Protein 4BJZ (pdb70)

Nearest PDB structures (foldseek):
  4bjz-assembly1_A  TM=1.003E+00  e=6.923E-90  Rhodococcus jostii RHA1
  4bk3-assembly1_A-2  TM=1.002E+00  e=4.869E-88  Rhodococcus jostii RHA1
  4bjy-assembly1_A-2  TM=1.001E+00  e=3.421E-87  Rhodococcus jostii RHA1
  4bk2-assembly1_A-2  TM=1.001E+00  e=6.183E-86  Rhodococcus jostii RHA1
  4bk1-assembly1_A-2  TM=1.000E+00  e=2.138E-85  Rhodococcus jostii RHA1

InterPro domains:
  IPR002938 FAD-binding domain [PF01494] (7-352)
  IPR036188 FAD/NAD(P)-binding domain superfamily [G3DSA:3.50.50.60] (7-384)
  IPR036188 FAD/NAD(P)-binding domain superfamily [SSF51905] (7-369)
  IPR050493 FAD-dependent Monooxygenases in Biosynthesis and Metabolism [PTHR13789] (3-387)

Sequence (395 aa):
NLQDARIIIAGGGIGGAANALALAQKGANVTLFERASEFGEVGAGLQVGPHGARILDSWGVLDDVLSRAFLPKNIVFRDAITAEVLTKIDLGSEFRGRYGGPYFVTHRSDLHATLVDAARAAGAELHTGVTVTDVITEGDKAIVSTDDGRTHEADIALGMDGLKSRLREKISGDEPVSSGYAAYRGTTPYRDVELDEDIEDVVGYIGPRCHFIQYPLRGGEMLNQVAVFESPGFKNGIENWGGPEELEQAYAHCHENVRRGIDYLWKDRWWPMYDREPIENWVDGRMMILLGDAAHPPLQYLASGAVMAIEDAKCLADYAAEDFSTGGNSAWPQILKEVNTERAPRCNRILTTGRMWGELWHLDGTARIARNELFRTRDTSSYKYTDWLWGYSSDR

Radius of gyration: 21.18 Å; Cα contacts (8 Å, |Δi|>4): 890; chains: 1; bounding box: 45×44×62 Å

B-factor: mean 20.94, std 10.49, range [7.78, 91.21]

Organism: Rhodococcus jostii (strain RHA1) (NCBI:txid101510)

Secondary structure (DSSP, 8-state):
--TT-EEEEE--SHHHHHHHHHHHHTT-EEEEEESSSS----SSEEEE-HHHHHHHHHTT-HHHHHHTSB--SEEEEEETTT--EEEEEE-SHHHHHHHTS--EEEEHHHHHHHHHHHHHHTT-EEEES--EEEEEEETTEEEEEETTS-EEEESEEEE---TT-SGGGGT-----EEEEEEEEEEEEEGGGS--SS---SEEEEEETTEEEEEEEEGGGTEEEEEEEEE-HHHHTT-TT-S-GGGHHHHTTTS-HHHHHHHTTS--S--EEEEE----S--EETTEEE-GGGT-PPPGGGS-HHHHHHHHHHHHHHHHHHHHHHHGGGGHHHHHHHHHHHHHHHHHHHHHHHHHHHHHHT--HHHHHHHHHHHHHS-TT--TTTHHHHT-----

Foldseek 3Di:
DAQVFEEEEFAQALLSLLLLLLQLLLNYAYEYEHQAQDFFDDFFKFKAALLQLQLCVVSVQNVVQVLFWAAFQWEWEAAFQPRHTLAIAGQDPVVCVQQVHGIIMATSGSSSVSSNVSSVVSNYHYYYNKHWDDWDDDDQWIWTDIPVGDIDTGRFYEQAPAQQGPHLVLPDPDHWAFPQKKKWKFKAQQVPQDDPDHGRHWYWHFEAQWIKTWHAGRHRGIIMIMIMGHWPVVVVPNPPTDAPVCPQVRSVSGDPVRNSRSVRTDRPDIGRFTATQADQDQDDNRYGYAQRSHGNAGCQVSCRSSLSSLLSNQLSVLCSVPCVPVNSVCRVVSRVVSSNLSRVLRNCCRVVSSVSSVLRNDDDVSVVVSSNCSNPDDSPDCVVPCSPSVDHSDD

Solvent-accessible surface area: 16653 Å² total; per-residue (Å²): 79,0,123,121,0,83,1,8,0,3,12,3,33,9,11,1,2,0,0,0,0,2,0,6,87,68,32,10,82,3,33,1,6,26,186,46,92,140,46,52,53,46,37,0,5,15,25,0,0,0,2,0,0,54,5,0,78,78,21,61,11,12,114,64,0,44,87,86,8,34,94,7,119,26,14,2,11,67,0,0,58,74,14,73,54,8,12,96,32,98,4,22,79,140,5,104,63,128,7,50,10,17,11,0,0,0,21,49,40,32,0,2,48,12,0,6,83,19,0,124,91,37,48,6,106,28,70,53,44,20,45,24,81,52,4,78,55,102,63,84,69,0,31,0,27,5,82,73,73,129,94,31,92,1,6,0,0,0,0,14,51,25,45,170,6,175,11,3,102,89,47,23,75,49,133,46,56,30,32,6,25,0,9,0,40,0,31,14,80,36,212,96,12,121,47,121,146,113,24,93,18,5,11,5,14,0,0,2,104,0,3,0,20,8,6,0,0,123,58,23,104,33,0,0,1,19,0,0,0,46,0,70,3,72,135,124,56,87,165,110,10,1,3,47,141,19,2,152,142,18,2,56,67,5,54,88,36,0,104,55,2,16,116,54,8,87,77,130,135,39,59,48,11,69,2,10,84,54,34,119,77,0,29,55,40,5,2,0,0,0,2,54,0,1,0,2,21,18,71,14,24,27,3,16,23,1,0,6,0,3,0,0,33,0,0,2,45,10,0,13,96,38,17,69,126,40,25,49,90,20,0,59,90,1,0,124,53,0,10,95,51,0,2,80,18,0,14,128,2,4,79,35,2,71,106,53,0,124,38,15,17,54,66,43,112,44,40,111,61,4,8,86,89,14,100,93,51,92,95,85,42,58,151,120,25,50,50,8,13,42,36,52,6,98,141

Structure (mmCIF, N/CA/C/O backbone):
data_4BJZ
#
_entry.id   4BJZ
#
_cell.length_a   106.790
_cell.length_b   106.790
_cell.length_c   142.716
_cell.angle_alpha   90.00
_cell.angle_beta   90.00
_cell.angle_gamma   90.00
#
_symmetry.space_group_name_H-M   'I 41 2 2'
#
loop_
_entity.id
_entity.type
_entity.pdbx_description
1 polymer 'PROBABLE SALICYLATE MONOOXYGENASE'
2 non-polymer 'FLAVIN-ADENINE DINUCLEOTIDE'
3 non-polymer PHOSPHATIDYLGLYCEROL-PHOSPHOGLYCEROL
4 non-polymer 'CHLORIDE ION'
5 water water
#
loop_
_atom_site.group_PDB
_atom_site.id
_atom_site.type_symbol
_atom_site.label_atom_id
_atom_site.label_alt_id
_atom_site.label_comp_id
_atom_site.label_asym_id
_atom_site.label_entity_id
_atom_site.label_seq_id
_atom_site.pdbx_PDB_ins_code
_atom_site.Cartn_x
_atom_site.Cartn_y
_atom_site.Cartn_z
_atom_site.occupancy
_atom_site.B_iso_or_equiv
_atom_site.auth_seq_id
_atom_site.auth_comp_id
_atom_site.auth_asym_id
_atom_site.auth_atom_id
_atom_site.pdbx_PDB_model_num
ATOM 1 N N . ASN A 1 3 ? 35.244 11.895 -8.271 1.00 37.14 3 ASN A N 1
ATOM 2 C CA . ASN A 1 3 ? 33.828 11.989 -7.873 1.00 37.41 3 ASN A CA 1
ATOM 3 C C . ASN A 1 3 ? 32.923 10.962 -8.544 1.00 37.53 3 ASN A C 1
ATOM 4 O O . ASN A 1 3 ? 33.389 10.186 -9.370 1.00 38.70 3 ASN A O 1
ATOM 9 N N . LEU A 1 4 ? 31.639 10.962 -8.163 1.00 31.42 4 LEU A N 1
ATOM 10 C CA . LEU A 1 4 ? 30.738 9.897 -8.526 1.00 28.50 4 LEU A CA 1
ATOM 11 C C . LEU A 1 4 ? 29.579 10.394 -9.383 1.00 28.24 4 LEU A C 1
ATOM 12 O O . LEU A 1 4 ? 28.481 9.835 -9.380 1.00 25.05 4 LEU A O 1
ATOM 17 N N . GLN A 1 5 ? 29.806 11.433 -10.179 1.00 33.42 5 GLN A N 1
ATOM 18 C CA . GLN A 1 5 ? 28.679 12.024 -10.866 1.00 35.76 5 GLN A CA 1
ATOM 19 C C . GLN A 1 5 ? 27.799 11.081 -11.653 1.00 34.36 5 GLN A C 1
ATOM 20 O O . GLN A 1 5 ? 26.599 11.132 -11.607 1.00 39.65 5 GLN A O 1
ATOM 26 N N . ASP A 1 6 ? 28.370 10.236 -12.449 1.00 33.54 6 ASP A N 1
ATOM 27 C CA . ASP A 1 6 ? 27.466 9.437 -13.269 1.00 36.55 6 ASP A CA 1
ATOM 28 C C . ASP A 1 6 ? 26.951 8.177 -12.536 1.00 31.23 6 ASP A C 1
ATOM 29 O O . ASP A 1 6 ? 26.206 7.377 -13.075 1.00 32.21 6 ASP A O 1
ATOM 34 N N . ALA A 1 7 ? 27.345 7.998 -11.289 1.00 27.74 7 ALA A N 1
ATOM 35 C CA . ALA A 1 7 ? 27.008 6.777 -10.588 1.00 25.49 7 ALA A CA 1
ATOM 36 C C . ALA A 1 7 ? 25.605 6.763 -9.937 1.00 23.68 7 ALA A C 1
ATOM 37 O O . ALA A 1 7 ? 25.130 7.783 -9.439 1.00 23.20 7 ALA A O 1
ATOM 39 N N . ARG A 1 8 ? 24.974 5.594 -9.911 1.00 22.50 8 ARG A N 1
ATOM 40 C CA . ARG A 1 8 ? 23.695 5.391 -9.282 1.00 22.79 8 ARG A CA 1
ATOM 41 C C . ARG A 1 8 ? 23.826 4.316 -8.209 1.00 20.35 8 ARG A C 1
ATOM 42 O O . ARG A 1 8 ? 24.346 3.241 -8.489 1.00 19.59 8 ARG A O 1
ATOM 50 N N . ILE A 1 9 ? 23.410 4.649 -6.996 1.00 18.17 9 ILE A N 1
ATOM 51 C CA . ILE A 1 9 ? 23.463 3.724 -5.847 1.00 17.15 9 ILE A CA 1
ATOM 52 C C . ILE A 1 9 ? 22.134 3.663 -5.156 1.00 16.30 9 ILE A C 1
ATOM 53 O O . ILE A 1 9 ? 21.527 4.734 -4.884 1.00 17.70 9 ILE A O 1
ATOM 58 N N . ILE A 1 10 ? 21.617 2.476 -4.913 1.00 14.75 10 ILE A N 1
ATOM 59 C CA . ILE A 1 10 ? 20.429 2.273 -4.133 1.00 15.41 10 ILE A CA 1
ATOM 60 C C . ILE A 1 10 ? 20.818 1.682 -2.777 1.00 14.01 10 ILE A C 1
ATOM 61 O O . ILE A 1 10 ? 21.660 0.757 -2.731 1.00 14.46 10 ILE A O 1
ATOM 66 N N . ILE A 1 11 ? 20.253 2.243 -1.710 1.00 13.57 11 ILE A N 1
ATOM 67 C CA . ILE A 1 11 ? 20.552 1.823 -0.357 1.00 12.69 11 ILE A CA 1
ATOM 68 C C . ILE A 1 11 ? 19.272 1.228 0.253 1.00 12.96 11 ILE A C 1
ATOM 69 O O . ILE A 1 11 ? 18.211 1.897 0.285 1.00 13.30 11 ILE A O 1
ATOM 74 N N . ALA A 1 12 ? 19.361 -0.017 0.684 1.00 12.81 12 ALA A N 1
ATOM 75 C CA . ALA A 1 12 ? 18.276 -0.713 1.334 1.00 13.10 12 ALA A CA 1
ATOM 76 C C . ALA A 1 12 ? 18.438 -0.555 2.845 1.00 13.04 12 ALA A C 1
ATOM 77 O O . ALA A 1 12 ? 19.322 -1.245 3.428 1.00 12.86 12 ALA A O 1
ATOM 79 N N . GLY A 1 13 ? 17.651 0.336 3.468 1.00 12.97 13 GLY A N 1
ATOM 80 C CA . GLY A 1 13 ? 17.757 0.611 4.900 1.00 13.15 13 GLY A CA 1
ATOM 81 C C . GLY A 1 13 ? 18.180 1.988 5.206 1.00 12.92 13 GLY A C 1
ATOM 82 O O . GLY A 1 13 ? 19.071 2.536 4.577 1.00 13.32 13 GLY A O 1
ATOM 83 N N . GLY A 1 14 ? 17.467 2.603 6.132 1.00 13.08 14 GLY A N 1
ATOM 84 C CA . GLY A 1 14 ? 17.704 4.015 6.484 1.00 12.69 14 GLY A CA 1
ATOM 85 C C . GLY A 1 14 ? 17.977 4.216 7.946 1.00 12.48 14 GLY A C 1
ATOM 86 O O . GLY A 1 14 ? 17.472 5.166 8.531 1.00 12.69 14 GLY A O 1
ATOM 87 N N . GLY A 1 15 ? 18.732 3.318 8.569 1.00 11.77 15 GLY A N 1
ATOM 88 C CA . GLY A 1 15 ? 19.226 3.586 9.932 1.00 11.41 15 GLY A CA 1
ATOM 89 C C . GLY A 1 15 ? 20.385 4.515 9.841 1.00 10.77 15 GLY A C 1
ATOM 90 O O . GLY A 1 15 ? 20.654 5.161 8.858 1.00 11.19 15 GLY A O 1
ATOM 91 N N . ILE A 1 16 ? 21.133 4.586 10.944 1.00 10.86 16 ILE A N 1
ATOM 92 C CA . ILE A 1 16 ? 22.315 5.458 10.993 1.00 10.94 16 ILE A CA 1
ATOM 93 C C . ILE A 1 16 ? 23.250 5.077 9.840 1.00 10.55 16 ILE A C 1
ATOM 94 O O . ILE A 1 16 ? 23.848 5.947 9.206 1.00 10.40 16 ILE A O 1
ATOM 99 N N . GLY A 1 17 ? 23.383 3.778 9.576 1.00 10.67 17 GLY A N 1
ATOM 100 C CA . GLY A 1 17 ? 24.281 3.313 8.526 1.00 9.99 17 GLY A CA 1
ATOM 101 C C . GLY A 1 17 ? 23.840 3.817 7.154 1.00 9.98 17 GLY A C 1
ATOM 102 O O . GLY A 1 17 ? 24.654 4.318 6.349 1.00 10.38 17 GLY A O 1
ATOM 103 N N . GLY A 1 18 ? 22.600 3.484 6.816 1.00 10.22 18 GLY A N 1
ATOM 104 C CA . GLY A 1 18 ? 22.128 3.849 5.496 1.00 10.35 18 GLY A CA 1
ATOM 105 C C . GLY A 1 18 ? 22.151 5.361 5.259 1.00 10.76 18 GLY A C 1
ATOM 106 O O . GLY A 1 18 ? 22.564 5.831 4.196 1.00 11.42 18 GLY A O 1
ATOM 107 N N . ALA A 1 19 ? 21.753 6.096 6.293 1.00 11.52 19 ALA A N 1
ATOM 108 C CA . ALA A 1 19 ? 21.816 7.552 6.242 1.00 12.09 19 ALA A CA 1
ATOM 109 C C . ALA A 1 19 ? 23.227 8.057 6.002 1.00 11.97 19 ALA A C 1
ATOM 110 O O . ALA A 1 19 ? 23.477 8.984 5.182 1.00 12.65 19 ALA A O 1
ATOM 112 N N . ALA A 1 20 ? 24.194 7.497 6.737 1.00 10.93 20 ALA A N 1
ATOM 113 C CA . ALA A 1 20 ? 25.545 7.974 6.608 1.00 11.53 20 ALA A CA 1
ATOM 114 C C . ALA A 1 20 ? 26.065 7.682 5.232 1.00 11.00 20 ALA A C 1
ATOM 115 O O . ALA A 1 20 ? 26.780 8.479 4.647 1.00 11.78 20 ALA A O 1
ATOM 117 N N . ASN A 1 21 ? 25.768 6.475 4.668 1.00 11.11 21 ASN A N 1
ATOM 118 C CA . ASN A 1 21 ? 26.166 6.147 3.314 1.00 10.96 21 ASN A CA 1
ATOM 119 C C . ASN A 1 21 ? 25.509 7.059 2.281 1.00 11.47 21 ASN A C 1
ATOM 120 O O . ASN A 1 21 ? 26.154 7.480 1.330 1.00 12.86 21 ASN A O 1
ATOM 125 N N . ALA A 1 22 ? 24.236 7.391 2.502 1.00 11.39 22 ALA A N 1
ATOM 126 C CA . ALA A 1 22 ? 23.544 8.300 1.602 1.00 12.25 22 ALA A CA 1
ATOM 127 C C . ALA A 1 22 ? 24.249 9.651 1.549 1.00 12.74 22 ALA A C 1
ATOM 128 O O . ALA A 1 22 ? 24.455 10.237 0.462 1.00 13.94 22 ALA A O 1
ATOM 130 N N . LEU A 1 23 ? 24.635 10.140 2.740 1.00 12.55 23 LEU A N 1
ATOM 131 C CA . LEU A 1 23 ? 25.346 11.392 2.850 1.00 12.93 23 LEU A CA 1
ATOM 132 C C . LEU A 1 23 ? 26.693 11.345 2.172 1.00 13.19 23 LEU A C 1
ATOM 133 O O . LEU A 1 23 ? 27.028 12.202 1.403 1.00 14.11 23 LEU A O 1
ATOM 138 N N . ALA A 1 24 ? 27.484 10.351 2.518 1.00 12.60 24 ALA A N 1
ATOM 139 C CA . ALA A 1 24 ? 28.815 10.298 1.982 1.00 12.65 24 ALA A CA 1
ATOM 140 C C . ALA A 1 24 ? 28.806 10.196 0.445 1.00 12.64 24 ALA A C 1
ATOM 141 O O . ALA A 1 24 ? 2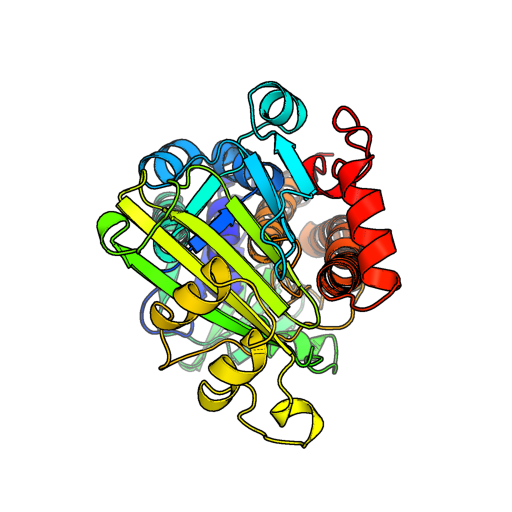9.612 10.824 -0.230 1.00 13.43 24 ALA A O 1
ATOM 143 N N . LEU A 1 25 ? 27.946 9.350 -0.086 1.00 13.05 25 LEU A N 1
ATOM 144 C CA . LEU A 1 25 ? 27.861 9.164 -1.541 1.00 13.88 25 LEU A CA 1
ATOM 145 C C . LEU A 1 25 ? 27.306 10.411 -2.264 1.00 15.06 25 LEU A C 1
ATOM 146 O O . LEU A 1 25 ? 27.855 10.853 -3.301 1.00 16.28 25 LEU A O 1
ATOM 151 N N . ALA A 1 26 ? 26.245 10.976 -1.725 1.00 15.12 26 ALA A N 1
ATOM 152 C CA . ALA A 1 26 ? 25.672 12.178 -2.344 1.00 15.90 26 ALA A CA 1
ATOM 153 C C . ALA A 1 26 ? 26.670 13.322 -2.307 1.00 16.78 26 ALA A C 1
ATOM 154 O O . ALA A 1 26 ? 26.690 14.109 -3.266 1.00 17.23 26 ALA A O 1
ATOM 156 N N . GLN A 1 27 ? 27.573 13.400 -1.326 1.00 16.76 27 GLN A N 1
ATOM 157 C CA . GLN A 1 27 ? 28.571 14.503 -1.256 1.00 17.67 27 GLN A CA 1
ATOM 158 C C . GLN A 1 27 ? 29.624 14.354 -2.328 1.00 19.30 27 GLN A C 1
ATOM 159 O O . GLN A 1 27 ? 30.221 15.364 -2.764 1.00 21.67 27 GLN A O 1
ATOM 165 N N . LYS A 1 28 ? 29.808 13.119 -2.784 1.00 20.09 28 LYS A N 1
ATOM 166 C CA . LYS A 1 28 ? 30.695 12.828 -3.939 1.00 21.62 28 LYS A CA 1
ATOM 167 C C . LYS A 1 28 ? 30.017 13.066 -5.270 1.00 21.93 28 LYS A C 1
ATOM 168 O O . LYS A 1 28 ? 30.641 12.870 -6.318 1.00 25.16 28 LYS A O 1
ATOM 174 N N . GLY A 1 29 ? 28.744 13.418 -5.254 1.00 20.95 29 GLY A N 1
ATOM 175 C CA . GLY A 1 29 ? 27.982 13.645 -6.508 1.00 21.72 29 GLY A CA 1
ATOM 176 C C . GLY A 1 29 ? 27.194 12.489 -7.094 1.00 22.42 29 GLY A C 1
ATOM 177 O O . GLY A 1 29 ? 26.640 12.608 -8.168 1.00 23.85 29 GLY A O 1
ATOM 178 N N . ALA A 1 30 ? 27.200 11.325 -6.433 1.00 21.68 30 ALA A N 1
ATOM 179 C CA . ALA A 1 30 ? 26.399 10.209 -6.837 1.00 20.90 30 ALA A CA 1
ATOM 180 C C . ALA A 1 30 ? 24.909 10.472 -6.812 1.00 21.86 30 ALA A C 1
ATOM 181 O O . ALA A 1 30 ? 24.400 11.299 -5.994 1.00 20.77 30 ALA A O 1
ATOM 183 N N . ASN A 1 31 ? 24.188 9.721 -7.650 1.00 22.62 31 ASN A N 1
ATOM 184 C CA . ASN A 1 31 ? 22.737 9.650 -7.585 1.00 23.06 31 ASN A CA 1
ATOM 185 C C . ASN A 1 31 ? 22.401 8.542 -6.587 1.00 21.82 31 ASN A C 1
ATOM 186 O O . ASN A 1 31 ? 22.780 7.422 -6.810 1.00 22.07 31 ASN A O 1
ATOM 191 N N . VAL A 1 32 ? 21.799 8.917 -5.468 1.00 19.35 32 VAL A N 1
ATOM 192 C CA . VAL A 1 32 ? 21.512 8.003 -4.386 1.00 18.33 32 VAL A CA 1
ATOM 193 C C . VAL A 1 32 ? 20.060 7.935 -4.183 1.00 17.82 32 VAL A C 1
ATOM 194 O O . VAL A 1 32 ? 19.411 9.011 -4.074 1.00 18.64 32 VAL A O 1
ATOM 198 N N . THR A 1 33 ? 19.515 6.733 -4.172 1.00 17.43 33 THR A N 1
ATOM 199 C CA . THR A 1 33 ? 18.147 6.446 -3.780 1.00 17.22 33 THR A CA 1
ATOM 200 C C . THR A 1 33 ? 18.174 5.513 -2.570 1.00 17.01 33 THR A C 1
ATOM 201 O O . THR A 1 33 ? 18.832 4.463 -2.622 1.00 18.04 33 THR A O 1
ATOM 205 N N . LEU A 1 34 ? 17.482 5.886 -1.494 1.00 16.33 34 LEU A N 1
ATOM 206 C CA . LEU A 1 34 ? 17.465 5.109 -0.264 1.00 15.36 34 LEU A CA 1
ATOM 207 C C . LEU A 1 34 ? 16.048 4.741 0.066 1.00 15.85 34 LEU A C 1
ATOM 208 O O . LEU A 1 34 ? 15.109 5.626 0.056 1.00 16.53 34 LEU A O 1
ATOM 213 N N . PHE A 1 35 ? 15.792 3.477 0.327 1.00 15.61 35 PHE A N 1
ATOM 214 C CA . PHE A 1 35 ? 14.500 2.997 0.739 1.00 15.49 35 PHE A CA 1
ATOM 215 C C . PHE A 1 35 ? 14.520 2.622 2.200 1.00 14.94 35 PHE A C 1
ATOM 216 O O . PHE A 1 35 ? 15.350 1.750 2.625 1.00 14.69 35 PHE A O 1
ATOM 224 N N . GLU A 1 36 ? 13.682 3.212 2.998 1.00 16.06 36 GLU A N 1
ATOM 225 C CA . GLU A 1 36 ? 13.459 2.794 4.378 1.00 15.62 36 GLU A CA 1
ATOM 226 C C . GLU A 1 36 ? 12.070 2.202 4.633 1.00 17.41 36 GLU A C 1
ATOM 227 O O . GLU A 1 36 ? 11.078 2.857 4.313 1.00 17.68 36 GLU A O 1
ATOM 233 N N . ARG A 1 37 ? 12.038 1.047 5.273 1.00 18.68 37 ARG A N 1
ATOM 234 C CA . ARG A 1 37 ? 10.794 0.280 5.549 1.00 21.99 37 ARG A CA 1
ATOM 235 C C . ARG A 1 37 ? 9.806 1.076 6.409 1.00 21.74 37 ARG A C 1
ATOM 236 O O . ARG A 1 37 ? 8.588 1.118 6.153 1.00 21.51 37 ARG A O 1
ATOM 244 N N . ALA A 1 38 ? 10.320 1.724 7.449 1.00 20.50 38 ALA A N 1
ATOM 245 C CA . ALA A 1 38 ? 9.493 2.402 8.400 1.00 21.49 38 ALA A CA 1
ATOM 246 C C . ALA A 1 38 ? 8.808 3.618 7.775 1.00 21.79 38 ALA A C 1
ATOM 247 O O . ALA A 1 38 ? 9.342 4.250 6.838 1.00 21.16 38 ALA A O 1
ATOM 249 N N . SER A 1 39 ? 7.649 3.984 8.297 1.00 25.52 39 SER A N 1
ATOM 250 C CA . SER A 1 39 ? 6.899 5.151 7.707 1.00 26.40 39 SER A CA 1
ATOM 251 C C . SER A 1 39 ? 7.488 6.532 8.023 1.00 25.77 39 SER A C 1
ATOM 252 O O . SER A 1 39 ? 7.119 7.500 7.416 1.00 25.76 39 SER A O 1
ATOM 255 N N . GLU A 1 40 ? 8.398 6.648 8.975 1.00 24.10 40 GLU A N 1
ATOM 256 C CA . GLU A 1 40 ? 9.131 7.889 9.190 1.00 25.36 40 GLU A CA 1
ATOM 257 C C . GLU A 1 40 ? 10.573 7.523 9.514 1.00 22.27 40 GLU A C 1
ATOM 258 O O . GLU A 1 40 ? 10.842 6.418 10.046 1.00 22.31 40 GLU A O 1
ATOM 264 N N . PHE A 1 41 ? 11.502 8.404 9.157 1.00 20.29 41 PHE A N 1
ATOM 265 C CA . PHE A 1 41 ? 12.853 8.271 9.664 1.00 20.27 41 PHE A CA 1
ATOM 266 C C . PHE A 1 41 ? 12.869 8.542 11.162 1.00 21.37 41 PHE A C 1
ATOM 267 O O . PHE A 1 41 ? 12.187 9.396 11.646 1.00 21.85 41 PHE A O 1
ATOM 275 N N . GLY A 1 42 ? 13.671 7.789 11.889 1.00 20.65 42 GLY A N 1
ATOM 276 C CA . GLY A 1 42 ? 13.722 7.949 13.323 1.00 22.58 42 GLY A CA 1
ATOM 277 C C . GLY A 1 42 ? 14.743 7.079 13.966 1.00 23.76 42 GLY A C 1
ATOM 278 O O . GLY A 1 42 ? 15.264 6.134 13.337 1.00 25.15 42 GLY A O 1
ATOM 279 N N . GLU A 1 43 ? 15.058 7.402 15.213 1.00 22.15 43 GLU A N 1
ATOM 280 C CA . GLU A 1 43 ? 15.863 6.537 16.064 1.00 21.50 43 GLU A CA 1
ATOM 281 C C . GLU A 1 43 ? 15.375 6.643 17.516 1.00 23.22 43 GLU A C 1
ATOM 282 O O . GLU A 1 43 ? 14.537 7.480 17.861 1.00 24.09 43 GLU A O 1
ATOM 288 N N . VAL A 1 44 ? 15.909 5.768 18.355 1.00 23.66 44 VAL A N 1
ATOM 289 C CA . VAL A 1 44 ? 15.586 5.747 19.787 1.00 23.53 44 VAL A CA 1
ATOM 290 C C . VAL A 1 44 ? 16.012 7.071 20.418 1.00 23.83 44 VAL A C 1
ATOM 291 O O . VAL A 1 44 ? 17.127 7.596 20.133 1.00 22.67 44 VAL A O 1
ATOM 295 N N . GLY A 1 45 ? 15.138 7.617 21.271 1.00 22.96 45 GLY A N 1
ATOM 296 C CA . GLY A 1 45 ? 15.459 8.809 22.029 1.00 22.90 45 GLY A CA 1
ATOM 297 C C . GLY A 1 45 ? 16.299 8.588 23.267 1.00 22.08 45 GLY A C 1
ATOM 298 O O . GLY A 1 45 ? 15.986 9.059 24.340 1.00 24.64 45 GLY A O 1
ATOM 299 N N . ALA A 1 46 ? 17.411 7.880 23.094 1.00 20.56 46 ALA A N 1
ATOM 300 C CA . ALA A 1 46 ? 18.350 7.634 24.147 1.00 20.25 46 ALA A CA 1
ATOM 301 C C . ALA A 1 46 ? 19.751 7.822 23.560 1.00 17.50 46 ALA A C 1
ATOM 302 O O . ALA A 1 46 ? 19.948 8.042 22.362 1.00 17.74 46 ALA A O 1
ATOM 304 N N . GLY A 1 47 ? 20.751 7.703 24.434 1.00 16.86 47 GLY A N 1
ATOM 305 C CA . GLY A 1 47 ? 22.129 7.981 24.074 1.00 16.19 47 GLY A CA 1
ATOM 306 C C . GLY A 1 47 ? 22.825 6.962 23.207 1.00 15.35 47 GLY A C 1
ATOM 307 O O . GLY A 1 47 ? 22.466 5.802 23.183 1.00 15.07 47 GLY A O 1
ATOM 308 N N . LEU A 1 48 ? 23.837 7.394 22.486 1.00 14.31 48 LEU A N 1
ATOM 309 C CA . LEU A 1 48 ? 24.873 6.489 22.060 1.00 13.92 48 LEU A CA 1
ATOM 310 C C . LEU A 1 48 ? 26.194 7.276 22.274 1.00 13.04 48 LEU A C 1
ATOM 311 O O . LEU A 1 48 ? 26.220 8.529 22.385 1.00 13.99 48 LEU A O 1
ATOM 316 N N . GLN A 1 49 ? 27.299 6.539 22.206 1.00 12.25 49 GLN A N 1
ATOM 317 C CA . GLN A 1 49 ? 28.639 7.071 22.321 1.00 12.24 49 GLN A CA 1
ATOM 318 C C . GLN A 1 49 ? 29.302 7.086 20.967 1.00 11.62 49 GLN A C 1
ATOM 319 O O . GLN A 1 49 ? 29.185 6.084 20.208 1.00 12.66 49 GLN A O 1
ATOM 325 N N . VAL A 1 50 ? 30.029 8.118 20.635 1.00 11.89 50 VAL A N 1
ATOM 326 C CA . VAL A 1 50 ? 30.679 8.235 19.339 1.00 11.39 50 VAL A CA 1
ATOM 327 C C . VAL A 1 50 ? 32.097 8.635 19.617 1.00 11.58 50 VAL A C 1
ATOM 328 O O . VAL A 1 50 ? 32.404 9.774 19.855 1.00 13.05 50 VAL A O 1
ATOM 332 N N . GLY A 1 51 ? 33.034 7.681 19.538 1.00 10.71 51 GLY A N 1
ATOM 333 C CA . GLY A 1 51 ? 34.443 8.004 19.722 1.00 10.79 51 GLY A CA 1
ATOM 334 C C . GLY A 1 51 ? 35.047 8.735 18.550 1.00 11.08 51 GLY A C 1
ATOM 335 O O . GLY A 1 51 ? 34.322 9.052 17.567 1.00 10.60 51 GLY A O 1
ATOM 336 N N . PRO A 1 52 ? 36.321 9.104 18.639 1.00 12.06 52 PRO A N 1
ATOM 337 C CA . PRO A 1 52 ? 36.941 9.935 17.595 1.00 12.88 52 PRO A CA 1
ATOM 338 C C . PRO A 1 52 ? 37.002 9.257 16.238 1.00 12.99 52 PRO A C 1
ATOM 339 O O . PRO A 1 52 ? 37.050 9.898 15.179 1.00 13.71 52 PRO A O 1
ATOM 343 N N . HIS A 1 53 ? 36.966 7.913 16.264 1.00 12.91 53 HIS A N 1
ATOM 344 C CA . HIS A 1 53 ? 36.956 7.110 15.016 1.00 12.36 53 HIS A CA 1
ATOM 345 C C . HIS A 1 53 ? 35.671 7.365 14.239 1.00 12.52 53 HIS A C 1
ATOM 346 O O . HIS A 1 53 ? 35.675 7.306 13.045 1.00 12.91 53 HIS A O 1
ATOM 353 N N . GLY A 1 54 ? 34.574 7.740 14.903 1.00 12.44 54 GLY A N 1
ATOM 354 C CA . GLY A 1 54 ? 33.374 8.270 14.197 1.00 12.28 54 GLY A CA 1
ATOM 355 C C . GLY A 1 54 ? 33.368 9.782 14.093 1.00 13.23 54 GLY A C 1
ATOM 356 O O . GLY A 1 54 ? 32.877 10.317 13.036 1.00 12.59 54 GLY A O 1
ATOM 357 N N . ALA A 1 55 ? 33.849 10.514 15.124 1.00 13.12 55 ALA A N 1
ATOM 358 C CA . ALA A 1 55 ? 33.713 11.984 15.148 1.00 14.16 55 ALA A CA 1
ATOM 359 C C . ALA A 1 55 ? 34.477 12.651 14.047 1.00 14.88 55 ALA A C 1
ATOM 360 O O . ALA A 1 55 ? 33.958 13.561 13.403 1.00 14.65 55 ALA A O 1
ATOM 362 N N . ARG A 1 56 ? 35.655 12.105 13.719 1.00 14.89 56 ARG A N 1
ATOM 363 C CA . ARG A 1 56 ? 36.538 12.696 12.686 1.00 17.48 56 ARG A CA 1
ATOM 364 C C . ARG A 1 56 ? 35.779 12.598 11.362 1.00 15.98 56 ARG A C 1
ATOM 365 O O . ARG A 1 56 ? 35.938 13.476 10.480 1.00 16.02 56 ARG A O 1
ATOM 373 N N . ILE A 1 57 ? 35.046 11.511 11.159 1.00 13.89 57 ILE A N 1
ATOM 374 C CA . ILE A 1 57 ? 34.359 11.293 9.855 1.00 12.99 57 ILE A CA 1
ATOM 375 C C . ILE A 1 57 ? 33.221 12.253 9.736 1.00 13.68 57 ILE A C 1
ATOM 376 O O . ILE A 1 57 ? 33.008 12.858 8.652 1.00 13.71 57 ILE A O 1
ATOM 381 N N . LEU A 1 58 ? 32.434 12.392 10.797 1.00 13.01 58 LEU A N 1
ATOM 382 C CA . LEU A 1 58 ? 31.344 13.408 10.789 1.00 13.83 58 LEU A CA 1
ATOM 383 C C . LEU A 1 58 ? 31.901 14.787 10.467 1.00 15.78 58 LEU A C 1
ATOM 384 O O . LEU A 1 58 ? 31.237 15.567 9.793 1.00 16.28 58 LEU A O 1
ATOM 389 N N . ASP A 1 59 ? 33.076 15.105 10.990 1.00 16.97 59 ASP A N 1
ATOM 390 C CA . ASP A 1 59 ? 33.688 16.398 10.737 1.00 19.33 59 ASP A CA 1
ATOM 391 C C . ASP A 1 59 ? 34.003 16.521 9.256 1.00 20.16 59 ASP A C 1
ATOM 392 O O . ASP A 1 59 ? 33.729 17.574 8.664 1.00 20.34 59 ASP A O 1
ATOM 397 N N . SER A 1 60 ? 34.521 15.468 8.629 1.00 19.91 60 SER A N 1
ATOM 398 C CA . SER A 1 60 ? 34.866 15.507 7.214 1.00 21.07 60 SER A CA 1
ATOM 399 C C . SER A 1 60 ? 33.617 15.837 6.371 1.00 20.92 60 SER A C 1
ATOM 400 O O . SER A 1 60 ? 33.680 16.588 5.397 1.00 23.28 60 SER A O 1
ATOM 403 N N . TRP A 1 61 ? 32.456 15.308 6.771 1.00 17.04 61 TRP A N 1
ATOM 404 C CA . TRP A 1 61 ? 31.200 15.529 6.054 1.00 16.29 61 TRP A CA 1
ATOM 405 C C . TRP A 1 61 ? 30.569 16.892 6.404 1.00 17.30 61 TRP A C 1
ATOM 406 O O . TRP A 1 61 ? 29.530 17.231 5.860 1.00 19.67 61 TRP A O 1
ATOM 417 N N . GLY A 1 62 ? 31.191 17.616 7.334 1.00 18.14 62 GLY A N 1
ATOM 418 C CA . GLY A 1 62 ? 30.747 18.966 7.716 1.00 18.97 62 GLY A CA 1
ATOM 419 C C . GLY A 1 62 ? 29.602 18.998 8.679 1.00 20.04 62 GLY A C 1
ATOM 420 O O . GLY A 1 62 ? 28.952 20.041 8.891 1.00 20.84 62 GLY A O 1
ATOM 421 N N . VAL A 1 63 ? 29.296 17.871 9.316 1.00 19.88 63 VAL A N 1
ATOM 422 C CA . VAL A 1 63 ? 28.175 17.830 10.238 1.00 18.64 63 VAL A CA 1
ATOM 423 C C . VAL A 1 63 ? 28.577 17.753 11.747 1.00 18.89 63 VAL A C 1
ATOM 424 O O . VAL A 1 63 ? 27.716 17.714 12.616 1.00 19.32 63 VAL A O 1
ATOM 428 N N . LEU A 1 64 ? 29.859 17.616 12.064 1.00 19.52 64 LEU A N 1
ATOM 429 C CA . LEU A 1 64 ? 30.222 17.448 13.470 1.00 18.89 64 LEU A CA 1
ATOM 430 C C . LEU A 1 64 ? 29.891 18.652 14.356 1.00 20.41 64 LEU A C 1
ATOM 431 O O . LEU A 1 64 ? 29.320 18.482 15.421 1.00 18.98 64 LEU A O 1
ATOM 436 N N . ASP A 1 65 ? 30.166 19.852 13.844 1.00 21.05 65 ASP A N 1
ATOM 437 C CA . ASP A 1 65 ? 29.852 21.096 14.601 1.00 25.14 65 ASP A CA 1
ATOM 438 C C . ASP A 1 65 ? 28.416 21.116 15.022 1.00 24.41 65 ASP A C 1
ATOM 439 O O . ASP A 1 65 ? 28.055 21.407 16.168 1.00 25.37 65 ASP A O 1
ATOM 444 N N . ASP A 1 66 ? 27.560 20.782 14.084 1.00 25.19 66 ASP A N 1
ATOM 445 C CA . ASP A 1 66 ? 26.198 20.774 14.361 1.00 26.30 66 ASP A CA 1
ATOM 446 C C . ASP A 1 66 ? 25.778 19.676 15.279 1.00 24.69 66 ASP A C 1
ATOM 447 O O . ASP A 1 66 ? 24.998 19.895 16.188 1.00 24.98 66 ASP A O 1
ATOM 452 N N . VAL A 1 67 ? 26.278 18.456 15.081 1.00 21.62 67 VAL A N 1
ATOM 453 C CA . VAL A 1 67 ? 25.953 17.375 16.004 1.00 20.80 67 VAL A CA 1
ATOM 454 C C . VAL A 1 67 ? 26.380 17.780 17.424 1.00 20.17 67 VAL A C 1
ATOM 455 O O . VAL A 1 67 ? 25.652 17.581 18.368 1.00 20.44 67 VAL A O 1
ATOM 459 N N . LEU A 1 68 ? 27.566 18.395 17.553 1.00 21.01 68 LEU A N 1
ATOM 460 C CA . LEU A 1 68 ? 28.084 18.742 18.871 1.00 21.37 68 LEU A CA 1
ATOM 461 C C . LEU A 1 68 ? 27.254 19.799 19.574 1.00 23.01 68 LEU A C 1
ATOM 462 O O . LEU A 1 68 ? 27.126 19.781 20.807 1.00 21.64 68 LEU A O 1
ATOM 467 N N . SER A 1 69 ? 26.599 20.651 18.788 1.00 24.22 69 SER A N 1
ATOM 468 C CA . SER A 1 69 ? 25.831 21.755 19.390 1.00 26.18 69 SER A CA 1
ATOM 469 C C . SER A 1 69 ? 24.704 21.175 20.219 1.00 26.28 69 SER A C 1
ATOM 470 O O . SER A 1 69 ? 24.184 21.868 21.111 1.00 31.00 69 SER A O 1
ATOM 473 N N . ARG A 1 70 ? 24.319 19.933 19.940 1.00 25.45 70 ARG A N 1
ATOM 474 C CA . ARG A 1 70 ? 23.287 19.202 20.658 1.00 25.09 70 ARG A CA 1
ATOM 475 C C . ARG A 1 70 ? 23.737 17.911 21.425 1.00 24.43 70 ARG A C 1
ATOM 476 O O . ARG A 1 70 ? 22.910 17.116 21.904 1.00 23.27 70 ARG A O 1
ATOM 484 N N . ALA A 1 71 ? 25.049 17.793 21.597 1.00 21.69 71 ALA A N 1
ATOM 485 C CA . ALA A 1 71 ? 25.712 16.608 22.179 1.00 20.32 71 ALA A CA 1
ATOM 486 C C . ALA A 1 71 ? 26.221 16.939 23.587 1.00 21.49 71 ALA A C 1
ATOM 487 O O . ALA A 1 71 ? 25.894 18.019 24.157 1.00 22.12 71 ALA A O 1
ATOM 489 N N . PHE A 1 72 ? 26.986 16.011 24.178 1.00 18.26 72 PHE A N 1
ATOM 490 C CA . PHE A 1 72 ? 27.710 16.263 25.417 1.00 19.03 72 PHE A CA 1
ATOM 491 C C . PHE A 1 72 ? 29.137 15.753 25.270 1.00 17.87 72 PHE A C 1
ATOM 492 O O . PHE A 1 72 ? 29.390 14.789 24.544 1.00 17.32 72 PHE A O 1
ATOM 500 N N . LEU A 1 73 ? 30.078 16.442 25.912 1.00 19.11 73 LEU A N 1
ATOM 501 C CA . LEU A 1 73 ? 31.503 16.127 25.756 1.00 18.41 73 LEU A CA 1
ATOM 502 C C . LEU A 1 73 ? 32.021 15.645 27.107 1.00 18.49 73 LEU A C 1
ATOM 503 O O . LEU A 1 73 ? 32.414 16.461 27.980 1.00 19.14 73 LEU A O 1
ATOM 508 N N . PRO A 1 74 ? 32.037 14.327 27.335 1.00 17.37 74 PRO A N 1
ATOM 509 C CA . PRO A 1 74 ? 32.530 13.811 28.608 1.00 17.03 74 PRO A CA 1
ATOM 510 C C . PRO A 1 74 ? 34.041 14.069 28.768 1.00 16.98 74 PRO A C 1
ATOM 511 O O . PRO A 1 74 ? 34.784 14.106 27.789 1.00 16.90 74 PRO A O 1
ATOM 515 N N . LYS A 1 75 ? 34.479 14.262 29.990 1.00 17.79 75 LYS A N 1
ATOM 516 C CA . LYS A 1 75 ? 35.907 14.487 30.234 1.00 19.24 75 LYS A CA 1
ATOM 517 C C . LYS A 1 75 ? 36.674 13.183 30.283 1.00 17.06 75 LYS A C 1
ATOM 518 O O . LYS A 1 75 ? 37.866 13.171 29.951 1.00 16.94 75 LYS A O 1
ATOM 524 N N . ASN A 1 76 ? 36.019 12.099 30.692 1.00 15.30 76 ASN A N 1
ATOM 525 C CA . ASN A 1 76 ? 36.670 10.791 30.831 1.00 15.00 76 ASN A CA 1
ATOM 526 C C . ASN A 1 76 ? 35.679 9.655 30.573 1.00 14.57 76 ASN A C 1
ATOM 527 O O . ASN A 1 76 ? 34.456 9.859 30.671 1.00 13.75 76 ASN A O 1
ATOM 532 N N . ILE A 1 77 ? 36.183 8.461 30.320 1.00 13.24 77 ILE A N 1
ATOM 533 C CA . ILE A 1 77 ? 35.433 7.242 30.554 1.00 12.93 77 ILE A CA 1
ATOM 534 C C . ILE A 1 77 ? 35.953 6.669 31.854 1.00 13.37 77 ILE A C 1
ATOM 535 O O . ILE A 1 77 ? 37.172 6.495 32.032 1.00 13.55 77 ILE A O 1
ATOM 540 N N . VAL A 1 78 ? 35.047 6.377 32.778 1.00 13.11 78 VAL A N 1
ATOM 541 C CA . VAL A 1 78 ? 35.479 6.013 34.141 1.00 13.36 78 VAL A CA 1
ATOM 542 C C . VAL A 1 78 ? 34.905 4.629 34.387 1.00 13.32 78 VAL A C 1
ATOM 543 O O . VAL A 1 78 ? 33.673 4.428 34.262 1.00 15.04 78 VAL A O 1
ATOM 547 N N . PHE A 1 79 ? 35.746 3.641 34.709 1.00 12.92 79 PHE A N 1
ATOM 548 C CA . PHE A 1 79 ? 35.291 2.321 35.098 1.00 12.89 79 PHE A CA 1
ATOM 549 C C . PHE A 1 79 ? 35.281 2.196 36.623 1.00 13.05 79 PHE A C 1
ATOM 550 O O . PHE A 1 79 ? 36.258 2.520 37.252 1.00 13.98 79 PHE A O 1
ATOM 558 N N . ARG A 1 80 ? 34.173 1.713 37.169 1.00 13.75 80 ARG A N 1
ATOM 559 C CA . ARG A 1 80 ? 34.008 1.528 38.602 1.00 14.50 80 ARG A CA 1
ATOM 560 C C . ARG A 1 80 ? 33.601 0.078 38.812 1.00 13.81 80 ARG A C 1
ATOM 561 O O . ARG A 1 80 ? 32.906 -0.516 37.960 1.00 15.33 80 ARG A O 1
ATOM 569 N N . ASP A 1 81 ? 33.982 -0.483 39.936 1.00 13.82 81 ASP A N 1
ATOM 570 C CA . ASP A 1 81 ? 33.486 -1.770 40.375 1.00 14.23 81 ASP A CA 1
ATOM 571 C C . ASP A 1 81 ? 32.049 -1.672 40.768 1.00 14.60 81 ASP A C 1
ATOM 572 O O . ASP A 1 81 ? 31.656 -0.743 41.479 1.00 15.95 81 ASP A O 1
ATOM 577 N N . ALA A 1 82 ? 31.173 -2.526 40.229 1.00 14.73 82 ALA A N 1
ATOM 578 C CA . ALA A 1 82 ? 29.739 -2.416 40.448 1.00 15.32 82 ALA A CA 1
ATOM 579 C C . ALA A 1 82 ? 29.320 -2.781 41.847 1.00 16.51 82 ALA A C 1
ATOM 580 O O . ALA A 1 82 ? 28.184 -2.399 42.259 1.00 18.17 82 ALA A O 1
ATOM 582 N N . ILE A 1 83 ? 30.152 -3.559 42.535 1.00 17.81 83 ILE A N 1
ATOM 583 C CA . ILE A 1 83 ? 29.835 -3.975 43.950 1.00 18.33 83 ILE A CA 1
ATOM 584 C C . ILE A 1 83 ? 30.304 -2.912 44.990 1.00 19.53 83 ILE A C 1
ATOM 585 O O . ILE A 1 83 ? 29.535 -2.537 45.906 1.00 20.43 83 ILE A O 1
ATOM 590 N N . THR A 1 84 ? 31.507 -2.398 44.797 1.00 18.56 84 THR A N 1
ATOM 591 C CA . THR A 1 84 ? 32.038 -1.425 45.740 1.00 19.09 84 THR A CA 1
ATOM 592 C C . THR A 1 84 ? 31.914 0.006 45.336 1.00 18.93 84 THR A C 1
ATOM 593 O O . THR A 1 84 ? 32.131 0.886 46.184 1.00 18.79 84 THR A O 1
ATOM 597 N N . ALA A 1 85 ? 31.610 0.268 44.076 1.00 18.42 85 ALA A N 1
ATOM 598 C CA . ALA A 1 85 ? 31.621 1.619 43.488 1.00 17.78 85 ALA A CA 1
ATOM 599 C C . ALA A 1 85 ? 33.005 2.288 43.389 1.00 17.36 85 ALA A C 1
ATOM 600 O O . ALA A 1 85 ? 33.076 3.411 42.892 1.00 19.60 85 ALA A O 1
ATOM 602 N N . GLU A 1 86 ? 34.039 1.539 43.683 1.00 18.50 86 GLU A N 1
ATOM 603 C CA . GLU A 1 86 ? 35.461 2.011 43.617 1.00 19.66 86 GLU A CA 1
ATOM 604 C C . GLU A 1 86 ? 35.841 2.328 42.162 1.00 16.33 86 GLU A C 1
ATOM 605 O O . GLU A 1 86 ? 35.544 1.551 41.280 1.00 15.31 86 GLU A O 1
ATOM 611 N N . VAL A 1 87 ? 36.505 3.463 41.948 1.00 15.60 87 VAL A N 1
ATOM 612 C CA . VAL A 1 87 ? 37.073 3.756 40.629 1.00 15.72 87 VAL A CA 1
ATOM 613 C C . VAL A 1 87 ? 38.187 2.721 40.410 1.00 14.93 87 VAL A C 1
ATOM 614 O O . VAL A 1 87 ? 39.059 2.566 41.247 1.00 16.04 87 VAL A O 1
ATOM 618 N N . LEU A 1 88 ? 38.162 2.087 39.269 1.00 13.45 88 LEU A N 1
ATOM 619 C CA . LEU A 1 88 ? 39.202 1.154 38.824 1.00 13.02 88 LEU A CA 1
ATOM 620 C C . LEU A 1 88 ? 40.207 1.907 37.906 1.00 12.92 88 LEU A C 1
ATOM 621 O O . LEU A 1 88 ? 41.431 1.840 38.157 1.00 14.55 88 LEU A O 1
ATOM 626 N N . THR A 1 89 ? 39.717 2.500 36.833 1.00 12.04 89 THR A N 1
ATOM 627 C CA . THR A 1 89 ? 40.598 3.319 35.965 1.00 11.85 89 THR A CA 1
ATOM 628 C C . THR A 1 89 ? 39.773 4.316 35.256 1.00 12.38 89 THR A C 1
ATOM 629 O O . THR A 1 89 ? 38.557 4.170 35.172 1.00 12.69 89 THR A O 1
ATOM 633 N N . LYS A 1 90 ? 40.460 5.288 34.670 1.00 12.21 90 LYS A N 1
ATOM 634 C CA . LYS A 1 90 ? 39.848 6.311 33.764 1.00 12.75 90 LYS A CA 1
ATOM 635 C C . LYS A 1 90 ? 40.620 6.367 32.464 1.00 12.75 90 LYS A C 1
ATOM 636 O O . LYS A 1 90 ? 41.844 6.207 32.411 1.00 12.83 90 LYS A O 1
ATOM 642 N N . ILE A 1 91 ? 39.878 6.537 31.367 1.00 12.89 91 ILE A N 1
ATOM 643 C CA . ILE A 1 91 ? 40.426 6.961 30.089 1.00 13.98 91 ILE A CA 1
ATOM 644 C C . ILE A 1 91 ? 40.176 8.462 29.963 1.00 14.21 91 ILE A C 1
ATOM 645 O O . ILE A 1 91 ? 39.035 8.907 29.827 1.00 13.29 91 ILE A O 1
ATOM 650 N N . ASP A 1 92 ? 41.246 9.243 29.983 1.00 15.18 92 ASP A N 1
ATOM 651 C CA . ASP A 1 92 ? 41.212 10.671 29.787 1.00 16.52 92 ASP A CA 1
ATOM 652 C C . ASP A 1 92 ? 40.846 11.035 28.356 1.00 17.01 92 ASP A C 1
ATOM 653 O O . ASP A 1 92 ? 41.517 10.646 27.425 1.00 19.82 92 ASP A O 1
ATOM 658 N N . LEU A 1 93 ? 39.740 11.770 28.182 1.00 15.42 93 LEU A N 1
ATOM 659 C CA . LEU A 1 93 ? 39.303 12.177 26.835 1.00 15.88 93 LEU A CA 1
ATOM 660 C C . LEU A 1 93 ? 39.674 13.643 26.457 1.00 16.98 93 LEU A C 1
ATOM 661 O O 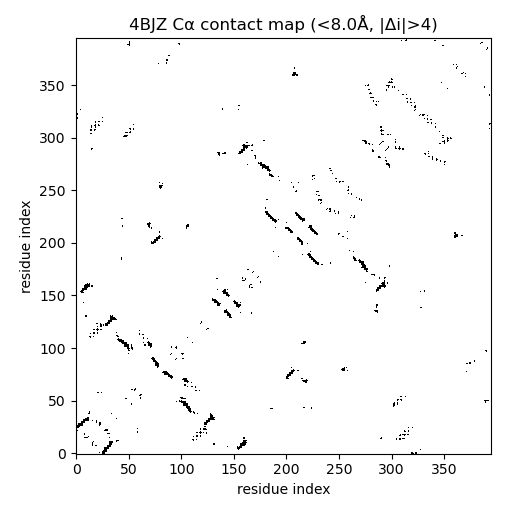. LEU A 1 93 ? 39.021 14.247 25.581 1.00 16.98 93 LEU A O 1
ATOM 666 N N . GLY A 1 94 ? 40.695 14.179 27.131 1.00 17.55 94 GLY A N 1
ATOM 667 C CA . GLY A 1 94 ? 41.183 15.523 26.911 1.00 19.01 94 GLY A CA 1
ATOM 668 C C . GLY A 1 94 ? 42.029 15.789 25.662 1.00 20.05 94 GLY A C 1
ATOM 669 O O . GLY A 1 94 ? 41.953 15.081 24.679 1.00 18.96 94 GLY A O 1
ATOM 670 N N . SER A 1 95 ? 42.791 16.915 25.674 1.00 21.94 95 SER A N 1
ATOM 671 C CA . SER A 1 95 ? 43.250 17.487 24.383 1.00 22.32 95 SER A CA 1
ATOM 672 C C . SER A 1 95 ? 44.301 16.539 23.739 1.00 20.66 95 SER A C 1
ATOM 673 O O . SER A 1 95 ? 44.413 16.475 22.496 1.00 23.58 95 SER A O 1
ATOM 676 N N . GLU A 1 96 ? 45.032 15.865 24.562 1.00 20.61 96 GLU A N 1
ATOM 677 C CA . GLU A 1 96 ? 46.057 14.821 24.164 1.00 23.12 96 GLU A CA 1
ATOM 678 C C . GLU A 1 96 ? 45.402 13.642 23.491 1.00 18.94 96 GLU A C 1
ATOM 679 O O . GLU A 1 96 ? 45.823 13.239 22.390 1.00 19.18 96 GLU A O 1
ATOM 685 N N . PHE A 1 97 ? 44.378 13.120 24.129 1.00 17.95 97 PHE A N 1
ATOM 686 C CA . PHE A 1 97 ? 43.458 12.160 23.449 1.00 16.10 97 PHE A CA 1
ATOM 687 C C . PHE A 1 97 ? 42.993 12.713 22.094 1.00 15.86 97 PHE A C 1
ATOM 688 O O . PHE A 1 97 ? 43.090 12.028 21.092 1.00 15.59 97 PHE A O 1
ATOM 696 N N . ARG A 1 98 ? 42.445 13.953 22.086 1.00 17.36 98 ARG A N 1
ATOM 697 C CA . ARG A 1 98 ? 41.865 14.461 20.875 1.00 17.48 98 ARG A CA 1
ATOM 698 C C . ARG A 1 98 ? 42.931 14.748 19.803 1.00 16.57 98 ARG A C 1
ATOM 699 O O . ARG A 1 98 ? 42.678 14.500 18.640 1.00 19.32 98 ARG A O 1
ATOM 707 N N . GLY A 1 99 ? 44.096 15.175 20.244 1.00 18.90 99 GLY A N 1
ATOM 708 C CA . GLY A 1 99 ? 45.229 15.321 19.381 1.00 21.03 99 GLY A CA 1
ATOM 709 C C . GLY A 1 99 ? 45.661 14.051 18.752 1.00 19.99 99 GLY A C 1
ATOM 710 O O . GLY A 1 99 ? 45.893 13.969 17.498 1.00 24.20 99 GLY A O 1
ATOM 711 N N . ARG A 1 100 ? 45.649 12.990 19.575 1.00 19.08 100 ARG A N 1
ATOM 712 C CA . ARG A 1 100 ? 46.102 11.695 19.059 1.00 16.00 100 ARG A CA 1
ATOM 713 C C . ARG A 1 100 ? 45.179 11.108 18.014 1.00 15.05 100 ARG A C 1
ATOM 714 O O . ARG A 1 100 ? 45.628 10.585 16.976 1.00 15.82 100 ARG A O 1
ATOM 722 N N . TYR A 1 101 ? 43.875 11.201 18.285 1.00 14.51 101 TYR A N 1
ATOM 723 C CA . TYR A 1 101 ? 42.868 10.504 17.532 1.00 14.09 101 TYR A CA 1
ATOM 724 C C . TYR A 1 101 ? 42.073 11.356 16.542 1.00 16.21 101 TYR A C 1
ATOM 725 O O . TYR A 1 101 ? 41.246 10.833 15.799 1.00 17.56 101 TYR A O 1
ATOM 734 N N . GLY A 1 102 ? 42.394 12.628 16.507 1.00 20.44 102 GLY A N 1
ATOM 735 C CA . GLY A 1 102 ? 41.831 13.499 15.461 1.00 20.23 102 GLY A CA 1
ATOM 736 C C . GLY A 1 102 ? 40.426 13.972 15.642 1.00 19.77 102 GLY A C 1
ATOM 737 O O . GLY A 1 102 ? 39.847 14.501 14.686 1.00 19.60 102 GLY A O 1
ATOM 738 N N . GLY A 1 103 ? 39.884 13.864 16.853 1.00 19.27 103 GLY A N 1
ATOM 739 C CA . GLY A 1 103 ? 38.554 14.327 17.147 1.00 19.41 103 GLY A CA 1
ATOM 740 C C . GLY A 1 103 ? 38.186 14.000 18.567 1.00 17.90 103 GLY A C 1
ATOM 741 O O . GLY A 1 103 ? 38.939 13.315 19.316 1.00 17.92 103 GLY A O 1
ATOM 742 N N . PRO A 1 104 ? 37.045 14.502 18.990 1.00 17.10 104 PRO A N 1
ATOM 743 C CA . PRO A 1 104 ? 36.518 14.271 20.313 1.00 16.17 104 PRO A CA 1
ATOM 744 C C . PRO A 1 104 ? 35.824 12.917 20.467 1.00 14.92 104 PRO A C 1
ATOM 745 O O . PRO A 1 104 ? 35.393 12.326 19.480 1.00 15.42 104 PRO A O 1
ATOM 749 N N . TYR A 1 105 ? 35.720 12.451 21.694 1.00 13.62 105 TYR A N 1
ATOM 750 C CA . TYR A 1 105 ? 34.809 11.388 22.094 1.00 12.84 105 TYR A CA 1
ATOM 751 C C . TYR A 1 105 ? 33.601 12.061 22.643 1.00 14.12 105 TYR A C 1
ATOM 752 O O . TYR A 1 105 ? 33.707 12.738 23.662 1.00 16.60 105 TYR A O 1
ATOM 761 N N . PHE A 1 106 ? 32.466 11.914 21.951 1.00 13.06 106 PHE A N 1
ATOM 762 C CA . PHE A 1 106 ? 31.234 12.571 22.426 1.00 13.56 106 PHE A CA 1
ATOM 763 C C . PHE A 1 106 ? 30.092 11.560 22.624 1.00 13.38 106 PHE A C 1
ATOM 764 O O . PHE A 1 106 ? 30.118 10.428 22.196 1.00 13.99 106 PHE A O 1
ATOM 772 N N . VAL A 1 107 ? 29.021 12.026 23.247 1.00 13.54 107 VAL A N 1
ATOM 773 C CA . VAL A 1 107 ? 27.816 11.273 23.380 1.00 14.13 107 VAL A CA 1
ATOM 774 C C . VAL A 1 107 ? 26.643 12.181 22.976 1.00 14.04 107 VAL A C 1
ATOM 775 O O . VAL A 1 107 ? 26.691 13.371 23.162 1.00 15.15 107 VAL A O 1
ATOM 779 N N . THR A 1 108 ? 25.601 11.558 22.443 1.00 13.96 108 THR A N 1
ATOM 780 C CA . THR A 1 108 ? 24.418 12.326 22.004 1.00 14.81 108 THR A CA 1
ATOM 781 C C . THR A 1 108 ? 23.221 11.389 21.905 1.00 14.97 108 THR A C 1
ATOM 782 O O . THR A 1 108 ? 23.314 10.202 22.068 1.00 15.51 108 THR A O 1
ATOM 786 N N . HIS A 1 109 ? 22.060 11.973 21.624 1.00 15.41 109 HIS A N 1
ATOM 787 C CA . HIS A 1 109 ? 20.852 11.165 21.386 1.00 16.07 109 HIS A CA 1
ATOM 788 C C . HIS A 1 109 ? 20.946 10.521 20.036 1.00 14.93 109 HIS A C 1
ATOM 789 O O . HIS A 1 109 ? 21.291 11.209 19.083 1.00 15.50 109 HIS A O 1
ATOM 796 N N . ARG A 1 110 ? 20.641 9.230 19.955 1.00 15.15 110 ARG A N 1
ATOM 797 C CA . ARG A 1 110 ? 20.618 8.523 18.682 1.00 15.06 110 ARG A CA 1
ATOM 798 C C . ARG A 1 110 ? 19.688 9.232 17.680 1.00 15.36 110 ARG A C 1
ATOM 799 O O . ARG A 1 110 ? 20.008 9.396 16.517 1.00 16.51 110 ARG A O 1
ATOM 807 N N . SER A 1 111 ? 18.547 9.650 18.189 1.00 16.73 111 SER A N 1
ATOM 808 C CA . SER A 1 111 ? 17.566 10.342 17.370 1.00 16.67 111 SER A CA 1
ATOM 809 C C . SER A 1 111 ? 18.105 11.601 16.712 1.00 16.94 111 SER A C 1
ATOM 810 O O . SER A 1 111 ? 17.825 11.896 15.532 1.00 17.38 111 SER A O 1
ATOM 813 N N . ASP A 1 112 ? 18.915 12.328 17.451 1.00 16.85 112 ASP A N 1
ATOM 814 C CA . ASP A 1 112 ? 19.502 13.563 16.930 1.00 18.63 112 ASP A CA 1
ATOM 815 C C . ASP A 1 112 ? 20.596 13.314 15.908 1.00 17.32 112 ASP A C 1
ATOM 816 O O . ASP A 1 112 ? 20.644 13.950 14.870 1.00 16.50 112 ASP A O 1
ATOM 821 N N . LEU A 1 113 ? 21.457 12.354 16.188 1.00 15.40 113 LEU A N 1
ATOM 822 C CA . LEU A 1 113 ? 22.488 12.032 15.232 1.00 14.57 113 LEU A CA 1
ATOM 823 C C . LEU A 1 113 ? 21.830 11.573 13.930 1.00 14.45 113 LEU A C 1
ATOM 824 O O . LEU A 1 113 ? 22.236 11.945 12.872 1.00 15.80 113 LEU A O 1
ATOM 829 N N . HIS A 1 114 ? 20.852 10.720 14.054 1.00 15.01 114 HIS A N 1
ATOM 830 C CA . HIS A 1 114 ? 20.167 10.145 12.888 1.00 14.57 114 HIS A CA 1
ATOM 831 C C . HIS A 1 114 ? 19.474 11.236 12.073 1.00 15.41 114 HIS A C 1
ATOM 832 O O . HIS A 1 114 ? 19.630 11.313 10.863 1.00 15.86 114 HIS A O 1
ATOM 839 N N . ALA A 1 115 ? 18.756 12.113 12.744 1.00 16.94 115 ALA A N 1
ATOM 840 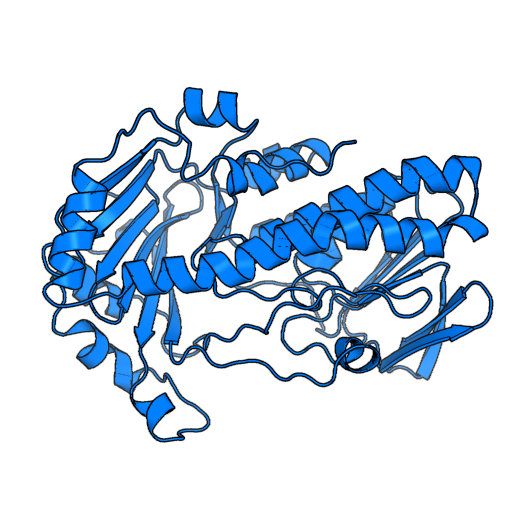C CA . ALA A 1 115 ? 18.122 13.207 12.016 1.00 17.66 115 ALA A CA 1
ATOM 841 C C . ALA A 1 115 ? 19.104 14.117 11.314 1.00 17.89 115 ALA A C 1
ATOM 842 O O . ALA A 1 115 ? 18.830 14.632 10.204 1.00 18.38 115 ALA A O 1
ATOM 844 N N . THR A 1 116 ? 20.194 14.426 11.991 1.00 17.00 116 THR A N 1
ATOM 845 C CA . THR A 1 116 ? 21.240 15.252 11.410 1.00 17.65 116 THR A CA 1
ATOM 846 C C . THR A 1 116 ? 21.802 14.633 10.110 1.00 17.37 116 THR A C 1
ATOM 847 O O . THR A 1 116 ? 21.980 15.321 9.071 1.00 18.06 116 THR A O 1
ATOM 851 N N . LEU A 1 117 ? 22.101 13.320 10.156 1.00 15.38 117 LEU A N 1
ATOM 852 C CA . LEU A 1 117 ? 22.576 12.631 8.989 1.00 15.17 117 LEU A CA 1
ATOM 853 C C . LEU A 1 117 ? 21.548 12.646 7.818 1.00 15.26 117 LEU A C 1
ATOM 854 O O . LEU A 1 117 ? 21.942 12.864 6.662 1.00 15.88 117 LEU A O 1
ATOM 859 N N . VAL A 1 118 ? 20.315 12.375 8.144 1.00 15.69 118 VAL A N 1
ATOM 860 C CA . VAL A 1 118 ? 19.195 12.322 7.138 1.00 16.47 118 VAL A CA 1
ATOM 861 C C . VAL A 1 118 ? 19.061 13.694 6.480 1.00 17.85 118 VAL A C 1
ATOM 862 O O . VAL A 1 118 ? 19.022 13.796 5.261 1.00 17.99 118 VAL A O 1
ATOM 866 N N . ASP A 1 119 ? 19.089 14.736 7.296 1.00 18.63 119 ASP A N 1
ATOM 867 C CA . ASP A 1 119 ? 18.913 16.126 6.815 1.00 19.30 119 ASP A CA 1
ATOM 868 C C . ASP A 1 119 ? 20.061 16.445 5.907 1.00 19.11 119 ASP A C 1
ATOM 869 O O . ASP A 1 119 ? 19.868 17.012 4.842 1.00 19.43 119 ASP A O 1
ATOM 874 N N . ALA A 1 120 ? 21.281 16.078 6.287 1.00 17.91 120 ALA A N 1
ATOM 875 C CA . ALA A 1 120 ? 22.464 16.399 5.492 1.00 17.83 120 ALA A CA 1
ATOM 876 C C . ALA A 1 120 ? 22.495 15.579 4.172 1.00 17.97 120 ALA A C 1
ATOM 877 O O . ALA A 1 120 ? 22.892 16.090 3.134 1.00 17.32 120 ALA A O 1
ATOM 879 N N . ALA A 1 121 ? 22.056 14.329 4.229 1.00 16.74 121 ALA A N 1
ATOM 880 C CA . ALA A 1 121 ? 22.000 13.482 3.038 1.00 16.02 121 ALA A CA 1
ATOM 881 C C . ALA A 1 121 ? 21.004 14.136 2.066 1.00 16.81 121 ALA A C 1
ATOM 882 O O . ALA A 1 121 ? 21.263 14.221 0.896 1.00 17.78 121 ALA A O 1
ATOM 884 N N . ARG A 1 122 ? 19.862 14.552 2.575 1.00 17.31 122 ARG A N 1
ATOM 885 C CA . ARG A 1 122 ? 18.858 15.226 1.670 1.00 20.17 122 ARG A CA 1
ATOM 886 C C . ARG A 1 122 ? 19.437 16.494 1.030 1.00 21.11 122 ARG A C 1
ATOM 887 O O . ARG A 1 122 ? 19.348 16.760 -0.218 1.00 21.51 122 ARG A O 1
ATOM 895 N N . ALA A 1 123 ? 20.098 17.280 1.856 1.00 20.85 123 ALA A N 1
ATOM 896 C CA . ALA A 1 123 ? 20.651 18.536 1.409 1.00 22.75 123 ALA A CA 1
ATOM 897 C C . ALA A 1 123 ? 21.676 18.322 0.300 1.00 22.29 123 ALA A C 1
ATOM 898 O O . ALA A 1 123 ? 21.830 19.158 -0.570 1.00 23.92 123 ALA A O 1
ATOM 900 N N . ALA A 1 124 ? 22.383 17.195 0.383 1.00 19.64 124 ALA A N 1
ATOM 901 C CA . ALA A 1 124 ? 23.451 16.850 -0.510 1.00 19.37 124 ALA A CA 1
ATOM 902 C C . ALA A 1 124 ? 22.910 16.215 -1.772 1.00 19.34 124 ALA A C 1
ATOM 903 O O . ALA A 1 124 ? 23.663 15.938 -2.692 1.00 20.12 124 ALA A O 1
ATOM 905 N N . GLY A 1 125 ? 21.608 15.958 -1.828 1.00 18.62 125 GLY A N 1
ATOM 906 C CA . GLY A 1 125 ? 21.024 15.417 -3.021 1.00 18.78 125 GLY A CA 1
ATOM 907 C C . GLY A 1 125 ? 20.443 14.035 -2.981 1.00 18.23 125 GLY A C 1
ATOM 908 O O . GLY A 1 125 ? 19.837 13.578 -3.933 1.00 18.77 125 GLY A O 1
ATOM 909 N N . ALA A 1 126 ? 20.604 13.335 -1.867 1.00 17.60 126 ALA A N 1
ATOM 910 C CA . ALA A 1 126 ? 20.035 12.006 -1.776 1.00 16.80 126 ALA A CA 1
ATOM 911 C C . ALA A 1 126 ? 18.540 11.939 -1.792 1.00 17.23 126 ALA A C 1
ATOM 912 O O . ALA A 1 126 ? 17.862 12.754 -1.146 1.00 17.48 126 ALA A O 1
ATOM 914 N N . GLU A 1 127 ? 17.989 10.996 -2.545 1.00 17.81 127 GLU A N 1
ATOM 915 C CA . GLU A 1 127 ? 16.541 10.836 -2.602 1.00 19.90 127 GLU A CA 1
ATOM 916 C C . GLU A 1 127 ? 16.108 9.791 -1.644 1.00 19.55 127 GLU A C 1
ATOM 917 O O . GLU A 1 127 ? 16.377 8.590 -1.857 1.00 19.16 127 GLU A O 1
ATOM 923 N N . LEU A 1 128 ? 15.465 10.197 -0.551 1.00 20.78 128 LEU A N 1
ATOM 924 C CA . LEU A 1 128 ? 15.148 9.282 0.539 1.00 21.52 128 LEU A CA 1
ATOM 925 C C . LEU A 1 128 ? 13.691 8.987 0.482 1.00 21.12 128 LEU A C 1
ATOM 926 O O . LEU A 1 128 ? 12.880 9.886 0.141 1.00 22.67 128 LEU A O 1
ATOM 931 N N . HIS A 1 129 ? 13.345 7.733 0.726 1.00 19.53 129 HIS A N 1
ATOM 932 C CA . HIS A 1 129 ? 11.983 7.293 0.746 1.00 19.61 129 HIS A CA 1
ATOM 933 C C . HIS A 1 129 ? 11.658 6.443 1.921 1.00 20.43 129 HIS A C 1
ATOM 934 O O . HIS A 1 129 ? 12.362 5.465 2.215 1.00 21.63 129 HIS A O 1
ATOM 941 N N . THR A 1 130 ? 10.579 6.805 2.576 1.00 20.44 130 THR A N 1
ATOM 942 C CA . THR A 1 130 ? 10.087 6.132 3.723 1.00 19.84 130 THR A CA 1
ATOM 943 C C . THR A 1 130 ? 8.901 5.278 3.295 1.00 20.47 130 THR A C 1
ATOM 944 O O . THR A 1 130 ? 8.315 5.478 2.200 1.00 21.21 130 THR A O 1
ATOM 948 N N . GLY A 1 131 ? 8.558 4.338 4.163 1.00 20.72 131 GLY A N 1
ATOM 949 C CA . GLY A 1 131 ? 7.483 3.420 3.936 1.00 21.31 131 GLY A CA 1
ATOM 950 C C . GLY A 1 131 ? 7.689 2.554 2.740 1.00 20.96 131 GLY A C 1
ATOM 951 O O . GLY A 1 131 ? 6.676 2.133 2.106 1.00 22.71 131 GLY A O 1
ATOM 952 N N . VAL A 1 132 ? 8.943 2.217 2.401 1.00 20.28 132 VAL A N 1
ATOM 953 C CA . VAL A 1 132 ? 9.229 1.387 1.264 1.00 20.08 132 VAL A CA 1
ATOM 954 C C . VAL A 1 132 ? 10.201 0.300 1.717 1.00 20.33 132 VAL A C 1
ATOM 955 O O . VAL A 1 132 ? 11.301 0.589 2.186 1.00 18.14 132 VAL A O 1
ATOM 959 N N . THR A 1 133 ? 9.796 -0.945 1.464 1.00 19.74 133 THR A N 1
ATOM 960 C CA . THR A 1 133 ? 10.621 -2.123 1.794 1.00 20.55 133 THR A CA 1
ATOM 961 C C . THR A 1 133 ? 11.258 -2.726 0.555 1.00 20.52 133 THR A C 1
ATOM 962 O O . THR A 1 133 ? 10.612 -2.949 -0.490 1.00 21.55 133 THR A O 1
ATOM 966 N N . VAL A 1 134 ? 12.557 -2.997 0.668 1.00 18.84 134 VAL A N 1
ATOM 967 C CA . VAL A 1 134 ? 13.308 -3.668 -0.374 1.00 19.35 134 VAL A CA 1
ATOM 968 C C . VAL A 1 134 ? 13.118 -5.147 -0.189 1.00 20.49 134 VAL A C 1
ATOM 969 O O . VAL A 1 134 ? 13.427 -5.713 0.901 1.00 21.48 134 VAL A O 1
ATOM 973 N N . THR A 1 135 ? 12.552 -5.772 -1.222 1.00 20.76 135 THR A N 1
ATOM 974 C CA . THR A 1 135 ? 12.148 -7.175 -1.121 1.00 22.71 135 THR A CA 1
ATOM 975 C C . THR A 1 135 ? 13.183 -8.096 -1.763 1.00 22.25 135 THR A C 1
ATOM 976 O O . THR A 1 135 ? 13.188 -9.292 -1.459 1.00 23.72 135 THR A O 1
ATOM 980 N N . ASP A 1 136 ? 13.996 -7.575 -2.677 1.00 21.36 136 ASP A N 1
ATOM 981 C CA . ASP A 1 136 ? 15.030 -8.393 -3.336 1.00 21.76 136 ASP A CA 1
ATOM 982 C C . ASP A 1 136 ? 16.059 -7.478 -3.972 1.00 21.01 136 ASP A C 1
ATOM 983 O O . ASP A 1 136 ? 15.795 -6.357 -4.306 1.00 19.90 136 ASP A O 1
ATOM 988 N N . VAL A 1 137 ? 17.244 -8.028 -4.171 1.00 20.33 137 VAL A N 1
ATOM 989 C CA . VAL A 1 137 ? 18.320 -7.441 -4.935 1.00 19.10 137 VAL A CA 1
ATOM 990 C C . VAL A 1 137 ? 18.975 -8.567 -5.712 1.00 20.01 137 VAL A C 1
ATOM 991 O O . VAL A 1 137 ? 19.335 -9.577 -5.104 1.00 19.96 137 VAL A O 1
ATOM 995 N N . ILE A 1 138 ? 19.147 -8.382 -7.017 1.00 21.00 138 ILE A N 1
ATOM 996 C CA . ILE A 1 138 ? 19.858 -9.311 -7.857 1.00 22.83 138 ILE A CA 1
ATOM 997 C C . ILE A 1 138 ? 20.823 -8.505 -8.691 1.00 22.22 138 ILE A C 1
ATOM 998 O O . ILE A 1 138 ? 20.670 -7.271 -8.772 1.00 25.28 138 ILE A O 1
ATOM 1003 N N . THR A 1 139 ? 21.829 -9.154 -9.252 1.00 20.38 139 THR A N 1
ATOM 1004 C CA . THR A 1 139 ? 22.766 -8.545 -10.180 1.00 19.89 139 THR A CA 1
ATOM 1005 C C . THR A 1 139 ? 22.547 -9.193 -11.535 1.00 22.08 139 THR A C 1
ATOM 1006 O O . THR A 1 139 ? 22.593 -10.392 -11.666 1.00 22.43 139 THR A O 1
ATOM 1010 N N . GLU A 1 140 ? 22.334 -8.363 -12.531 1.00 23.85 140 GLU A N 1
ATOM 1011 C CA . GLU A 1 140 ? 22.184 -8.861 -13.918 1.00 25.50 140 GLU A CA 1
ATOM 1012 C C . GLU A 1 140 ? 23.088 -8.003 -14.774 1.00 25.24 140 GLU A C 1
ATOM 1013 O O . GLU A 1 140 ? 23.023 -6.797 -14.776 1.00 23.65 140 GLU A O 1
ATOM 1019 N N . GLY A 1 141 ? 24.004 -8.639 -15.475 1.00 25.34 141 GLY A N 1
ATOM 1020 C CA . GLY A 1 141 ? 25.015 -7.881 -16.228 1.00 25.76 141 GLY A CA 1
ATOM 1021 C C . GLY A 1 141 ? 25.788 -6.945 -15.326 1.00 24.66 141 GLY A C 1
ATOM 1022 O O . GLY A 1 141 ? 26.330 -7.392 -14.331 1.00 25.26 141 GLY A O 1
ATOM 1023 N N . ASP A 1 142 ? 25.833 -5.661 -15.689 1.00 24.38 142 ASP A N 1
ATOM 1024 C CA . ASP A 1 142 ? 26.605 -4.650 -14.970 1.00 24.05 142 ASP A CA 1
ATOM 1025 C C . ASP A 1 142 ? 25.735 -3.711 -14.111 1.00 22.23 142 ASP A C 1
ATOM 1026 O O . ASP A 1 142 ? 26.141 -2.567 -13.899 1.00 22.37 142 ASP A O 1
ATOM 1031 N N . LYS A 1 143 ? 24.580 -4.196 -13.653 1.00 22.00 143 LYS A N 1
ATOM 1032 C CA . LYS A 1 143 ? 23.622 -3.445 -12.812 1.00 22.79 143 LYS A CA 1
ATOM 1033 C C . LYS A 1 143 ? 23.054 -4.304 -11.682 1.00 21.76 143 LYS A C 1
ATOM 1034 O O . LYS A 1 143 ? 22.989 -5.531 -11.759 1.00 21.83 143 LYS A O 1
ATOM 1040 N N . ALA A 1 144 ? 22.760 -3.647 -10.564 1.00 21.16 144 ALA A N 1
ATOM 1041 C CA . ALA A 1 144 ? 21.911 -4.211 -9.552 1.00 20.28 144 ALA A CA 1
ATOM 1042 C C . ALA A 1 144 ? 20.506 -3.937 -9.877 1.00 21.47 144 ALA A C 1
ATOM 1043 O O . ALA A 1 144 ? 20.189 -2.809 -10.297 1.00 22.04 144 ALA A O 1
ATOM 1045 N N . ILE A 1 145 ? 19.632 -4.917 -9.667 1.00 22.73 145 ILE A N 1
ATOM 1046 C CA . ILE A 1 145 ? 18.222 -4.701 -9.899 1.00 23.90 145 ILE A CA 1
ATOM 1047 C C . ILE A 1 145 ? 17.565 -4.899 -8.556 1.00 22.29 145 ILE A C 1
ATOM 1048 O O . ILE A 1 145 ? 17.711 -5.951 -7.938 1.00 22.33 145 ILE A O 1
ATOM 1053 N N . VAL A 1 146 ? 16.866 -3.855 -8.082 1.00 21.92 146 VAL A N 1
ATOM 1054 C CA . VAL A 1 146 ? 16.318 -3.818 -6.756 1.00 21.44 146 VAL A CA 1
ATOM 1055 C C . VAL A 1 146 ? 14.816 -3.802 -6.808 1.00 21.97 146 VAL A C 1
ATOM 1056 O O . VAL A 1 146 ? 14.225 -2.949 -7.507 1.00 22.85 146 VAL A O 1
ATOM 1060 N N . SER A 1 147 ? 14.212 -4.726 -6.074 1.00 21.88 147 SER A N 1
ATOM 1061 C CA . SER A 1 147 ? 12.746 -4.848 -5.977 1.00 21.31 147 SER A CA 1
ATOM 1062 C C . SER A 1 147 ? 12.191 -4.264 -4.698 1.00 21.82 147 SER A C 1
ATOM 1063 O O . SER A 1 147 ? 12.743 -4.461 -3.619 1.00 20.81 147 SER A O 1
ATOM 1066 N N . THR A 1 148 ? 11.092 -3.533 -4.805 1.00 21.75 148 THR A N 1
ATOM 1067 C CA . THR A 1 148 ? 10.462 -2.931 -3.668 1.00 22.13 148 THR A CA 1
ATOM 1068 C C . THR A 1 148 ? 9.016 -3.435 -3.527 1.00 24.04 148 THR A C 1
ATOM 1069 O O . THR A 1 148 ? 8.415 -3.996 -4.497 1.00 25.26 148 THR A O 1
ATOM 1073 N N . ASP A 1 149 ? 8.459 -3.233 -2.346 1.00 25.41 149 ASP A N 1
ATOM 1074 C CA . ASP A 1 149 ? 7.136 -3.807 -1.978 1.00 28.25 149 ASP A CA 1
ATOM 1075 C C . ASP A 1 149 ? 5.923 -3.041 -2.511 1.00 31.34 149 ASP A C 1
ATOM 1076 O O . ASP A 1 149 ? 4.804 -3.211 -2.028 1.00 34.83 149 ASP A O 1
ATOM 1081 N N . ASP A 1 150 ? 6.158 -2.179 -3.465 1.00 32.46 150 ASP A N 1
ATOM 1082 C CA . ASP A 1 150 ? 5.058 -1.536 -4.203 1.00 35.16 150 ASP A CA 1
ATOM 1083 C C . ASP A 1 150 ? 5.052 -2.120 -5.609 1.00 37.03 150 ASP A C 1
ATOM 1084 O O . ASP A 1 150 ? 4.490 -1.532 -6.539 1.00 40.50 150 ASP A O 1
ATOM 1089 N N . GLY A 1 151 ? 5.726 -3.246 -5.808 1.00 35.35 151 GLY A N 1
ATOM 1090 C CA . GLY A 1 151 ? 5.762 -3.863 -7.128 1.00 35.44 151 GLY A CA 1
ATOM 1091 C C . GLY A 1 151 ? 6.731 -3.284 -8.133 1.00 34.74 151 GLY A C 1
ATOM 1092 O O . GLY A 1 151 ? 6.776 -3.719 -9.277 1.00 36.31 151 GLY A O 1
ATOM 1093 N N . ARG A 1 152 ? 7.526 -2.315 -7.749 1.00 31.44 152 ARG A N 1
ATOM 1094 C CA . ARG A 1 152 ? 8.444 -1.748 -8.712 1.00 30.61 152 ARG A CA 1
ATOM 1095 C C . ARG A 1 152 ? 9.822 -2.449 -8.653 1.00 28.25 152 ARG A C 1
ATOM 1096 O O . ARG A 1 152 ? 10.151 -3.116 -7.674 1.00 26.65 152 ARG A O 1
ATOM 1104 N N . THR A 1 153 ? 10.581 -2.296 -9.731 1.00 27.38 153 THR A N 1
ATOM 1105 C CA . THR A 1 153 ? 11.981 -2.656 -9.771 1.00 27.91 153 THR A CA 1
ATOM 1106 C C . THR A 1 153 ? 12.775 -1.437 -10.190 1.00 26.05 153 THR A C 1
ATOM 1107 O O . THR A 1 153 ? 12.291 -0.556 -10.898 1.00 26.09 153 THR A O 1
ATOM 1111 N N . HIS A 1 154 ? 14.011 -1.365 -9.725 1.00 23.21 154 HIS A N 1
ATOM 1112 C CA . HIS A 1 154 ? 14.871 -0.204 -9.903 1.00 22.79 154 HIS A CA 1
ATOM 1113 C C . HIS A 1 154 ? 16.249 -0.670 -10.308 1.00 22.41 154 HIS A C 1
ATOM 1114 O O . HIS A 1 154 ? 16.817 -1.618 -9.685 1.00 25.34 154 HIS A O 1
ATOM 1121 N N . GLU A 1 155 ? 16.861 0.077 -11.204 1.00 22.95 155 GLU A N 1
ATOM 1122 C CA . GLU A 1 155 ? 18.170 -0.235 -11.693 1.00 23.71 155 GLU A CA 1
ATOM 1123 C C . GLU A 1 155 ? 19.210 0.734 -11.099 1.00 23.39 155 GLU A C 1
ATOM 1124 O O . GLU A 1 155 ? 19.039 1.960 -11.066 1.00 23.04 155 GLU A O 1
ATOM 1130 N N . ALA A 1 156 ? 20.312 0.179 -10.634 1.00 21.07 156 ALA A N 1
ATOM 1131 C CA . ALA A 1 156 ? 21.426 0.969 -10.210 1.00 20.10 156 ALA A CA 1
ATOM 1132 C C . ALA A 1 156 ? 22.752 0.306 -10.505 1.00 19.62 156 ALA A C 1
ATOM 1133 O O . ALA A 1 156 ? 22.789 -0.864 -10.883 1.00 20.13 156 ALA A O 1
ATOM 1135 N N . ASP A 1 157 ? 23.841 1.024 -10.288 1.00 18.32 157 ASP A N 1
ATOM 1136 C CA . ASP A 1 157 ? 25.181 0.512 -10.506 1.00 19.07 157 ASP A CA 1
ATOM 1137 C C . ASP A 1 157 ? 25.551 -0.523 -9.390 1.00 18.55 157 ASP A C 1
ATOM 1138 O O . ASP A 1 157 ? 26.152 -1.559 -9.656 1.00 18.30 157 ASP A O 1
ATOM 1143 N N . ILE A 1 158 ? 25.196 -0.181 -8.169 1.00 17.07 158 ILE A N 1
ATOM 1144 C CA . ILE A 1 158 ? 25.361 -1.036 -7.010 1.00 15.82 158 ILE A CA 1
ATOM 1145 C C . ILE A 1 158 ? 24.215 -0.802 -6.034 1.00 14.84 158 ILE A C 1
ATOM 1146 O O . ILE A 1 158 ? 23.504 0.215 -6.131 1.00 14.48 158 ILE A O 1
ATOM 1151 N N . ALA A 1 159 ? 24.013 -1.764 -5.115 1.00 14.45 159 ALA A N 1
ATOM 1152 C CA . ALA A 1 159 ? 23.096 -1.658 -4.007 1.00 13.55 159 ALA A CA 1
ATOM 1153 C C . ALA A 1 159 ? 23.781 -1.945 -2.703 1.00 13.00 159 ALA A C 1
ATOM 1154 O O . ALA A 1 159 ? 24.639 -2.825 -2.625 1.00 13.92 159 ALA A O 1
ATOM 1156 N N . LEU A 1 160 ? 23.386 -1.184 -1.673 1.00 12.48 160 LEU A N 1
ATOM 1157 C CA . LEU A 1 160 ? 23.889 -1.436 -0.325 1.00 12.47 160 LEU A CA 1
ATOM 1158 C C . LEU A 1 160 ? 22.824 -2.113 0.508 1.00 12.45 160 LEU A C 1
ATOM 1159 O O . LEU A 1 160 ? 21.720 -1.598 0.683 1.00 12.51 160 LEU A O 1
ATOM 1164 N N . GLY A 1 161 ? 23.144 -3.280 1.043 1.00 11.56 161 GLY A N 1
ATOM 1165 C CA . GLY A 1 161 ? 22.280 -3.961 1.970 1.00 11.62 161 GLY A CA 1
ATOM 1166 C C . GLY A 1 161 ? 22.553 -3.501 3.366 1.00 11.23 161 GLY A C 1
ATOM 1167 O O . GLY A 1 161 ? 23.602 -3.872 3.914 1.00 11.38 161 GLY A O 1
ATOM 1168 N N . MET A 1 162 ? 21.745 -2.571 3.863 1.00 11.51 162 MET A N 1
ATOM 1169 C CA . MET A 1 162 ? 21.946 -1.942 5.148 1.00 11.61 162 MET A CA 1
ATOM 1170 C C . MET A 1 162 ? 20.692 -2.110 5.969 1.00 11.80 162 MET A C 1
ATOM 1171 O O . MET A 1 162 ? 20.188 -1.209 6.603 1.00 11.76 162 MET A O 1
ATOM 1176 N N . ASP A 1 163 ? 20.216 -3.338 6.017 1.00 11.88 163 ASP A N 1
ATOM 1177 C CA . ASP A 1 163 ? 18.960 -3.694 6.652 1.00 12.46 163 ASP A CA 1
ATOM 1178 C C . ASP A 1 163 ? 19.131 -4.332 8.056 1.00 12.52 163 ASP A C 1
ATOM 1179 O O . ASP A 1 163 ? 18.225 -4.989 8.590 1.00 12.83 163 ASP A O 1
ATOM 1184 N N . GLY A 1 164 ? 20.266 -4.044 8.715 1.00 11.79 164 GLY A N 1
ATOM 1185 C CA . GLY A 1 164 ? 20.372 -4.291 10.161 1.00 12.43 164 GLY A CA 1
ATOM 1186 C C . GLY A 1 164 ? 20.687 -5.726 10.587 1.00 12.20 164 GLY A C 1
ATOM 1187 O O . GLY A 1 164 ? 20.991 -6.616 9.775 1.00 12.27 164 GLY A O 1
ATOM 1188 N N . LEU A 1 165 ? 20.625 -5.904 11.915 1.00 12.69 165 LEU A N 1
ATOM 1189 C CA . LEU A 1 165 ? 20.972 -7.174 12.549 1.00 13.84 165 LEU A CA 1
ATOM 1190 C C . LEU A 1 165 ? 20.141 -8.296 11.939 1.00 14.32 165 LEU A C 1
ATOM 1191 O O . LEU A 1 165 ? 20.698 -9.348 11.613 1.00 14.91 165 LEU A O 1
ATOM 1196 N N . LYS A 1 166 ? 18.857 -8.055 11.743 1.00 15.59 166 LYS A N 1
ATOM 1197 C CA . LYS A 1 166 ? 17.927 -9.073 11.202 1.00 16.98 166 LYS A CA 1
ATOM 1198 C C . LYS A 1 166 ? 17.824 -9.036 9.664 1.00 17.01 166 LYS A C 1
ATOM 1199 O O . LYS A 1 166 ? 16.868 -9.525 9.065 1.00 18.30 166 LYS A O 1
ATOM 1205 N N . SER A 1 167 ? 18.893 -8.579 9.004 1.00 15.39 167 SER A N 1
ATOM 1206 C CA . SER A 1 167 ? 18.990 -8.520 7.554 1.00 14.48 167 SER A CA 1
ATOM 1207 C C . SER A 1 167 ? 18.495 -9.754 6.866 1.00 15.00 167 SER A C 1
ATOM 1208 O O . SER A 1 167 ? 19.010 -10.845 7.062 1.00 15.32 167 SER A O 1
ATOM 1211 N N . ARG A 1 168 ? 17.568 -9.557 5.938 1.00 15.43 168 ARG A N 1
ATOM 1212 C CA . ARG A 1 168 ? 17.205 -10.600 5.014 1.00 17.20 168 ARG A CA 1
ATOM 1213 C C . ARG A 1 168 ? 18.077 -10.624 3.777 1.00 15.47 168 ARG A C 1
ATOM 1214 O O . ARG A 1 168 ? 18.333 -11.673 3.164 1.00 15.30 168 ARG A O 1
ATOM 1222 N N . LEU A 1 169 ? 18.625 -9.484 3.385 1.00 14.53 169 LEU A N 1
ATOM 1223 C CA . LEU A 1 169 ? 19.505 -9.435 2.225 1.00 13.88 169 LEU A CA 1
ATOM 1224 C C . LEU A 1 169 ? 20.759 -10.257 2.496 1.00 13.31 169 LEU A C 1
ATOM 1225 O O . LEU A 1 169 ? 21.405 -10.780 1.576 1.00 13.54 169 LEU A O 1
ATOM 1230 N N . ARG A 1 170 ? 21.139 -10.310 3.784 1.00 12.69 170 ARG A N 1
ATOM 1231 C CA . ARG A 1 170 ? 22.331 -11.126 4.143 1.00 12.55 170 ARG A CA 1
ATOM 1232 C C . ARG A 1 170 ? 22.191 -12.598 3.712 1.00 13.78 170 ARG A C 1
ATOM 1233 O O . ARG A 1 170 ? 23.211 -13.269 3.465 1.00 13.21 170 ARG A O 1
ATOM 1241 N N . GLU A 1 171 ? 20.959 -13.108 3.645 1.00 15.12 171 GLU A N 1
ATOM 1242 C CA . GLU A 1 171 ? 20.688 -14.502 3.259 1.00 17.36 171 GLU A CA 1
ATOM 1243 C C . GLU A 1 171 ? 21.251 -14.817 1.874 1.00 17.52 171 GLU A C 1
ATOM 1244 O O . GLU A 1 171 ? 21.500 -15.960 1.586 1.00 18.99 171 GLU A O 1
ATOM 1250 N N . LYS A 1 172 ? 21.479 -13.812 1.024 1.00 17.71 172 LYS A N 1
ATOM 1251 C CA . LYS A 1 172 ? 22.118 -14.040 -0.283 1.00 18.45 172 LYS A CA 1
ATOM 1252 C C . LYS A 1 172 ? 23.520 -14.540 -0.156 1.00 17.98 172 LYS A C 1
ATOM 1253 O O . LYS A 1 172 ? 24.026 -15.179 -1.090 1.00 19.81 172 LYS A O 1
ATOM 1259 N N . ILE A 1 173 ? 24.148 -14.244 0.975 1.00 17.03 173 ILE A N 1
ATOM 1260 C CA . ILE A 1 173 ? 25.566 -14.570 1.197 1.00 17.78 173 ILE A CA 1
ATOM 1261 C C . ILE A 1 173 ? 25.821 -15.597 2.285 1.00 17.74 173 ILE A C 1
ATOM 1262 O O . ILE A 1 173 ? 26.756 -16.426 2.148 1.00 19.27 173 ILE A O 1
ATOM 1267 N N . SER A 1 174 ? 24.986 -15.595 3.308 1.00 16.27 174 SER A N 1
ATOM 1268 C CA . SER A 1 174 ? 25.208 -16.439 4.493 1.00 15.52 174 SER A CA 1
ATOM 1269 C C . SER A 1 174 ? 23.864 -16.896 5.034 1.00 15.41 174 SER A C 1
ATOM 1270 O O . SER A 1 174 ? 22.930 -16.092 5.189 1.00 15.80 174 SER A O 1
ATOM 1273 N N . GLY A 1 175 ? 23.821 -18.135 5.432 1.00 16.32 175 GLY A N 1
ATOM 1274 C CA . GLY A 1 175 ? 22.696 -18.685 6.126 1.00 16.33 175 GLY A CA 1
ATOM 1275 C C . GLY A 1 175 ? 22.706 -18.639 7.643 1.00 15.88 175 GLY A C 1
ATOM 1276 O O . GLY A 1 175 ? 21.862 -19.253 8.297 1.00 17.76 175 GLY A O 1
ATOM 1277 N N . ASP A 1 176 ? 23.676 -17.921 8.219 1.00 14.97 176 ASP A N 1
ATOM 1278 C CA . ASP A 1 176 ? 23.780 -17.818 9.655 1.00 13.89 176 ASP A CA 1
ATOM 1279 C C . ASP A 1 176 ? 22.662 -17.089 10.314 1.00 14.10 176 ASP A C 1
ATOM 1280 O O . ASP A 1 176 ? 21.960 -16.316 9.670 1.00 13.69 176 ASP A O 1
ATOM 1285 N N . GLU A 1 177 ? 22.453 -17.393 11.588 1.00 15.83 177 GLU A N 1
ATOM 1286 C CA . GLU A 1 177 ? 21.448 -16.699 12.383 1.00 17.35 177 GLU A CA 1
ATOM 1287 C C . GLU A 1 177 ? 22.102 -15.863 13.477 1.00 16.27 177 GLU A C 1
ATOM 1288 O O . GLU A 1 177 ? 23.190 -16.226 13.883 1.00 15.88 177 GLU A O 1
ATOM 1294 N N . PRO A 1 178 ? 21.381 -14.882 14.009 1.00 16.02 178 PRO A N 1
ATOM 1295 C CA . PRO A 1 178 ? 21.936 -14.148 15.169 1.00 14.72 178 PRO A CA 1
ATOM 1296 C C . PRO A 1 178 ? 22.268 -15.080 16.332 1.00 14.68 178 PRO A C 1
ATOM 1297 O O . PRO A 1 178 ? 21.577 -16.104 16.566 1.00 15.18 178 PRO A O 1
ATOM 1301 N N . VAL A 1 179 ? 23.327 -14.757 17.073 1.00 13.17 179 VAL A N 1
ATOM 1302 C CA . VAL A 1 179 ? 23.866 -15.539 18.169 1.00 13.88 179 VAL A CA 1
ATOM 1303 C C . VAL A 1 179 ? 23.494 -14.746 19.449 1.00 13.61 179 VAL A C 1
ATOM 1304 O O . VAL A 1 179 ? 23.921 -13.623 19.644 1.00 12.87 179 VAL A O 1
ATOM 1308 N N . SER A 1 180 ? 22.727 -15.361 20.341 1.00 14.07 180 SER A N 1
ATOM 1309 C CA . SER A 1 180 ? 22.351 -14.750 21.594 1.00 14.46 180 SER A CA 1
ATOM 1310 C C . SER A 1 180 ? 23.492 -14.690 22.563 1.00 14.07 180 SER A C 1
ATOM 1311 O O . SER A 1 180 ? 24.190 -15.665 22.760 1.00 14.50 180 SER A O 1
ATOM 1314 N N . SER A 1 181 ? 23.712 -13.512 23.121 1.00 13.07 181 SER A N 1
ATOM 1315 C CA . SER A 1 181 ? 24.642 -13.338 24.191 1.00 12.50 181 SER A CA 1
ATOM 1316 C C . SER A 1 181 ? 24.132 -13.800 25.528 1.00 12.74 181 SER A C 1
ATOM 1317 O O . SER A 1 181 ? 24.936 -13.917 26.453 1.00 13.54 181 SER A O 1
ATOM 1320 N N . GLY A 1 182 ? 22.839 -13.931 25.658 1.00 14.03 182 GLY A N 1
ATOM 1321 C CA . GLY A 1 182 ? 22.242 -14.180 26.971 1.00 14.24 182 GLY A CA 1
ATOM 1322 C C . GLY A 1 182 ? 22.190 -12.992 27.862 1.00 14.59 182 GLY A C 1
ATOM 1323 O O . GLY A 1 182 ? 21.689 -13.143 29.016 1.00 15.55 182 GLY A O 1
ATOM 1324 N N . TYR A 1 183 ? 22.572 -11.804 27.351 1.00 12.86 183 TYR A N 1
ATOM 1325 C CA . TYR A 1 183 ? 22.480 -10.585 28.091 1.00 13.05 183 TYR A CA 1
ATOM 1326 C C . TYR A 1 183 ? 21.402 -9.711 27.467 1.00 13.58 183 TYR A C 1
ATOM 1327 O O . TYR A 1 183 ? 21.250 -9.755 26.231 1.00 13.97 183 TYR A O 1
ATOM 1336 N N . ALA A 1 184 ? 20.736 -8.910 28.299 1.00 14.30 184 ALA A N 1
ATOM 1337 C CA . ALA A 1 184 ? 19.726 -7.937 27.851 1.00 14.78 184 ALA A CA 1
ATOM 1338 C C . ALA A 1 184 ? 20.079 -6.537 28.277 1.00 15.04 184 ALA A C 1
ATOM 1339 O O . ALA A 1 184 ? 20.595 -6.369 29.411 1.00 15.05 184 ALA A O 1
ATOM 1341 N N . ALA A 1 185 ? 19.741 -5.548 27.460 1.00 14.91 185 ALA A N 1
ATOM 1342 C CA . ALA A 1 185 ? 20.030 -4.141 27.722 1.00 14.66 185 ALA A CA 1
ATOM 1343 C C . ALA A 1 185 ? 18.725 -3.367 27.929 1.00 15.79 185 ALA A C 1
ATOM 1344 O O . ALA A 1 185 ? 17.769 -3.494 27.121 1.00 16.02 185 ALA A O 1
ATOM 1346 N N . TYR A 1 186 ? 18.698 -2.557 28.970 1.00 16.47 186 TYR A N 1
ATOM 1347 C CA . TYR A 1 186 ? 17.642 -1.577 29.207 1.00 17.08 186 TYR A CA 1
ATOM 1348 C C . TYR A 1 186 ? 18.241 -0.196 29.174 1.00 17.70 186 TYR A C 1
ATOM 1349 O O . TYR A 1 186 ? 19.362 -0.031 29.604 1.00 17.28 186 TYR A O 1
ATOM 1358 N N . ARG A 1 187 ? 17.432 0.789 28.769 1.00 18.68 187 ARG A N 1
ATOM 1359 C CA . ARG A 1 187 ? 17.803 2.168 28.736 1.00 18.27 187 ARG A CA 1
ATOM 1360 C C . ARG A 1 187 ? 16.813 3.015 29.519 1.00 19.50 187 ARG A C 1
ATOM 1361 O O . ARG A 1 187 ? 15.673 2.627 29.744 1.00 20.36 187 ARG A O 1
ATOM 1369 N N . GLY A 1 188 ? 17.299 4.192 29.845 1.00 21.96 188 GLY A N 1
ATOM 1370 C CA . GLY A 1 188 ? 16.509 5.285 30.389 1.00 22.35 188 GLY A CA 1
ATOM 1371 C C . GLY A 1 188 ? 17.153 6.652 30.144 1.00 23.26 188 GLY A C 1
ATOM 1372 O O . GLY A 1 188 ? 18.362 6.811 30.085 1.00 21.51 188 GLY A O 1
ATOM 1373 N N . THR A 1 189 ? 16.323 7.675 29.988 1.00 22.73 189 THR A N 1
ATOM 1374 C CA . THR A 1 189 ? 16.829 9.024 30.069 1.00 27.29 189 THR A CA 1
ATOM 1375 C C . THR A 1 189 ? 15.962 9.667 31.099 1.00 29.43 189 THR A C 1
ATOM 1376 O O . THR A 1 189 ? 14.746 9.458 31.094 1.00 31.40 189 THR A O 1
ATOM 1380 N N . THR A 1 190 ? 16.573 10.401 31.985 1.00 31.26 190 THR A N 1
ATOM 1381 C CA . THR A 1 190 ? 15.890 11.073 33.057 1.00 33.47 190 THR A CA 1
ATOM 1382 C C . THR A 1 190 ? 16.371 12.495 33.065 1.00 34.54 190 THR A C 1
ATOM 1383 O O . THR A 1 190 ? 17.546 12.786 32.799 1.00 34.26 190 THR A O 1
ATOM 1387 N N . PRO A 1 191 ? 15.472 13.432 33.394 1.00 32.56 191 PRO A N 1
ATOM 1388 C CA . PRO A 1 191 ? 15.983 14.751 33.640 1.00 32.83 191 PRO A CA 1
ATOM 1389 C C . PRO A 1 191 ? 17.042 14.728 34.698 1.00 31.81 191 PRO A C 1
ATOM 1390 O O . PRO A 1 191 ? 16.894 14.073 35.759 1.00 32.78 191 PRO A O 1
ATOM 1394 N N . TYR A 1 192 ? 18.141 15.395 34.392 1.00 34.85 192 TYR A N 1
ATOM 1395 C CA . TYR A 1 192 ? 19.378 15.192 35.148 1.00 35.00 192 TYR A CA 1
ATOM 1396 C C . TYR A 1 192 ? 19.151 15.433 36.618 1.00 34.59 192 TYR A C 1
ATOM 1397 O O . TYR A 1 192 ? 19.541 14.645 37.491 1.00 34.02 192 TYR A O 1
ATOM 1406 N N . ARG A 1 193 ? 18.477 16.550 36.889 1.00 38.54 193 ARG A N 1
ATOM 1407 C CA . ARG A 1 193 ? 18.114 16.923 38.234 1.00 41.30 193 ARG A CA 1
ATOM 1408 C C . ARG A 1 193 ? 17.167 15.970 38.943 1.00 41.28 193 ARG A C 1
ATOM 1409 O O . ARG A 1 193 ? 17.114 15.991 40.163 1.00 45.22 193 ARG A O 1
ATOM 1417 N N . ASP A 1 194 ? 16.421 15.125 38.219 1.00 42.61 194 ASP A N 1
ATOM 1418 C CA . ASP A 1 194 ? 15.567 14.147 38.917 1.00 43.53 194 ASP A CA 1
ATOM 1419 C C . ASP A 1 194 ? 16.292 12.890 39.294 1.00 42.61 194 ASP A C 1
ATOM 1420 O O . ASP A 1 194 ? 15.752 12.022 39.998 1.00 42.87 194 ASP A O 1
ATOM 1425 N N . VAL A 1 195 ? 17.546 12.758 38.875 1.00 37.63 195 VAL A N 1
ATOM 1426 C CA . VAL A 1 195 ? 18.233 11.574 39.262 1.00 35.98 195 VAL A CA 1
ATOM 1427 C C . VAL A 1 195 ? 18.854 11.828 40.634 1.00 36.01 195 VAL A C 1
ATOM 1428 O O . VAL A 1 195 ? 19.542 12.821 40.821 1.00 36.66 195 VAL A O 1
ATOM 1432 N N . GLU A 1 196 ? 18.624 10.917 41.566 1.00 37.44 196 GLU A N 1
ATOM 1433 C CA . GLU A 1 196 ? 19.252 10.976 42.869 1.00 43.49 196 GLU A CA 1
ATOM 1434 C C . GLU A 1 196 ? 20.738 10.640 42.687 1.00 42.14 196 GLU A C 1
ATOM 1435 O O . GLU A 1 196 ? 21.091 9.457 42.583 1.00 41.95 196 GLU A O 1
ATOM 1441 N N . LEU A 1 197 ? 21.577 11.690 42.647 1.00 41.80 197 LEU A N 1
ATOM 1442 C CA . LEU A 1 197 ? 23.051 11.567 42.542 1.00 43.76 197 LEU A CA 1
ATOM 1443 C C . LEU A 1 197 ? 23.777 12.126 43.791 1.00 45.52 197 LEU A C 1
ATOM 1444 O O . LEU A 1 197 ? 23.563 13.266 44.215 1.00 45.53 197 LEU A O 1
ATOM 1449 N N . ASP A 1 198 ? 24.597 11.255 44.362 1.00 48.78 198 ASP A N 1
ATOM 1450 C CA . ASP A 1 198 ? 25.522 11.538 45.459 1.00 53.07 198 ASP A CA 1
ATOM 1451 C C . ASP A 1 198 ? 26.631 12.513 44.965 1.00 48.63 198 ASP A C 1
ATOM 1452 O O . ASP A 1 198 ? 27.024 13.459 45.636 1.00 45.43 198 ASP A O 1
ATOM 1457 N N . GLU A 1 199 ? 27.141 12.244 43.765 1.00 44.75 199 GLU A N 1
ATOM 1458 C CA . GLU A 1 199 ? 28.094 13.121 43.159 1.00 42.11 199 GLU A CA 1
ATOM 1459 C C . GLU A 1 199 ? 27.653 13.298 41.731 1.00 35.65 199 GLU A C 1
ATOM 1460 O O . GLU A 1 199 ? 27.145 12.367 41.096 1.00 36.48 199 GLU A O 1
ATOM 1466 N N . ASP A 1 200 ? 27.842 14.498 41.227 1.00 32.37 200 ASP A N 1
ATOM 1467 C CA . ASP A 1 200 ? 27.470 14.834 39.864 1.00 29.54 200 ASP A CA 1
ATOM 1468 C C . ASP A 1 200 ? 28.321 14.077 38.827 1.00 27.12 200 ASP A C 1
ATOM 1469 O O . ASP A 1 200 ? 29.418 13.693 39.116 1.00 28.08 200 ASP A O 1
ATOM 1474 N N . ILE A 1 201 ? 27.768 13.919 37.638 1.00 25.38 201 ILE A N 1
ATOM 1475 C CA . ILE A 1 201 ? 28.398 13.161 36.540 1.00 23.29 201 ILE A CA 1
ATOM 1476 C C . ILE A 1 201 ? 28.755 14.073 35.372 1.00 22.28 201 ILE A C 1
ATOM 1477 O O . ILE A 1 201 ? 27.948 14.798 34.860 1.00 21.59 201 ILE A O 1
ATOM 1482 N N . GLU A 1 202 ? 30.021 14.078 34.953 1.00 20.96 202 GLU A N 1
ATOM 1483 C CA . GLU A 1 202 ? 30.437 14.820 33.735 1.00 22.16 202 GLU A CA 1
ATOM 1484 C C . GLU A 1 202 ? 31.266 13.896 32.799 1.00 18.85 202 GLU A C 1
ATOM 1485 O O . GLU A 1 202 ? 31.970 14.363 31.879 1.00 19.21 202 GLU A O 1
ATOM 1491 N N . ASP A 1 203 ? 31.162 12.624 33.096 1.00 17.97 203 ASP A N 1
ATOM 1492 C CA . ASP A 1 203 ? 31.927 11.564 32.427 1.00 16.56 203 ASP A CA 1
ATOM 1493 C C . ASP A 1 203 ? 30.965 10.499 31.891 1.00 16.32 203 ASP A C 1
ATOM 1494 O O . ASP A 1 203 ? 29.817 10.441 32.264 1.00 16.70 203 ASP A O 1
ATOM 1499 N N . VAL A 1 204 ? 31.500 9.582 31.073 1.00 14.37 204 VAL A N 1
ATOM 1500 C CA . VAL A 1 204 ? 30.844 8.321 30.826 1.00 13.62 204 VAL A CA 1
ATOM 1501 C C . VAL A 1 204 ? 31.265 7.401 31.962 1.00 14.70 204 VAL A C 1
ATOM 1502 O O . VAL A 1 204 ? 32.493 7.152 32.145 1.00 15.02 204 VAL A O 1
ATOM 1506 N N . VAL A 1 205 ? 30.349 6.903 32.772 1.00 14.38 205 VAL A N 1
ATOM 1507 C CA . VAL A 1 205 ? 30.673 6.058 33.922 1.00 14.71 205 VAL A CA 1
ATOM 1508 C C . VAL A 1 205 ? 30.169 4.658 33.639 1.00 14.45 205 VAL A C 1
ATOM 1509 O O . VAL A 1 205 ? 28.977 4.465 33.354 1.00 15.22 205 VAL A O 1
ATOM 1513 N N . GLY A 1 206 ? 31.044 3.663 33.715 1.00 12.86 206 GLY A N 1
ATOM 1514 C CA . GLY A 1 206 ? 30.688 2.251 33.572 1.00 12.65 206 GLY A CA 1
ATOM 1515 C C . GLY A 1 206 ? 30.959 1.462 34.839 1.00 13.06 206 GLY A C 1
ATOM 1516 O O . GLY A 1 206 ? 32.162 1.234 35.232 1.00 12.85 206 GLY A O 1
ATOM 1517 N N . TYR A 1 207 ? 29.882 1.023 35.507 1.00 12.60 207 TYR A N 1
ATOM 1518 C CA . TYR A 1 207 ? 30.034 0.124 36.631 1.00 13.16 207 TYR A CA 1
ATOM 1519 C C . TYR A 1 207 ? 29.991 -1.270 36.129 1.00 12.94 207 TYR A C 1
ATOM 1520 O O . TYR A 1 207 ? 29.003 -1.695 35.490 1.00 13.59 207 TYR A O 1
ATOM 1529 N N . ILE A 1 208 ? 31.018 -2.053 36.427 1.00 12.69 208 ILE A N 1
ATOM 1530 C CA . ILE A 1 208 ? 31.196 -3.376 35.878 1.00 12.26 208 ILE A CA 1
ATOM 1531 C C . ILE A 1 208 ? 31.189 -4.368 37.027 1.00 12.98 208 ILE A C 1
ATOM 1532 O O . ILE A 1 208 ? 31.931 -4.222 38.024 1.00 14.43 208 ILE A O 1
ATOM 1537 N N . GLY A 1 209 ? 30.345 -5.366 36.932 1.00 12.70 209 GLY A N 1
ATOM 1538 C CA . GLY A 1 209 ? 30.181 -6.315 38.024 1.00 13.49 209 GLY A CA 1
ATOM 1539 C C . GLY A 1 209 ? 29.951 -7.741 37.563 1.00 14.28 209 GLY A C 1
ATOM 1540 O O . GLY A 1 209 ? 29.867 -8.035 36.390 1.00 14.66 209 GLY A O 1
ATOM 1541 N N . PRO A 1 210 ? 29.822 -8.650 38.511 1.00 14.41 210 PRO A N 1
ATOM 1542 C CA . PRO A 1 210 ? 29.527 -10.002 38.134 1.00 14.57 210 PRO A CA 1
ATOM 1543 C C . PRO A 1 210 ? 28.184 -10.108 37.384 1.00 15.18 210 PRO A C 1
ATOM 1544 O O . PRO A 1 210 ? 27.142 -9.678 37.890 1.00 15.90 210 PRO A O 1
ATOM 1548 N N . ARG A 1 211 ? 28.298 -10.595 36.142 1.00 15.16 211 ARG A N 1
ATOM 1549 C CA . ARG A 1 211 ? 27.124 -10.834 35.241 1.00 15.91 211 ARG A CA 1
ATOM 1550 C C . ARG A 1 211 ? 26.266 -9.591 35.018 1.00 16.13 211 ARG A C 1
ATOM 1551 O O . ARG A 1 211 ? 25.045 -9.678 34.688 1.00 15.78 211 ARG A O 1
ATOM 1559 N N . CYS A 1 212 ? 26.877 -8.406 35.062 1.00 14.27 212 CYS A N 1
ATOM 1560 C CA . CYS A 1 212 ? 26.115 -7.214 34.800 1.00 15.05 212 CYS A CA 1
ATOM 1561 C C . CYS A 1 212 ? 26.997 -5.985 34.661 1.00 14.45 212 CYS A C 1
ATOM 1562 O O . CYS A 1 212 ? 28.143 -5.977 35.115 1.00 14.17 212 CYS A O 1
ATOM 1565 N N . HIS A 1 213 ? 26.425 -4.966 34.047 1.00 13.63 213 HIS A N 1
ATOM 1566 C CA . HIS A 1 213 ? 27.032 -3.660 34.066 1.00 12.86 213 HIS A CA 1
ATOM 1567 C C . HIS A 1 213 ? 25.974 -2.593 34.068 1.00 13.44 213 HIS A C 1
ATOM 1568 O O . HIS A 1 213 ? 24.833 -2.909 33.784 1.00 14.26 213 HIS A O 1
ATOM 1575 N N . PHE A 1 214 ? 26.377 -1.360 34.337 1.00 14.07 214 PHE A N 1
ATOM 1576 C CA . PHE A 1 214 ? 25.510 -0.204 34.409 1.00 15.04 214 PHE A CA 1
ATOM 1577 C C . PHE A 1 214 ? 26.297 1.022 33.978 1.00 14.84 214 PHE A C 1
ATOM 1578 O O . PHE A 1 214 ? 27.375 1.345 34.590 1.00 14.99 214 PHE A O 1
ATOM 1586 N N . ILE A 1 215 ? 25.772 1.748 32.999 1.00 13.74 215 ILE A N 1
ATOM 1587 C CA . ILE A 1 215 ? 26.466 2.862 32.395 1.00 14.68 215 ILE A CA 1
ATOM 1588 C C . ILE A 1 215 ? 25.640 4.105 32.572 1.00 15.13 215 ILE A C 1
ATOM 1589 O O . ILE A 1 215 ? 24.420 4.067 32.328 1.00 16.10 215 ILE A O 1
ATOM 1594 N N . GLN A 1 216 ? 26.291 5.235 32.864 1.00 15.18 216 GLN A N 1
ATOM 1595 C CA . GLN A 1 216 ? 25.653 6.532 32.924 1.00 15.87 216 GLN A CA 1
ATOM 1596 C C . GLN A 1 216 ? 26.470 7.565 32.164 1.00 16.31 216 GLN A C 1
ATOM 1597 O O . GLN A 1 216 ? 27.712 7.561 32.220 1.00 16.46 216 GLN A O 1
ATOM 1603 N N . TYR A 1 217 ? 25.785 8.485 31.457 1.00 14.98 217 TYR A N 1
ATOM 1604 C CA . TYR A 1 217 ? 26.385 9.627 30.928 1.00 15.19 217 TYR A CA 1
ATOM 1605 C C . TYR A 1 217 ? 25.404 10.747 30.635 1.00 16.65 217 TYR A C 1
ATOM 1606 O O . TYR A 1 217 ? 24.254 10.477 30.280 1.00 18.38 217 TYR A O 1
ATOM 1615 N N . PRO A 1 218 ? 25.869 11.980 30.714 1.00 18.07 218 PRO A N 1
ATOM 1616 C CA . PRO A 1 218 ? 24.948 13.101 30.453 1.00 18.99 218 PRO A CA 1
ATOM 1617 C C . PRO A 1 218 ? 24.669 13.222 28.971 1.00 19.68 218 PRO A C 1
ATOM 1618 O O . PRO A 1 218 ? 25.445 12.789 28.144 1.00 18.50 218 PRO A O 1
ATOM 1622 N N . LEU A 1 219 ? 23.543 13.858 28.629 1.00 19.92 219 LEU A N 1
ATOM 1623 C CA . LEU A 1 219 ? 23.211 14.199 27.263 1.00 22.16 219 LEU A CA 1
ATOM 1624 C C . LEU A 1 219 ? 22.834 15.654 27.205 1.00 25.98 219 LEU A C 1
ATOM 1625 O O . LEU A 1 219 ? 22.645 16.236 28.274 1.00 25.82 219 LEU A O 1
ATOM 1630 N N . ARG A 1 220 ? 22.754 16.205 25.992 1.00 26.00 220 ARG A N 1
ATOM 1631 C CA . ARG A 1 220 ? 22.150 17.521 25.709 1.00 30.34 220 ARG A CA 1
ATOM 1632 C C . ARG A 1 220 ? 22.713 18.543 26.704 1.00 30.99 220 ARG A C 1
ATOM 1633 O O . ARG A 1 220 ? 22.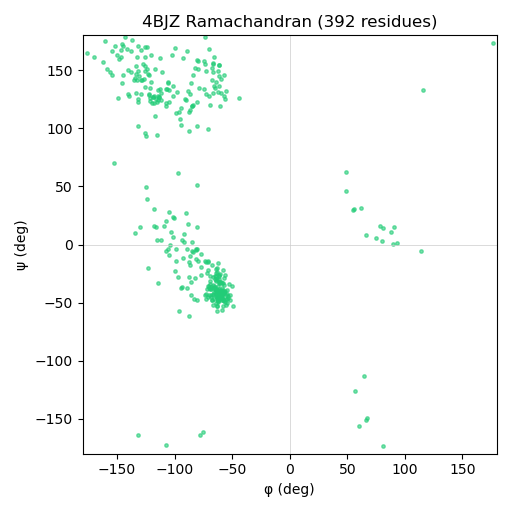008 19.112 27.539 1.00 28.06 220 ARG A O 1
ATOM 1641 N N . GLY A 1 221 ? 24.015 18.738 26.624 1.00 30.24 221 GLY A N 1
ATOM 1642 C CA . GLY A 1 221 ? 24.645 19.712 27.514 1.00 29.84 221 GLY A CA 1
ATOM 1643 C C . GLY A 1 221 ? 24.439 19.578 29.031 1.00 31.95 221 GLY A C 1
ATOM 1644 O O . GLY A 1 221 ? 24.351 20.591 29.726 1.00 34.97 221 GLY A O 1
ATOM 1645 N N . GLY A 1 222 ? 24.247 18.370 29.540 1.00 25.57 222 GLY A N 1
ATOM 1646 C CA . GLY A 1 222 ? 24.085 18.118 30.944 1.00 26.33 222 GLY A CA 1
ATOM 1647 C C . GLY A 1 222 ? 22.673 18.154 31.508 1.00 27.26 222 GLY A C 1
ATOM 1648 O O . GLY A 1 222 ? 22.464 17.842 32.658 1.00 28.37 222 GLY A O 1
ATOM 1649 N N . GLU A 1 223 ? 21.684 18.412 30.655 1.00 28.74 223 GLU A N 1
ATOM 1650 C CA . GLU A 1 223 ? 20.279 18.476 31.098 1.00 31.89 223 GLU A CA 1
ATOM 1651 C C . GLU A 1 223 ? 19.574 17.128 31.350 1.00 30.67 223 GLU A C 1
ATOM 1652 O O . GLU A 1 223 ? 18.663 17.003 32.219 1.00 29.87 223 GLU A O 1
ATOM 1658 N N . MET A 1 224 ? 20.042 16.078 30.658 1.00 26.11 224 MET A N 1
ATOM 1659 C CA . MET A 1 224 ? 19.497 14.768 30.878 1.00 25.92 224 MET A CA 1
ATOM 1660 C C . MET A 1 224 ? 20.665 13.819 31.173 1.00 23.59 224 MET A C 1
ATOM 1661 O O . MET A 1 224 ? 21.784 14.131 30.789 1.00 21.43 224 MET A O 1
ATOM 1666 N N . LEU A 1 225 ? 20.342 12.755 31.883 1.00 21.97 225 LEU A N 1
ATOM 1667 C CA . LEU A 1 225 ? 21.252 11.628 32.138 1.00 21.89 225 LEU A CA 1
ATOM 1668 C C . LEU A 1 225 ? 20.728 10.405 31.443 1.00 21.19 225 LEU A C 1
ATOM 1669 O O . LEU A 1 225 ? 19.579 9.973 31.668 1.00 20.50 225 LEU A O 1
ATOM 1674 N N . ASN A 1 226 ? 21.615 9.801 30.634 1.00 18.16 226 ASN A N 1
ATOM 1675 C CA . ASN A 1 226 ? 21.392 8.512 29.993 1.00 17.73 226 ASN A CA 1
ATOM 1676 C C . ASN A 1 226 ? 21.859 7.442 30.944 1.00 17.74 226 ASN A C 1
ATOM 1677 O O . ASN A 1 226 ? 22.924 7.532 31.519 1.00 16.28 226 ASN A O 1
ATOM 1682 N N . GLN A 1 227 ? 21.051 6.433 31.141 1.00 17.67 227 GLN A N 1
ATOM 1683 C CA . GLN A 1 227 ? 21.391 5.266 31.925 1.00 18.95 227 GLN A CA 1
ATOM 1684 C C . GLN A 1 227 ? 21.108 3.985 31.168 1.00 19.58 227 GLN A C 1
ATOM 1685 O O . GLN A 1 227 ? 20.085 3.902 30.436 1.00 19.43 227 GLN A O 1
ATOM 1691 N N . VAL A 1 228 ? 22.000 2.988 31.322 1.00 18.39 228 VAL A N 1
ATOM 1692 C CA . VAL A 1 228 ? 21.909 1.719 30.574 1.00 18.18 228 VAL A CA 1
ATOM 1693 C C . VAL A 1 228 ? 22.272 0.577 31.518 1.00 17.24 228 VAL A C 1
ATOM 1694 O O . VAL A 1 228 ? 23.326 0.635 32.169 1.00 17.30 228 VAL A O 1
ATOM 1698 N N . ALA A 1 229 ? 21.421 -0.435 31.599 1.00 16.51 229 ALA A N 1
ATOM 1699 C CA . ALA A 1 229 ? 21.610 -1.587 32.439 1.00 15.81 229 ALA A CA 1
ATOM 1700 C C . ALA A 1 229 ? 21.655 -2.819 31.581 1.00 15.61 229 ALA A C 1
ATOM 1701 O O . ALA A 1 229 ? 20.721 -3.069 30.799 1.00 16.47 229 ALA A O 1
ATOM 1703 N N . VAL A 1 230 ? 22.740 -3.556 31.655 1.00 14.35 230 VAL A N 1
ATOM 1704 C CA . VAL A 1 230 ? 22.945 -4.771 30.933 1.00 14.37 230 VAL A CA 1
ATOM 1705 C C . VAL A 1 230 ? 23.233 -5.915 31.907 1.00 14.47 230 VAL A C 1
ATOM 1706 O O . VAL A 1 230 ? 24.128 -5.829 32.767 1.00 13.91 230 VAL A O 1
ATOM 1710 N N . PHE A 1 231 ? 22.505 -7.012 31.775 1.00 14.40 231 PHE A N 1
ATOM 1711 C CA . PHE A 1 231 ? 22.629 -8.102 32.721 1.00 14.49 231 PHE A CA 1
ATOM 1712 C C . PHE A 1 231 ? 22.369 -9.445 32.066 1.00 14.24 231 PHE A C 1
ATOM 1713 O O . PHE A 1 231 ? 21.708 -9.594 31.021 1.00 13.57 231 PHE A O 1
ATOM 1721 N N . GLU A 1 232 ? 22.859 -10.470 32.722 1.00 14.87 232 GLU A N 1
ATOM 1722 C CA . GLU A 1 232 ? 22.748 -11.816 32.254 1.00 15.42 232 GLU A CA 1
ATOM 1723 C C . GLU A 1 232 ? 21.329 -12.343 32.609 1.00 16.26 232 GLU A C 1
ATOM 1724 O O . GLU A 1 232 ? 21.011 -12.449 33.789 1.00 16.68 232 GLU A O 1
ATOM 1730 N N . SER A 1 233 ? 20.567 -12.772 31.607 1.00 14.68 233 SER A N 1
ATOM 1731 C CA . SER A 1 233 ? 19.206 -13.206 31.790 1.00 16.11 233 SER A CA 1
ATOM 1732 C C . SER A 1 233 ? 19.106 -14.678 32.157 1.00 16.29 233 SER A C 1
ATOM 1733 O O . SER A 1 233 ? 19.490 -15.543 31.370 1.00 17.17 233 SER A O 1
ATOM 1736 N N . PRO A 1 234 ? 18.610 -14.969 33.379 1.00 18.38 234 PRO A N 1
ATOM 1737 C CA . PRO A 1 234 ? 18.410 -16.395 33.685 1.00 19.76 234 PRO A CA 1
ATOM 1738 C C . PRO A 1 234 ? 17.372 -17.031 32.789 1.00 19.99 234 PRO A C 1
ATOM 1739 O O . PRO A 1 234 ? 17.538 -18.203 32.395 1.00 20.81 234 PRO A O 1
ATOM 1743 N N . GLY A 1 235 ? 16.380 -16.212 32.386 1.00 19.90 235 GLY A N 1
ATOM 1744 C CA . GLY A 1 235 ? 15.312 -16.719 31.479 1.00 21.22 235 GLY A CA 1
ATOM 1745 C C . GLY A 1 235 ? 15.867 -17.262 30.182 1.00 20.93 235 GLY A C 1
ATOM 1746 O O . GLY A 1 235 ? 15.411 -18.250 29.621 1.00 22.07 235 GLY A O 1
ATOM 1747 N N . PHE A 1 236 ? 16.857 -16.572 29.641 1.00 20.24 236 PHE A N 1
ATOM 1748 C CA . PHE A 1 236 ? 17.478 -17.066 28.449 1.00 19.43 236 PHE A CA 1
ATOM 1749 C C . PHE A 1 236 ? 17.985 -18.519 28.554 1.00 20.64 236 PHE A C 1
ATOM 1750 O O . PHE A 1 236 ? 17.783 -19.313 27.647 1.00 22.72 236 PHE A O 1
ATOM 1758 N N . LYS A 1 237 ? 18.640 -18.870 29.647 1.00 22.66 237 LYS A N 1
ATOM 1759 C CA . LYS A 1 237 ? 19.234 -20.193 29.729 1.00 26.28 237 LYS A CA 1
ATOM 1760 C C . LYS A 1 237 ? 18.136 -21.281 29.876 1.00 28.92 237 LYS A C 1
ATOM 1761 O O . LYS A 1 237 ? 18.376 -22.448 29.607 1.00 28.62 237 LYS A O 1
ATOM 1767 N N . ASN A 1 238 ? 16.926 -20.850 30.184 1.00 31.85 238 ASN A N 1
ATOM 1768 C CA . ASN A 1 238 ? 15.782 -21.772 30.293 1.00 34.06 238 ASN A CA 1
ATOM 1769 C C . ASN A 1 238 ? 14.819 -21.815 29.104 1.00 36.94 238 ASN A C 1
ATOM 1770 O O . ASN A 1 238 ? 13.788 -22.514 29.146 1.00 36.63 238 ASN A O 1
ATOM 1775 N N . GLY A 1 239 ? 15.153 -21.135 28.017 1.00 34.60 239 GLY A N 1
ATOM 1776 C CA . GLY A 1 239 ? 14.418 -21.262 26.750 1.00 36.46 239 GLY A CA 1
ATOM 1777 C C . GLY A 1 239 ? 13.246 -20.320 26.635 1.00 35.38 239 GLY A C 1
ATOM 1778 O O . GLY A 1 239 ? 12.398 -20.500 25.766 1.00 39.53 239 GLY A O 1
ATOM 1779 N N . ILE A 1 240 ? 13.138 -19.361 27.547 1.00 34.00 240 ILE A N 1
ATOM 1780 C CA . ILE A 1 240 ? 12.109 -18.310 27.410 1.00 32.32 240 ILE A CA 1
ATOM 1781 C C . ILE A 1 240 ? 12.328 -17.625 26.033 1.00 32.86 240 ILE A C 1
ATOM 1782 O O . ILE A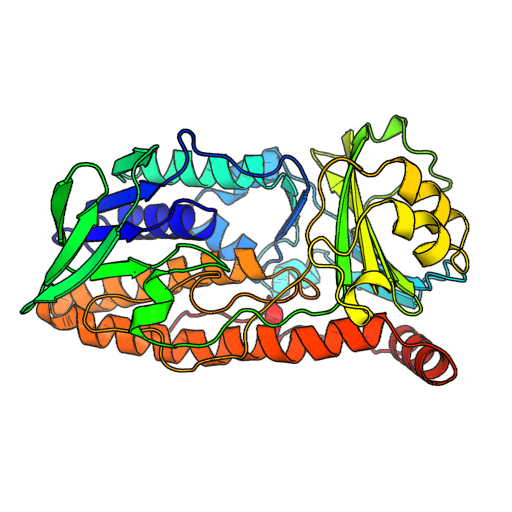 1 240 ? 13.461 -17.235 25.679 1.00 32.08 240 ILE A O 1
ATOM 1787 N N . GLU A 1 241 ? 11.269 -17.593 25.208 1.00 32.20 241 GLU A N 1
ATOM 1788 C CA . GLU A 1 241 ? 11.349 -16.962 23.908 1.00 32.22 241 GLU A CA 1
ATOM 1789 C C . GLU A 1 241 ? 11.510 -15.472 24.104 1.00 30.51 241 GLU A C 1
ATOM 1790 O O . GLU A 1 241 ? 12.424 -14.900 23.530 1.00 31.74 241 GLU A O 1
ATOM 1796 N N . ASN A 1 242 ? 10.695 -14.861 24.963 1.00 27.93 242 ASN A N 1
ATOM 1797 C CA . ASN A 1 242 ? 10.726 -13.426 25.149 1.00 28.47 242 ASN A CA 1
ATOM 1798 C C . ASN A 1 242 ? 11.577 -13.096 26.351 1.00 25.09 242 ASN A C 1
ATOM 1799 O O . ASN A 1 242 ? 11.123 -12.517 27.302 1.00 24.08 242 ASN A O 1
ATOM 1804 N N . TRP A 1 243 ? 12.834 -13.469 26.261 1.00 22.32 243 TRP A N 1
ATOM 1805 C CA . TRP A 1 243 ? 13.697 -13.448 27.484 1.00 20.85 243 TRP A CA 1
ATOM 1806 C C . TRP A 1 243 ? 14.238 -12.050 27.823 1.00 19.60 243 TRP A C 1
ATOM 1807 O O . TRP A 1 243 ? 14.241 -11.173 26.971 1.00 19.10 243 TRP A O 1
ATOM 1818 N N . GLY A 1 244 ? 14.641 -11.828 29.071 1.00 18.49 244 GLY A N 1
ATOM 1819 C CA . GLY A 1 244 ? 15.228 -10.571 29.496 1.00 18.61 244 GLY A CA 1
ATOM 1820 C C . GLY A 1 244 ? 14.263 -9.547 30.006 1.00 18.96 244 GLY A C 1
ATOM 1821 O O . GLY A 1 244 ? 14.606 -8.378 30.123 1.00 18.46 244 GLY A O 1
ATOM 1822 N N . GLY A 1 245 ? 13.047 -9.984 30.312 1.00 20.08 245 GLY A N 1
ATOM 1823 C CA . GLY A 1 245 ? 12.039 -9.031 30.758 1.00 21.26 245 GLY A CA 1
ATOM 1824 C C . GLY A 1 245 ? 12.288 -8.452 32.138 1.00 21.52 245 GLY A C 1
ATOM 1825 O O . GLY A 1 245 ? 13.120 -8.938 32.861 1.00 21.14 245 GLY A O 1
ATOM 1826 N N . PRO A 1 246 ? 11.527 -7.383 32.495 1.00 23.88 246 PRO A N 1
ATOM 1827 C CA . PRO A 1 246 ? 11.886 -6.502 33.608 1.00 23.67 246 PRO A CA 1
ATOM 1828 C C . PRO A 1 246 ? 11.695 -7.122 34.946 1.00 23.73 246 PRO A C 1
ATOM 1829 O O . PRO A 1 246 ? 12.232 -6.607 35.909 1.00 25.95 246 PRO A O 1
ATOM 1833 N N . GLU A 1 247 ? 10.956 -8.224 35.027 1.00 24.85 247 GLU A N 1
ATOM 1834 C CA . GLU A 1 247 ? 10.874 -9.015 36.257 1.00 25.93 247 GLU A CA 1
ATOM 1835 C C . GLU A 1 247 ? 12.216 -9.580 36.659 1.00 24.78 247 GLU A C 1
ATOM 1836 O O . GLU A 1 247 ? 12.380 -10.013 37.783 1.00 25.04 247 GLU A O 1
ATOM 1842 N N . GLU A 1 248 ? 13.186 -9.591 35.737 1.00 22.91 248 GLU A N 1
ATOM 1843 C CA . GLU A 1 248 ? 14.539 -10.044 36.055 1.00 22.61 248 GLU A CA 1
ATOM 1844 C C . GLU A 1 248 ? 15.462 -8.943 36.631 1.00 20.46 248 GLU A C 1
ATOM 1845 O O . GLU A 1 248 ? 16.515 -9.266 37.216 1.00 21.58 248 GLU A O 1
ATOM 1851 N N . LEU A 1 249 ? 15.106 -7.675 36.456 1.00 21.54 249 LEU A N 1
ATOM 1852 C CA . LEU A 1 249 ? 16.066 -6.601 36.803 1.00 20.23 249 LEU A CA 1
ATOM 1853 C C . LEU A 1 249 ? 16.451 -6.551 38.275 1.00 23.58 249 LEU A C 1
ATOM 1854 O O . LEU A 1 249 ? 17.672 -6.497 38.619 1.00 23.06 249 LEU A O 1
ATOM 1859 N N . GLU A 1 250 ? 15.460 -6.573 39.190 1.00 24.95 250 GLU A N 1
ATOM 1860 C CA . GLU A 1 250 ? 15.829 -6.470 40.593 1.00 27.30 250 GLU A CA 1
ATOM 1861 C C . GLU A 1 250 ? 16.860 -7.516 41.095 1.00 26.66 250 GLU A C 1
ATOM 1862 O O . GLU A 1 250 ? 17.910 -7.150 41.654 1.00 25.38 250 GLU A O 1
ATOM 1868 N N . GLN A 1 251 ? 16.625 -8.796 40.828 1.00 25.84 251 GLN A N 1
ATOM 1869 C CA . GLN A 1 251 ? 17.562 -9.856 41.240 1.00 25.85 251 GLN A CA 1
ATOM 1870 C C . GLN A 1 251 ? 18.912 -9.784 40.516 1.00 23.86 251 GLN A C 1
ATOM 1871 O O . GLN A 1 251 ? 19.964 -10.095 41.108 1.00 23.12 251 GLN A O 1
ATOM 1877 N N . ALA A 1 252 ? 18.875 -9.432 39.226 1.00 22.25 252 ALA A N 1
ATOM 1878 C CA . ALA A 1 252 ? 20.112 -9.265 38.449 1.00 21.52 252 ALA A CA 1
ATOM 1879 C C . ALA A 1 252 ? 21.094 -8.246 39.073 1.00 21.55 252 ALA A C 1
ATOM 1880 O O . ALA A 1 252 ? 22.302 -8.332 38.805 1.00 20.39 252 ALA A O 1
ATOM 1882 N N . TYR A 1 253 ? 20.603 -7.273 39.841 1.00 20.77 253 TYR A N 1
ATOM 1883 C CA . TYR A 1 253 ? 21.457 -6.248 40.433 1.00 20.51 253 TYR A CA 1
ATOM 1884 C C . TYR A 1 253 ? 21.606 -6.296 41.968 1.00 21.62 253 TYR A C 1
ATOM 1885 O O . TYR A 1 253 ? 22.140 -5.379 42.571 1.00 21.75 253 TYR A O 1
ATOM 1894 N N . ALA A 1 254 ? 21.007 -7.305 42.587 1.00 22.55 254 ALA A N 1
ATOM 1895 C CA . ALA A 1 254 ? 20.814 -7.324 44.030 1.00 23.64 254 ALA A CA 1
ATOM 1896 C C . ALA A 1 254 ? 22.117 -7.287 44.767 1.00 23.53 254 ALA A C 1
ATOM 1897 O O . ALA A 1 254 ? 22.192 -6.779 45.896 1.00 23.01 254 ALA A O 1
ATOM 1899 N N . HIS A 1 255 ? 23.169 -7.774 44.103 1.00 22.72 255 HIS A N 1
ATOM 1900 C CA . HIS A 1 255 ? 24.539 -7.914 44.686 1.00 22.53 255 HIS A CA 1
ATOM 1901 C C . HIS A 1 255 ? 25.389 -6.657 44.490 1.00 21.33 255 HIS A C 1
ATOM 1902 O O . HIS A 1 255 ? 26.503 -6.604 45.024 1.00 21.77 255 HIS A O 1
ATOM 1909 N N . CYS A 1 256 ? 24.847 -5.656 43.785 1.00 20.70 256 CYS A N 1
ATOM 1910 C CA . CYS A 1 256 ? 25.580 -4.426 43.433 1.00 20.26 256 CYS A CA 1
ATOM 1911 C C . CYS A 1 256 ? 25.441 -3.363 44.487 1.00 21.05 256 CYS A C 1
ATOM 1912 O O . CYS A 1 256 ? 24.530 -3.419 45.407 1.00 20.90 256 CYS A O 1
ATOM 1915 N N . HIS A 1 257 ? 26.292 -2.373 44.356 1.00 20.77 257 HIS A N 1
ATOM 1916 C CA . HIS A 1 257 ? 26.303 -1.166 45.187 1.00 21.85 257 HIS A CA 1
ATOM 1917 C C . HIS A 1 257 ? 25.007 -0.393 45.030 1.00 23.05 257 HIS A C 1
ATOM 1918 O O . HIS A 1 257 ? 24.368 -0.452 43.961 1.00 21.43 257 HIS A O 1
ATOM 1925 N N . GLU A 1 258 ? 24.590 0.316 46.110 1.00 24.85 258 GLU A N 1
ATOM 1926 C CA . GLU A 1 258 ? 23.388 1.169 46.022 1.00 28.43 258 GLU A CA 1
ATOM 1927 C C . GLU A 1 258 ? 23.344 2.131 44.848 1.00 27.55 258 GLU A C 1
ATOM 1928 O O . GLU A 1 258 ? 22.294 2.325 44.295 1.00 28.69 258 GLU A O 1
ATOM 1934 N N . ASN A 1 259 ? 24.477 2.693 44.425 1.00 26.79 259 ASN A N 1
ATOM 1935 C CA . ASN A 1 259 ? 24.505 3.627 43.351 1.00 26.83 259 ASN A CA 1
ATOM 1936 C C . ASN A 1 259 ? 24.079 2.949 42.067 1.00 24.99 259 ASN A C 1
ATOM 1937 O O . ASN A 1 259 ? 23.552 3.584 41.196 1.00 26.74 259 ASN A O 1
ATOM 1942 N N . VAL A 1 260 ? 24.332 1.669 41.943 1.00 22.56 260 VAL A N 1
ATOM 1943 C CA . VAL A 1 260 ? 23.872 0.915 40.772 1.00 21.31 260 VAL A CA 1
ATOM 1944 C C . VAL A 1 260 ? 22.414 0.529 40.914 1.00 22.54 260 VAL A C 1
ATOM 1945 O O . VAL A 1 260 ? 21.617 0.754 39.992 1.00 21.10 260 VAL A O 1
ATOM 1949 N N . ARG A 1 261 ? 22.067 -0.016 42.093 1.00 24.30 261 ARG A N 1
ATOM 1950 C CA . ARG A 1 261 ? 20.667 -0.458 42.384 1.00 26.68 261 ARG A CA 1
ATOM 1951 C C . ARG A 1 261 ? 19.642 0.655 42.221 1.00 28.74 261 ARG A C 1
ATOM 1952 O O . ARG A 1 261 ? 18.560 0.424 41.612 1.00 26.94 261 ARG A O 1
ATOM 1960 N N . ARG A 1 262 ? 19.985 1.854 42.677 1.00 29.91 262 ARG A N 1
ATOM 1961 C CA . ARG A 1 262 ? 19.098 3.041 42.497 1.00 32.42 262 ARG A CA 1
ATOM 1962 C C . ARG A 1 262 ? 18.839 3.386 41.027 1.00 30.36 262 ARG A C 1
ATOM 1963 O O . ARG A 1 262 ? 17.816 3.966 40.640 1.00 29.44 262 ARG A O 1
ATOM 1971 N N . GLY A 1 263 ? 19.811 3.081 40.177 1.00 27.82 263 GLY A N 1
ATOM 1972 C CA . GLY A 1 263 ? 19.687 3.343 38.754 1.00 27.73 263 GLY A CA 1
ATOM 1973 C C . GLY A 1 263 ? 18.563 2.629 38.080 1.00 28.35 263 GLY A C 1
ATOM 1974 O O . GLY A 1 263 ? 17.938 3.175 37.185 1.00 28.07 263 GLY A O 1
ATOM 1975 N N . ILE A 1 264 ? 18.324 1.394 38.477 1.00 28.78 264 ILE A N 1
ATOM 1976 C CA . ILE A 1 264 ? 17.321 0.559 37.818 1.00 31.32 264 ILE A CA 1
ATOM 1977 C C . ILE A 1 264 ? 15.926 1.227 37.717 1.00 31.21 264 ILE A C 1
ATOM 1978 O O . ILE A 1 264 ? 15.208 1.110 36.726 1.00 29.52 264 ILE A O 1
ATOM 1983 N N . ASP A 1 265 ? 15.578 2.021 38.733 1.00 37.19 265 ASP A N 1
ATOM 1984 C CA . ASP A 1 265 ? 14.242 2.591 38.807 1.00 36.53 265 ASP A CA 1
ATOM 1985 C C . ASP A 1 265 ? 13.990 3.594 37.704 1.00 32.94 265 ASP A C 1
ATOM 1986 O O . ASP A 1 265 ? 12.869 3.897 37.403 1.00 33.12 265 ASP A O 1
ATOM 1991 N N . TYR A 1 266 ? 15.035 4.094 37.063 1.00 29.11 266 TYR A N 1
ATOM 1992 C CA . TYR A 1 266 ? 14.898 5.145 36.117 1.00 28.53 266 TYR A CA 1
ATOM 1993 C C . TYR A 1 266 ? 14.735 4.588 34.730 1.00 28.15 266 TYR A C 1
ATOM 1994 O O . TYR A 1 266 ? 14.470 5.336 33.807 1.00 28.83 266 TYR A O 1
ATOM 2003 N N . LEU A 1 267 ? 14.981 3.292 34.570 1.00 25.71 267 LEU A N 1
ATOM 2004 C CA . LEU A 1 267 ? 15.021 2.755 33.222 1.00 24.71 267 LEU A CA 1
ATOM 2005 C C . LEU A 1 267 ? 13.619 2.684 32.647 1.00 25.50 267 LEU A C 1
ATOM 2006 O O . LEU A 1 267 ? 12.675 2.500 33.415 1.00 26.52 267 LEU A O 1
ATOM 2011 N N . TRP A 1 268 ? 13.469 2.825 31.336 1.00 24.73 268 TRP A N 1
ATOM 2012 C CA . TRP A 1 268 ? 12.222 2.393 30.670 1.00 25.83 268 TRP A CA 1
ATOM 2013 C C . TRP A 1 268 ? 12.074 0.875 30.876 1.00 27.54 268 TRP A C 1
ATOM 2014 O O . TRP A 1 268 ? 13.006 0.098 30.620 1.00 25.79 268 TRP A O 1
ATOM 2025 N N . LYS A 1 269 ? 10.892 0.440 31.309 1.00 29.39 269 LYS A N 1
ATOM 2026 C CA . LYS A 1 269 ? 10.570 -0.977 31.505 1.00 28.82 269 LYS A CA 1
ATOM 2027 C C . LYS A 1 269 ? 9.658 -1.562 30.447 1.00 29.07 269 LYS A C 1
ATOM 2028 O O . LYS A 1 269 ? 9.456 -2.744 30.443 1.00 26.47 269 LYS A O 1
ATOM 2034 N N . ASP A 1 270 ? 9.186 -0.755 29.513 1.00 28.51 270 ASP A N 1
ATOM 2035 C CA . ASP A 1 270 ? 8.195 -1.246 28.534 1.00 31.64 270 ASP A CA 1
ATOM 2036 C C . ASP A 1 270 ? 8.828 -1.892 27.325 1.00 29.05 270 ASP A C 1
ATOM 2037 O O . ASP A 1 270 ? 8.125 -2.468 26.500 1.00 30.88 270 ASP A O 1
ATOM 2042 N N . ARG A 1 271 ? 10.139 -1.768 27.179 1.00 29.20 271 ARG A N 1
ATOM 2043 C CA . ARG A 1 271 ? 10.848 -2.146 25.962 1.00 27.46 271 ARG A CA 1
ATOM 2044 C C . ARG A 1 271 ? 12.295 -2.462 26.462 1.00 24.30 271 ARG A C 1
ATOM 2045 O O . ARG A 1 271 ? 12.752 -1.870 27.428 1.00 23.94 271 ARG A O 1
ATOM 2053 N N . TRP A 1 272 ? 12.939 -3.428 25.840 1.00 20.80 272 TRP A N 1
ATOM 2054 C CA . TRP A 1 272 ? 14.355 -3.775 26.154 1.00 19.19 272 TRP A CA 1
ATOM 2055 C C . TRP A 1 272 ? 14.998 -4.364 24.914 1.00 18.57 272 TRP A C 1
ATOM 2056 O O . TRP A 1 272 ? 14.344 -4.672 23.912 1.00 18.41 272 TRP A O 1
ATOM 2067 N N . TRP A 1 273 ? 16.322 -4.549 24.967 1.00 16.41 273 TRP A N 1
ATOM 2068 C CA . TRP A 1 273 ? 17.082 -5.002 23.834 1.00 16.53 273 TRP A CA 1
ATOM 2069 C C . TRP A 1 273 ? 17.864 -6.239 24.180 1.00 15.94 273 TRP A C 1
ATOM 2070 O O . TRP A 1 273 ? 18.977 -6.171 24.742 1.00 14.69 273 TRP A O 1
ATOM 2081 N N . PRO A 1 274 ? 17.303 -7.412 23.916 1.00 15.18 274 PRO A N 1
ATOM 2082 C CA . PRO A 1 274 ? 18.084 -8.662 24.019 1.00 14.93 274 PRO A CA 1
ATOM 2083 C C . PRO A 1 274 ? 19.263 -8.591 23.061 1.00 14.50 274 PRO A C 1
ATOM 2084 O O . PRO A 1 274 ? 19.094 -8.268 21.866 1.00 15.74 274 PRO A O 1
ATOM 2088 N N . MET A 1 275 ? 20.426 -8.890 23.578 1.00 13.46 275 MET A N 1
ATOM 2089 C CA . MET A 1 275 ? 21.686 -8.591 22.854 1.00 13.41 275 MET A CA 1
ATOM 2090 C C . MET A 1 275 ? 22.144 -9.802 22.059 1.00 12.71 275 MET A C 1
ATOM 2091 O O . MET A 1 275 ? 22.513 -10.825 22.585 1.00 12.91 275 MET A O 1
ATOM 2096 N N . TYR A 1 276 ? 22.193 -9.619 20.750 1.00 13.12 276 TYR A N 1
ATOM 2097 C CA . TYR A 1 276 ? 22.666 -10.641 19.824 1.00 12.47 276 TYR A CA 1
ATOM 2098 C C . TYR A 1 276 ? 23.771 -10.042 18.975 1.00 12.03 276 TYR A C 1
ATOM 2099 O O . TYR A 1 276 ? 23.765 -8.833 18.686 1.00 13.11 276 TYR A O 1
ATOM 2108 N N . ASP A 1 277 ? 24.667 -10.892 18.478 1.00 10.91 277 ASP A N 1
ATOM 2109 C CA . ASP A 1 277 ? 25.593 -10.485 17.380 1.00 10.71 277 ASP A CA 1
ATOM 2110 C C . ASP A 1 277 ? 25.549 -11.562 16.335 1.00 10.88 277 ASP A C 1
ATOM 2111 O O . ASP A 1 277 ? 24.672 -12.391 16.314 1.00 11.34 277 ASP A O 1
ATOM 2116 N N . ARG A 1 278 ? 26.511 -11.567 15.449 1.00 10.66 278 ARG A N 1
ATOM 2117 C CA . ARG A 1 278 ? 26.702 -12.671 14.516 1.00 10.60 278 ARG A CA 1
ATOM 2118 C C . ARG A 1 278 ? 28.163 -13.046 14.488 1.00 11.36 278 ARG A C 1
ATOM 2119 O O . ARG A 1 278 ? 29.033 -12.219 14.760 1.00 11.49 278 ARG A O 1
ATOM 2127 N N . GLU A 1 279 ? 28.440 -14.293 14.149 1.00 11.40 279 GLU A N 1
ATOM 2128 C CA . GLU A 1 279 ? 29.799 -14.709 13.900 1.00 11.84 279 GLU A CA 1
ATOM 2129 C C . GLU A 1 279 ? 30.382 -13.898 12.754 1.00 11.42 279 GLU A C 1
ATOM 2130 O O . GLU A 1 279 ? 29.682 -13.597 11.790 1.00 11.38 279 GLU A O 1
ATOM 2136 N N . PRO A 1 280 ? 31.655 -13.543 12.828 1.00 10.71 280 PRO A N 1
ATOM 2137 C CA . PRO A 1 280 ? 32.277 -12.741 11.714 1.00 10.56 280 PRO A CA 1
ATOM 2138 C C . PRO A 1 280 ? 32.311 -13.493 10.415 1.00 10.84 280 PRO A C 1
ATOM 2139 O O . PRO A 1 280 ? 32.615 -14.705 10.432 1.00 11.75 280 PRO A O 1
ATOM 2143 N N . ILE A 1 281 ? 32.024 -12.772 9.318 1.00 10.58 281 ILE A N 1
ATOM 2144 C CA . ILE A 1 281 ? 32.165 -13.315 7.952 1.00 11.18 281 ILE A CA 1
ATOM 2145 C C . ILE A 1 281 ? 33.105 -12.409 7.150 1.00 11.12 281 ILE A C 1
ATOM 2146 O O . ILE A 1 281 ? 33.181 -11.228 7.400 1.00 10.03 281 ILE A O 1
ATOM 2151 N N . GLU A 1 282 ? 33.864 -13.004 6.238 1.00 11.37 282 GLU A N 1
ATOM 2152 C CA . GLU A 1 282 ? 34.819 -12.272 5.436 1.00 13.02 282 GLU A CA 1
ATOM 2153 C C . GLU A 1 282 ? 34.196 -11.615 4.232 1.00 12.45 282 GLU A C 1
ATOM 2154 O O . GLU A 1 282 ? 34.455 -10.452 3.983 1.00 13.38 282 GLU A O 1
ATOM 2160 N N . ASN A 1 283 ? 33.379 -12.362 3.498 1.00 12.28 283 ASN A N 1
ATOM 2161 C CA . ASN A 1 283 ? 32.792 -11.872 2.252 1.00 12.15 283 ASN A CA 1
ATOM 2162 C C . ASN A 1 283 ? 31.449 -11.207 2.525 1.00 11.75 283 ASN A C 1
ATOM 2163 O O . ASN A 1 283 ? 30.560 -11.878 3.086 1.00 12.15 283 ASN A O 1
ATOM 2168 N N . TRP A 1 284 ? 31.284 -9.945 2.082 1.00 11.32 284 TRP A N 1
ATOM 2169 C CA . TRP A 1 284 ? 30.051 -9.172 2.221 1.00 10.84 284 TRP A CA 1
ATOM 2170 C C . TRP A 1 284 ? 29.415 -8.854 0.889 1.00 10.92 284 TRP A C 1
ATOM 2171 O O . TRP A 1 284 ? 28.459 -8.114 0.867 1.00 10.89 284 TRP A O 1
ATOM 2182 N N . VAL A 1 285 ? 29.973 -9.349 -0.210 1.00 11.59 285 VAL A N 1
ATOM 2183 C CA . VAL A 1 285 ? 29.583 -8.913 -1.556 1.00 12.22 285 VAL A CA 1
ATOM 2184 C C . VAL A 1 285 ? 28.889 -10.060 -2.296 1.00 12.93 285 VAL A C 1
ATOM 2185 O O . VAL A 1 285 ? 29.371 -11.194 -2.325 1.00 13.47 285 VAL A O 1
ATOM 2189 N N . ASP A 1 286 ? 27.767 -9.751 -2.924 1.00 12.82 286 ASP A N 1
ATOM 2190 C CA . ASP A 1 286 ? 27.069 -10.632 -3.870 1.00 13.84 286 ASP A CA 1
ATOM 2191 C C . ASP A 1 286 ? 26.879 -9.858 -5.165 1.00 13.79 286 ASP A C 1
ATOM 2192 O O . ASP A 1 286 ? 25.908 -9.112 -5.247 1.00 14.29 286 ASP A O 1
ATOM 2197 N N . GLY A 1 287 ? 27.766 -10.024 -6.133 1.00 14.31 287 GLY A N 1
ATOM 2198 C CA . GLY A 1 287 ? 27.694 -9.314 -7.407 1.00 14.60 287 GLY A CA 1
ATOM 2199 C C . GLY A 1 287 ? 27.870 -7.821 -7.161 1.00 14.56 287 GLY A C 1
ATOM 2200 O O . GLY A 1 287 ? 28.962 -7.360 -6.810 1.00 14.98 287 GLY A O 1
ATOM 2201 N N . ARG A 1 288 ? 26.803 -7.053 -7.402 1.00 14.98 288 ARG A N 1
ATOM 2202 C CA . ARG A 1 288 ? 26.881 -5.608 -7.234 1.00 14.49 288 ARG A CA 1
ATOM 2203 C C . ARG A 1 288 ? 26.098 -5.171 -5.976 1.00 14.64 288 ARG A C 1
ATOM 2204 O O . ARG A 1 288 ? 25.737 -3.999 -5.815 1.00 14.14 288 ARG A O 1
ATOM 2212 N N . MET A 1 289 ? 25.867 -6.118 -5.065 1.00 13.71 289 MET A N 1
ATOM 2213 C CA A MET A 1 289 ? 25.398 -5.760 -3.743 0.50 13.04 289 MET A CA 1
ATOM 2214 C CA B MET A 1 289 ? 25.347 -5.837 -3.728 0.50 13.21 289 MET A CA 1
ATOM 2215 C C . MET A 1 289 ? 26.480 -5.985 -2.710 1.00 12.73 289 MET A C 1
ATOM 2216 O O . MET A 1 289 ? 27.144 -6.994 -2.723 1.00 12.79 289 MET A O 1
ATOM 2225 N N . ILE A 1 290 ? 26.627 -5.001 -1.815 1.00 11.67 290 ILE A N 1
ATOM 2226 C CA . ILE A 1 290 ? 27.482 -5.159 -0.640 1.00 10.94 290 ILE A CA 1
ATOM 2227 C C . ILE A 1 290 ? 26.661 -4.951 0.639 1.00 10.47 290 ILE A C 1
ATOM 2228 O O . ILE A 1 290 ? 25.875 -3.992 0.720 1.00 10.24 290 ILE A O 1
ATOM 2233 N N . LEU A 1 291 ? 26.842 -5.845 1.625 1.00 9.98 291 LEU A N 1
ATOM 2234 C CA . LEU A 1 291 ? 26.298 -5.686 2.949 1.00 10.33 291 LEU A CA 1
ATOM 2235 C C . LEU A 1 291 ? 27.189 -4.690 3.710 1.00 10.03 291 LEU A C 1
ATOM 2236 O O . LEU A 1 291 ? 28.403 -4.835 3.655 1.00 9.31 291 LEU A O 1
ATOM 2241 N N . LEU A 1 292 ? 26.592 -3.740 4.405 1.00 9.74 292 LEU A N 1
ATOM 2242 C CA . LEU A 1 292 ? 27.324 -2.828 5.282 1.00 9.76 292 LEU A CA 1
ATOM 2243 C C . LEU A 1 292 ? 26.529 -2.550 6.534 1.00 9.25 292 LEU A C 1
ATOM 2244 O O . LEU A 1 292 ? 25.367 -2.949 6.678 1.00 9.79 292 LEU A O 1
ATOM 2249 N N . GLY A 1 293 ? 27.190 -1.943 7.506 1.00 9.04 293 GLY A N 1
ATOM 2250 C CA . GLY A 1 293 ? 26.555 -1.717 8.785 1.00 8.95 293 GLY A CA 1
ATOM 2251 C C . GLY A 1 293 ? 26.267 -3.029 9.519 1.00 9.20 293 GLY A C 1
ATOM 2252 O O . GLY A 1 293 ? 27.001 -4.051 9.354 1.00 8.74 293 GLY A O 1
ATOM 2253 N N . ASP A 1 294 ? 25.219 -3.029 10.335 1.00 9.83 294 ASP A N 1
ATOM 2254 C CA . ASP A 1 294 ? 24.890 -4.270 11.117 1.00 9.81 294 ASP A CA 1
ATOM 2255 C C . ASP A 1 294 ? 24.575 -5.473 10.219 1.00 10.01 294 ASP A C 1
ATOM 2256 O O . ASP A 1 294 ? 24.688 -6.628 10.643 1.00 10.13 294 ASP A O 1
ATOM 2261 N N . ALA A 1 295 ? 24.093 -5.209 9.001 1.00 9.55 295 ALA A N 1
ATOM 2262 C CA . ALA A 1 295 ? 23.818 -6.313 8.045 1.00 9.60 295 ALA A CA 1
ATOM 2263 C C . ALA A 1 295 ? 25.083 -7.142 7.781 1.00 9.67 295 ALA A C 1
ATOM 2264 O O . ALA A 1 295 ? 24.967 -8.343 7.498 1.00 10.61 295 ALA A O 1
ATOM 2266 N N . ALA A 1 296 ? 26.244 -6.444 7.814 1.00 9.02 296 ALA A N 1
ATOM 2267 C CA . ALA A 1 296 ? 27.538 -7.135 7.542 1.00 8.95 296 ALA A CA 1
ATOM 2268 C C . ALA A 1 296 ? 28.201 -7.579 8.833 1.00 8.98 296 ALA A C 1
ATOM 2269 O O . ALA A 1 296 ? 28.902 -8.603 8.879 1.00 9.55 296 ALA A O 1
ATOM 2271 N N . HIS A 1 297 ? 28.103 -6.762 9.885 1.00 8.90 297 HIS A N 1
ATOM 2272 C CA . HIS A 1 297 ? 28.970 -6.898 11.105 1.00 8.99 297 HIS A CA 1
ATOM 2273 C C . HIS A 1 297 ? 28.298 -6.363 12.359 1.00 8.89 297 HIS A C 1
ATOM 2274 O O . HIS A 1 297 ? 28.746 -5.377 12.921 1.00 9.41 297 HIS A O 1
ATOM 2281 N N . PRO A 1 298 ? 27.258 -7.060 12.864 1.00 9.15 298 PRO A N 1
ATOM 2282 C CA . PRO A 1 298 ? 26.503 -6.609 14.034 1.00 9.73 298 PRO A CA 1
ATOM 2283 C C . PRO A 1 298 ? 27.256 -7.061 15.282 1.00 9.91 298 PRO A C 1
ATOM 2284 O O . PRO A 1 298 ? 27.556 -8.239 15.435 1.00 10.54 298 PRO A O 1
ATOM 2288 N N . PRO A 1 299 ? 27.685 -6.113 16.139 1.00 10.00 299 PRO A N 1
ATOM 2289 C CA . PRO A 1 299 ? 28.439 -6.472 17.322 1.00 10.09 299 PRO A CA 1
ATOM 2290 C C . PRO A 1 299 ? 27.590 -6.497 18.586 1.00 10.19 299 PRO A C 1
ATOM 2291 O O . PRO A 1 299 ? 26.515 -5.901 18.631 1.00 11.79 299 PRO A O 1
ATOM 2295 N N . LEU A 1 300 ? 28.156 -7.031 19.649 1.00 10.46 300 LEU A N 1
ATOM 2296 C CA . LEU A 1 300 ? 27.654 -6.712 20.991 1.00 11.03 300 LEU A CA 1
ATOM 2297 C C . LEU A 1 300 ? 28.242 -5.338 21.356 1.00 12.41 300 LEU A C 1
ATOM 2298 O O . LEU A 1 300 ? 29.346 -4.977 20.911 1.00 14.59 300 LEU A O 1
ATOM 2303 N N . GLN A 1 301 ? 27.562 -4.570 22.176 1.00 11.71 301 GLN A N 1
ATOM 2304 C CA . GLN A 1 301 ? 27.874 -3.152 22.224 1.00 12.15 301 GLN A CA 1
ATOM 2305 C C . GLN A 1 301 ? 28.945 -2.725 23.181 1.00 11.15 301 GLN A C 1
ATOM 2306 O O . GLN A 1 301 ? 29.165 -1.545 23.369 1.00 11.21 301 GLN A O 1
ATOM 2312 N N . TYR A 1 302 ? 29.766 -3.662 23.645 1.00 10.75 302 TYR A N 1
ATOM 2313 C CA . TYR A 1 302 ? 30.764 -3.363 24.642 1.00 10.28 302 TYR A CA 1
ATOM 2314 C C . TYR A 1 302 ? 31.807 -2.324 24.215 1.00 10.53 302 TYR A C 1
ATOM 2315 O O . TYR A 1 302 ? 32.370 -1.622 25.089 1.00 11.77 302 TYR A O 1
ATOM 2324 N N . LEU A 1 303 ? 32.142 -2.284 22.932 1.00 9.49 303 LEU A N 1
ATOM 2325 C CA . LEU A 1 303 ? 33.062 -1.290 22.428 1.00 9.19 303 LEU A CA 1
ATOM 2326 C C . LEU A 1 303 ? 32.405 0.006 21.898 1.00 9.75 303 LEU A C 1
ATOM 2327 O O . LEU A 1 303 ? 33.125 0.889 21.403 1.00 10.03 303 LEU A O 1
ATOM 2332 N N . ALA A 1 304 ? 31.086 0.068 22.004 1.00 9.58 304 ALA A N 1
ATOM 2333 C CA . ALA A 1 304 ? 30.320 1.264 21.635 1.00 10.29 304 ALA A CA 1
ATOM 2334 C C . ALA A 1 304 ? 30.704 1.787 20.262 1.00 9.79 304 ALA A C 1
ATOM 2335 O O . ALA A 1 304 ? 30.942 2.970 20.042 1.00 11.25 304 ALA A O 1
ATOM 2337 N N . SER A 1 305 ? 30.791 0.870 19.324 1.00 9.35 305 SER A N 1
ATOM 2338 C CA . SER A 1 305 ? 31.288 1.140 17.987 1.00 8.99 305 SER A CA 1
ATOM 2339 C C . SER A 1 305 ? 30.474 0.564 16.811 1.00 8.88 305 SER A C 1
ATOM 2340 O O . SER A 1 305 ? 30.932 0.632 15.649 1.00 9.01 305 SER A O 1
ATOM 2343 N N . GLY A 1 306 ? 29.288 0.032 17.030 1.00 8.86 306 GLY A N 1
ATOM 2344 C CA . GLY A 1 306 ? 28.464 -0.494 15.910 1.00 9.13 306 GLY A CA 1
ATOM 2345 C C . GLY A 1 306 ? 28.050 0.597 14.912 1.00 9.02 306 GLY A C 1
ATOM 2346 O O . GLY A 1 306 ? 28.237 0.451 13.700 1.00 9.26 306 GLY A O 1
ATOM 2347 N N . ALA A 1 307 ? 27.450 1.686 15.422 1.00 9.40 307 ALA A N 1
ATOM 2348 C CA . ALA A 1 307 ? 27.097 2.777 14.525 1.00 9.09 307 ALA A CA 1
ATOM 2349 C C . ALA A 1 307 ? 28.349 3.438 13.977 1.00 9.01 307 ALA A C 1
ATOM 2350 O O . ALA A 1 307 ? 28.411 3.835 12.822 1.00 8.93 307 ALA A O 1
ATOM 2352 N N . VAL A 1 308 ? 29.403 3.505 14.822 1.00 9.10 308 VAL A N 1
ATOM 2353 C CA . VAL A 1 308 ? 30.641 4.055 14.304 1.00 9.00 308 VAL A CA 1
ATOM 2354 C C . VAL A 1 308 ? 31.163 3.225 13.113 1.00 8.60 308 VAL A C 1
ATOM 2355 O O . VAL A 1 308 ? 31.610 3.768 12.101 1.00 8.77 308 VAL A O 1
ATOM 2359 N N . MET A 1 309 ? 31.117 1.915 13.214 1.00 8.71 309 MET A N 1
ATOM 2360 C CA . MET A 1 309 ? 31.550 1.044 12.076 1.00 8.64 309 MET A CA 1
ATOM 2361 C C . MET A 1 309 ? 30.736 1.305 10.834 1.00 8.69 309 MET A C 1
ATOM 2362 O O . MET A 1 309 ? 31.307 1.325 9.731 1.00 8.13 309 MET A O 1
ATOM 2367 N N . ALA A 1 310 ? 29.404 1.533 10.982 1.00 8.67 310 ALA A N 1
ATOM 2368 C CA . ALA A 1 310 ? 28.569 1.826 9.831 1.00 9.23 310 ALA A CA 1
ATOM 2369 C C . ALA A 1 310 ? 28.997 3.163 9.190 1.00 9.24 310 ALA A C 1
ATOM 2370 O O . ALA A 1 310 ? 28.993 3.337 7.945 1.00 9.87 310 ALA A O 1
ATOM 2372 N N . ILE A 1 311 ? 29.325 4.142 10.037 1.00 9.06 311 ILE A N 1
ATOM 2373 C CA . ILE A 1 311 ? 29.855 5.424 9.587 1.00 9.43 311 ILE A CA 1
ATOM 2374 C C . ILE A 1 311 ? 31.187 5.279 8.857 1.00 9.27 311 ILE A C 1
ATOM 2375 O O . ILE A 1 311 ? 31.413 5.895 7.805 1.00 9.50 311 ILE A O 1
ATOM 2380 N N . GLU A 1 312 ? 32.104 4.494 9.437 1.00 8.96 312 GLU A N 1
ATOM 2381 C CA . GLU A 1 312 ? 33.347 4.161 8.767 1.00 9.15 312 GLU A CA 1
ATOM 2382 C C . GLU A 1 312 ? 33.133 3.499 7.417 1.00 8.89 312 GLU A C 1
ATOM 2383 O O . GLU A 1 312 ? 33.858 3.768 6.436 1.00 9.27 312 GLU A O 1
ATOM 2389 N N . ASP A 1 313 ? 32.164 2.617 7.381 1.00 8.90 313 ASP A N 1
ATOM 2390 C CA . ASP A 1 313 ? 31.790 1.965 6.130 1.00 8.84 313 ASP A CA 1
ATOM 2391 C C . ASP A 1 313 ? 31.457 2.973 4.993 1.00 9.33 313 ASP A C 1
ATOM 2392 O O . ASP A 1 313 ? 31.923 2.861 3.839 1.00 9.84 313 ASP A O 1
ATOM 2397 N N . ALA A 1 314 ? 30.651 3.958 5.380 1.00 9.79 314 ALA A N 1
ATOM 2398 C CA . ALA A 1 314 ? 30.285 4.979 4.457 1.00 10.32 314 ALA A CA 1
ATOM 2399 C C . ALA A 1 314 ? 31.489 5.733 3.931 1.00 10.60 314 ALA A C 1
ATOM 2400 O O . ALA A 1 314 ? 31.619 5.992 2.721 1.00 11.16 314 ALA A O 1
ATOM 2402 N N . LYS A 1 315 ? 32.375 6.139 4.829 1.00 11.00 315 LYS A N 1
ATOM 2403 C CA . LYS A 1 315 ? 33.523 6.915 4.439 1.00 11.95 315 LYS A CA 1
ATOM 2404 C C . LYS A 1 315 ? 34.408 6.079 3.471 1.00 11.12 315 LYS A C 1
ATOM 2405 O O . LYS A 1 315 ? 34.873 6.514 2.422 1.00 11.44 315 LYS A O 1
ATOM 2411 N N . CYS A 1 316 ? 34.667 4.832 3.852 1.00 10.62 316 CYS A N 1
ATOM 2412 C CA . CYS A 1 316 ? 35.520 3.981 2.998 1.00 10.86 316 CYS A CA 1
ATOM 2413 C C . CYS A 1 316 ? 34.895 3.760 1.637 1.00 11.35 316 CYS A C 1
ATOM 2414 O O . CYS A 1 316 ? 35.571 3.909 0.597 1.00 11.82 316 CYS A O 1
ATOM 2417 N N . LEU A 1 317 ? 33.622 3.387 1.583 1.00 10.75 317 LEU A N 1
ATOM 2418 C CA . LEU A 1 317 ? 32.947 3.182 0.315 1.00 11.18 317 LEU A CA 1
ATOM 2419 C C . LEU A 1 317 ? 33.023 4.435 -0.615 1.00 11.85 317 LEU A C 1
ATOM 2420 O O . LEU A 1 317 ? 33.436 4.379 -1.779 1.00 11.76 317 LEU A O 1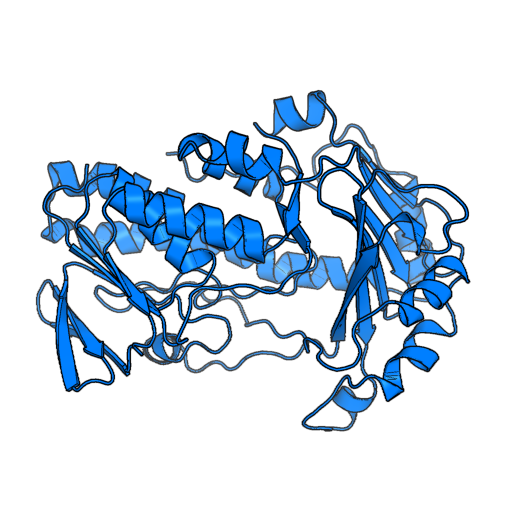
ATOM 2425 N N . ALA A 1 318 ? 32.629 5.559 -0.042 1.00 12.04 318 ALA A N 1
ATOM 2426 C CA . ALA A 1 318 ? 32.647 6.822 -0.812 1.00 12.78 318 ALA A CA 1
ATOM 2427 C C . ALA A 1 318 ? 33.998 7.192 -1.257 1.0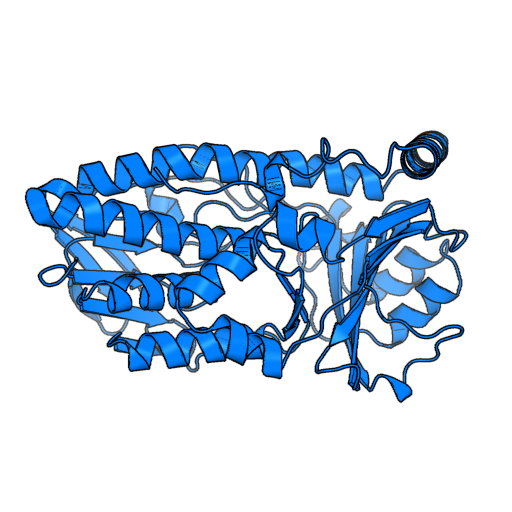0 13.19 318 ALA A C 1
ATOM 2428 O O . ALA A 1 318 ? 34.162 7.588 -2.453 1.00 13.20 318 ALA A O 1
ATOM 2430 N N . ASP A 1 319 ? 34.988 7.085 -0.375 1.00 13.37 319 ASP A N 1
ATOM 2431 C CA . ASP A 1 319 ? 36.332 7.486 -0.741 1.00 14.20 319 ASP A CA 1
ATOM 2432 C C . ASP A 1 319 ? 36.919 6.574 -1.810 1.00 15.51 319 ASP A C 1
ATOM 2433 O O . ASP A 1 319 ? 37.536 7.044 -2.771 1.00 15.40 319 ASP A O 1
ATOM 2438 N N . TYR A 1 320 ? 36.874 5.266 -1.572 1.00 15.17 320 TYR A N 1
ATOM 2439 C CA . TYR A 1 320 ? 37.458 4.327 -2.516 1.00 14.98 320 TYR A CA 1
ATOM 2440 C C . TYR A 1 320 ? 36.741 4.410 -3.867 1.00 16.30 320 TYR A C 1
ATOM 2441 O O . TYR A 1 320 ? 37.386 4.332 -4.909 1.00 17.32 320 TYR A O 1
ATOM 2450 N N . ALA A 1 321 ? 35.434 4.569 -3.885 1.00 15.20 321 ALA A N 1
ATOM 2451 C CA . ALA A 1 321 ? 34.680 4.619 -5.142 1.00 16.13 321 ALA A CA 1
ATOM 2452 C C . ALA A 1 321 ? 35.044 5.891 -5.897 1.00 18.17 321 ALA A C 1
ATOM 2453 O O . ALA A 1 321 ? 35.286 5.883 -7.139 1.00 18.22 321 ALA A O 1
ATOM 2455 N N . ALA A 1 322 ? 35.030 7.004 -5.187 1.00 18.69 322 ALA A N 1
ATOM 2456 C CA . ALA A 1 322 ? 35.369 8.280 -5.869 1.00 20.50 322 ALA A CA 1
ATOM 2457 C C . ALA A 1 322 ? 36.738 8.258 -6.482 1.00 23.39 322 ALA A C 1
ATOM 2458 O O . ALA A 1 322 ? 36.984 8.854 -7.547 1.00 24.54 322 ALA A O 1
ATOM 2460 N N . GLU A 1 323 ? 37.668 7.672 -5.788 1.00 23.17 323 GLU A N 1
ATOM 2461 C CA . GLU A 1 323 ? 39.006 7.464 -6.309 1.00 28.41 323 GLU A CA 1
ATOM 2462 C C . GLU A 1 323 ? 39.009 6.663 -7.626 1.00 28.47 323 GLU A C 1
ATOM 2463 O O . GLU A 1 323 ? 39.686 7.053 -8.588 1.00 31.05 323 GLU A O 1
ATOM 2469 N N . ASP A 1 324 ? 38.295 5.545 -7.682 1.00 28.81 324 ASP A N 1
ATOM 2470 C CA . ASP A 1 324 ? 38.436 4.614 -8.800 1.00 31.36 324 ASP A CA 1
ATOM 2471 C C . ASP A 1 324 ? 37.397 4.759 -9.923 1.00 31.73 324 ASP A C 1
ATOM 2472 O O . ASP A 1 324 ? 37.658 4.373 -11.047 1.00 30.88 324 ASP A O 1
ATOM 2477 N N . PHE A 1 325 ? 36.202 5.239 -9.605 1.00 30.26 325 PHE A N 1
ATOM 2478 C CA . PHE A 1 325 ? 35.098 5.305 -10.594 1.00 31.15 325 PHE A CA 1
ATOM 2479 C C . PHE A 1 325 ? 35.433 6.382 -11.615 1.00 36.60 325 PHE A C 1
ATOM 2480 O O . PHE A 1 325 ? 35.112 6.256 -12.798 1.00 34.41 325 PHE A O 1
ATOM 2488 N N . SER A 1 326 ? 36.071 7.429 -11.118 1.00 39.38 326 SER A N 1
ATOM 2489 C CA . SER A 1 326 ? 36.491 8.561 -11.946 1.00 45.78 326 SER A CA 1
ATOM 2490 C C . SER A 1 326 ? 37.298 8.150 -13.172 1.00 47.69 326 SER A C 1
ATOM 2491 O O . SER A 1 326 ? 37.067 8.637 -14.261 1.00 54.66 326 SER A O 1
ATOM 2494 N N . THR A 1 327 ? 38.217 7.224 -12.965 1.00 49.66 327 THR A N 1
ATOM 2495 C CA . THR A 1 327 ? 39.073 6.673 -13.996 1.00 48.81 327 THR A CA 1
ATOM 2496 C C . THR A 1 327 ? 38.491 5.445 -14.704 1.00 49.44 327 THR A C 1
ATOM 2497 O O . THR A 1 327 ? 38.685 5.309 -15.893 1.00 50.40 327 THR A O 1
ATOM 2501 N N . GLY A 1 328 ? 37.791 4.554 -13.989 1.00 45.74 328 GLY A N 1
ATOM 2502 C CA . GLY A 1 328 ? 37.275 3.283 -14.562 1.00 42.81 328 GLY A CA 1
ATOM 2503 C C . GLY A 1 328 ? 35.769 3.182 -14.865 1.00 39.30 328 GLY A C 1
ATOM 2504 O O . GLY A 1 328 ? 35.317 2.205 -15.481 1.00 37.30 328 GLY A O 1
ATOM 2505 N N . GLY A 1 329 ? 34.990 4.172 -14.424 1.00 35.05 329 GLY A N 1
ATOM 2506 C CA . GLY A 1 329 ? 33.538 4.169 -14.620 1.00 32.23 329 GLY A CA 1
ATOM 2507 C C . GLY A 1 329 ? 32.796 3.000 -13.989 1.00 31.63 329 GLY A C 1
ATOM 2508 O O . GLY A 1 329 ? 33.304 2.373 -13.034 1.00 27.95 329 GLY A O 1
ATOM 2509 N N . ASN A 1 330 ? 31.611 2.689 -14.527 1.00 28.07 330 ASN A N 1
ATOM 2510 C CA . ASN A 1 330 ? 30.720 1.663 -13.976 1.00 27.83 330 ASN A CA 1
ATOM 2511 C C . ASN A 1 330 ? 31.311 0.295 -13.939 1.00 25.77 330 ASN A C 1
ATOM 2512 O O . ASN A 1 330 ? 30.909 -0.521 -13.095 1.00 23.26 330 ASN A O 1
ATOM 2517 N N . SER A 1 331 ? 32.175 0.007 -14.917 1.00 25.35 331 SER A N 1
ATOM 2518 C CA . SER A 1 331 ? 32.847 -1.292 -14.967 1.00 25.72 331 SER A CA 1
ATOM 2519 C C . SER A 1 331 ? 33.720 -1.583 -13.743 1.00 25.14 331 SER A C 1
ATOM 2520 O O . SER A 1 331 ? 34.040 -2.763 -13.440 1.00 24.98 331 SER A O 1
ATOM 2523 N N . ALA A 1 332 ? 34.164 -0.516 -13.105 1.00 23.49 332 ALA A N 1
ATOM 2524 C CA . ALA A 1 332 ? 35.024 -0.632 -11.933 1.00 21.73 332 ALA A CA 1
ATOM 2525 C C . ALA A 1 332 ? 34.269 -1.016 -10.644 1.00 20.79 332 ALA A C 1
ATOM 2526 O O . ALA A 1 332 ? 34.969 -1.305 -9.656 1.00 20.08 332 ALA A O 1
ATOM 2528 N N . TRP A 1 333 ? 32.937 -1.046 -10.618 1.00 18.66 333 TRP A N 1
ATOM 2529 C CA . TRP A 1 333 ? 32.223 -1.225 -9.323 1.00 17.45 333 TRP A CA 1
ATOM 2530 C C . TRP A 1 333 ? 32.516 -2.556 -8.612 1.00 17.58 333 TRP A C 1
ATOM 2531 O O . TRP A 1 333 ? 32.745 -2.561 -7.414 1.00 15.40 333 TRP A O 1
ATOM 2542 N N . PRO A 1 334 ? 32.537 -3.685 -9.311 1.00 17.42 334 PRO A N 1
ATOM 2543 C CA . PRO A 1 334 ? 32.863 -4.895 -8.581 1.00 17.18 334 PRO A CA 1
ATOM 2544 C C . PRO A 1 334 ? 34.256 -4.870 -7.895 1.00 17.55 334 PRO A C 1
ATOM 2545 O O . PRO A 1 334 ? 34.396 -5.289 -6.688 1.00 16.94 334 PRO A O 1
ATOM 2549 N N . GLN A 1 335 ? 35.271 -4.369 -8.549 1.00 17.69 335 GLN A N 1
ATOM 2550 C CA . GLN A 1 335 ? 36.542 -4.181 -7.885 1.00 18.28 335 GLN A CA 1
ATOM 2551 C C . GLN A 1 335 ? 36.519 -3.227 -6.695 1.00 15.89 335 GLN A C 1
ATOM 2552 O O . GLN A 1 335 ? 37.146 -3.481 -5.667 1.00 15.39 335 GLN A O 1
ATOM 2558 N N . ILE A 1 336 ? 35.837 -2.119 -6.853 1.00 14.38 336 ILE A N 1
ATOM 2559 C CA . ILE A 1 336 ? 35.660 -1.214 -5.759 1.00 13.80 336 ILE A CA 1
ATOM 2560 C C . ILE A 1 336 ? 35.007 -1.926 -4.554 1.00 12.92 336 ILE A C 1
ATOM 2561 O O . ILE A 1 336 ? 35.465 -1.804 -3.416 1.00 12.57 336 ILE A O 1
ATOM 2566 N N . LEU A 1 337 ? 33.915 -2.634 -4.784 1.00 12.64 337 LEU A N 1
ATOM 2567 C CA . LEU A 1 337 ? 33.256 -3.363 -3.654 1.00 12.24 337 LEU A CA 1
ATOM 2568 C C . LEU A 1 337 ? 34.228 -4.353 -2.996 1.00 12.53 337 LEU A C 1
ATOM 2569 O O . LEU A 1 337 ? 34.242 -4.458 -1.750 1.00 11.46 337 LEU A O 1
ATOM 2574 N N . LYS A 1 338 ? 34.975 -5.067 -3.811 1.00 12.85 338 LYS A N 1
ATOM 2575 C CA . LYS A 1 338 ? 35.971 -6.014 -3.279 1.00 13.56 338 LYS A CA 1
ATOM 2576 C C . LYS A 1 338 ? 37.009 -5.313 -2.395 1.00 12.52 338 LYS A C 1
ATOM 2577 O O . LYS A 1 338 ? 37.281 -5.735 -1.248 1.00 11.90 338 LYS A O 1
ATOM 2583 N N . GLU A 1 339 ? 37.536 -4.167 -2.832 1.00 12.97 339 GLU A N 1
ATOM 2584 C CA . GLU A 1 339 ? 38.542 -3.482 -2.103 1.00 13.58 339 GLU A CA 1
ATOM 2585 C C . GLU A 1 339 ? 37.955 -2.887 -0.808 1.00 12.69 339 GLU A C 1
ATOM 2586 O O . GLU A 1 339 ? 38.585 -2.918 0.236 1.00 12.20 339 GLU A O 1
ATOM 2592 N N . VAL A 1 340 ? 36.741 -2.391 -0.865 1.00 11.89 340 VAL A N 1
ATOM 2593 C CA . VAL A 1 340 ? 36.062 -1.920 0.371 1.00 11.25 340 VAL A CA 1
ATOM 2594 C C . VAL A 1 340 ? 35.881 -3.088 1.336 1.00 10.83 340 VAL A C 1
ATOM 2595 O O . VAL A 1 340 ? 36.200 -2.984 2.571 1.00 10.14 340 VAL A O 1
ATOM 2599 N N . ASN A 1 341 ? 35.383 -4.231 0.853 1.00 10.86 341 ASN A N 1
ATOM 2600 C CA . ASN A 1 341 ? 35.228 -5.413 1.709 1.00 10.63 341 ASN A CA 1
ATOM 2601 C C . ASN A 1 341 ? 36.538 -5.843 2.304 1.00 10.53 341 ASN A C 1
ATOM 2602 O O . ASN A 1 341 ? 36.605 -6.150 3.521 1.00 10.65 341 ASN A O 1
ATOM 2607 N N . THR A 1 342 ? 37.629 -5.861 1.524 1.00 10.65 342 THR A N 1
ATOM 2608 C CA . THR A 1 342 ? 38.929 -6.325 2.009 1.00 10.96 342 THR A CA 1
ATOM 2609 C C . THR A 1 342 ? 39.454 -5.382 3.118 1.00 10.48 342 THR A C 1
ATOM 2610 O O . THR A 1 342 ? 40.060 -5.839 4.113 1.00 10.87 342 THR A O 1
ATOM 2614 N N . GLU A 1 343 ? 39.241 -4.070 2.968 1.00 10.72 343 GLU A N 1
ATOM 2615 C CA . GLU A 1 343 ? 39.673 -3.136 4.004 1.00 10.81 343 GLU A CA 1
ATOM 2616 C C . GLU A 1 343 ? 38.795 -3.235 5.283 1.00 10.29 343 GLU A C 1
ATOM 2617 O O . GLU A 1 343 ? 39.331 -3.150 6.400 1.00 11.07 343 GLU A O 1
ATOM 2623 N N . ARG A 1 344 ? 37.496 -3.423 5.102 1.00 9.44 344 ARG A N 1
ATOM 2624 C CA . ARG A 1 344 ? 36.570 -3.260 6.216 1.00 9.19 344 ARG A CA 1
ATOM 2625 C C . ARG A 1 344 ? 36.434 -4.529 7.032 1.00 8.80 344 ARG A C 1
ATOM 2626 O O . ARG A 1 344 ? 36.177 -4.448 8.258 1.00 8.42 344 ARG A O 1
ATOM 2634 N N . ALA A 1 345 ? 36.538 -5.718 6.419 1.00 9.01 345 ALA A N 1
ATOM 2635 C CA . ALA A 1 345 ? 36.204 -6.956 7.153 1.00 8.94 345 ALA A CA 1
ATOM 2636 C C . ALA A 1 345 ? 37.204 -7.172 8.304 1.00 9.04 345 ALA A C 1
ATOM 2637 O O . ALA A 1 345 ? 36.730 -7.477 9.402 1.00 8.67 345 ALA A O 1
ATOM 2639 N N . PRO A 1 346 ? 38.523 -7.048 8.087 1.00 9.53 346 PRO A N 1
ATOM 2640 C CA . PRO A 1 346 ? 39.400 -7.349 9.208 1.00 9.52 346 PRO A CA 1
ATOM 2641 C C . PRO A 1 346 ? 39.186 -6.377 10.369 1.00 9.46 346 PRO A C 1
ATOM 2642 O O . PRO A 1 346 ? 39.209 -6.800 11.543 1.00 9.69 346 PRO A O 1
ATOM 2646 N N . ARG A 1 347 ? 38.973 -5.100 10.040 1.00 9.15 347 ARG A N 1
ATOM 2647 C CA . ARG A 1 347 ? 38.687 -4.094 11.050 1.00 8.77 347 ARG A CA 1
ATOM 2648 C C . ARG A 1 347 ? 37.455 -4.441 11.855 1.00 8.24 347 ARG A C 1
ATOM 2649 O O . ARG A 1 347 ? 37.446 -4.571 13.123 1.00 8.10 347 ARG A O 1
ATOM 2657 N N . CYS A 1 348 ? 36.339 -4.628 11.141 1.00 8.29 348 CYS A N 1
ATOM 2658 C CA . CYS A 1 348 ? 35.107 -4.802 11.832 1.00 8.27 348 CYS A CA 1
ATOM 2659 C C . CYS A 1 348 ? 35.042 -6.151 12.547 1.00 8.26 348 CYS A C 1
ATOM 2660 O O . CYS A 1 348 ? 34.450 -6.266 13.630 1.00 7.78 348 CYS A O 1
ATOM 2663 N N . ASN A 1 349 ? 35.630 -7.179 11.933 1.00 8.25 349 ASN A N 1
ATOM 2664 C CA . ASN A 1 349 ? 35.573 -8.512 12.568 1.00 8.70 349 ASN A CA 1
ATOM 2665 C C . ASN A 1 349 ? 36.410 -8.562 13.834 1.00 8.39 349 ASN A C 1
ATOM 2666 O O . ASN A 1 349 ? 36.010 -9.248 14.765 1.00 8.54 349 ASN A O 1
ATOM 2671 N N . ARG A 1 350 ? 37.443 -7.742 13.917 1.00 8.17 350 ARG A N 1
ATOM 2672 C CA . ARG A 1 350 ? 38.196 -7.627 15.156 1.00 8.35 350 ARG A CA 1
ATOM 2673 C C . ARG A 1 350 ? 37.341 -6.960 16.247 1.00 8.19 350 ARG A C 1
ATOM 2674 O O . ARG A 1 350 ? 37.372 -7.358 17.441 1.00 8.45 350 ARG A O 1
ATOM 2682 N N . ILE A 1 351 ? 36.517 -5.949 15.901 1.00 8.25 351 ILE A N 1
ATOM 2683 C CA . ILE A 1 351 ? 35.628 -5.389 16.820 1.00 8.32 351 ILE A CA 1
ATOM 2684 C C . ILE A 1 351 ? 34.604 -6.417 17.325 1.00 8.99 351 ILE A C 1
ATOM 2685 O O . ILE A 1 351 ? 34.329 -6.451 18.507 1.00 9.12 351 ILE A O 1
ATOM 2690 N N . LEU A 1 352 ? 34.056 -7.217 16.433 1.00 9.14 352 LEU A N 1
ATOM 2691 C CA . LEU A 1 352 ? 33.071 -8.247 16.884 1.00 9.28 352 LEU A CA 1
ATOM 2692 C C . LEU A 1 352 ? 33.719 -9.149 17.894 1.00 9.33 352 LEU A C 1
ATOM 2693 O O . LEU A 1 352 ? 33.162 -9.388 18.958 1.00 9.31 352 LEU A O 1
ATOM 2698 N N . THR A 1 353 ? 34.852 -9.711 17.545 1.00 8.95 353 THR A N 1
ATOM 2699 C CA . THR A 1 353 ? 35.479 -10.740 18.360 1.00 9.32 353 THR A CA 1
ATOM 2700 C C . THR A 1 353 ? 36.078 -10.167 19.622 1.00 9.52 353 THR A C 1
ATOM 2701 O O . THR A 1 353 ? 35.930 -10.743 20.747 1.00 9.53 353 THR A O 1
ATOM 2705 N N . THR A 1 354 ? 36.814 -9.086 19.504 1.00 9.68 354 THR A N 1
ATOM 2706 C CA . THR A 1 354 ? 37.405 -8.492 20.694 1.00 9.91 354 THR A CA 1
ATOM 2707 C C . THR A 1 354 ? 36.330 -7.971 21.581 1.00 9.54 354 THR A C 1
ATOM 2708 O O . THR A 1 354 ? 36.444 -8.004 22.838 1.00 9.74 354 THR A O 1
ATOM 2712 N N . GLY A 1 355 ? 35.265 -7.451 21.034 1.00 9.31 355 GLY A N 1
ATOM 2713 C CA . GLY A 1 355 ? 34.205 -6.928 21.841 1.00 9.14 355 GLY A CA 1
ATOM 2714 C C . GLY A 1 355 ? 33.552 -7.966 22.705 1.00 9.11 355 GLY A C 1
ATOM 2715 O O . GLY A 1 355 ? 33.218 -7.720 23.894 1.00 9.14 355 GLY A O 1
ATOM 2716 N N . ARG A 1 356 ? 33.441 -9.193 22.189 1.00 9.44 356 ARG A N 1
ATOM 2717 C CA . ARG A 1 356 ? 32.926 -10.294 23.015 1.00 10.00 356 ARG A CA 1
ATOM 2718 C C . ARG A 1 356 ? 33.844 -10.516 24.265 1.00 10.27 356 ARG A C 1
ATOM 2719 O O . ARG A 1 356 ? 33.296 -10.722 25.361 1.00 9.92 356 ARG A O 1
ATOM 2727 N N . MET A 1 357 ? 35.135 -10.518 24.065 1.00 9.70 357 MET A N 1
ATOM 2728 C CA . MET A 1 357 ? 36.121 -10.771 25.129 1.00 10.16 357 MET A CA 1
ATOM 2729 C C . MET A 1 357 ? 36.039 -9.605 26.113 1.00 9.39 357 MET A C 1
ATOM 2730 O O . MET A 1 357 ? 36.115 -9.813 27.334 1.00 9.25 357 MET A O 1
ATOM 2735 N N . TRP A 1 358 ? 35.929 -8.374 25.618 1.00 9.18 358 TRP A N 1
ATOM 2736 C CA . TRP A 1 358 ? 35.873 -7.172 26.439 1.00 9.10 358 TRP A CA 1
ATOM 2737 C C . TRP A 1 358 ? 34.652 -7.211 27.366 1.00 9.47 358 TRP A C 1
ATOM 2738 O O . TRP A 1 358 ? 34.748 -6.887 28.548 1.00 9.04 358 TRP A O 1
ATOM 2749 N N . GLY A 1 359 ? 33.452 -7.572 26.852 1.00 9.56 359 GLY A N 1
ATOM 2750 C CA . GLY A 1 359 ? 32.318 -7.724 27.715 1.00 9.84 359 GLY A CA 1
ATOM 2751 C C . GLY A 1 359 ? 32.502 -8.834 28.727 1.00 9.97 359 GLY A C 1
ATOM 2752 O O . GLY A 1 359 ? 32.113 -8.644 29.882 1.00 10.71 359 GLY A O 1
ATOM 2753 N N . GLU A 1 360 ? 33.103 -9.955 28.332 1.00 9.93 360 GLU A N 1
ATOM 2754 C CA . GLU A 1 360 ? 33.395 -11.003 29.289 1.00 10.18 360 GLU A CA 1
ATOM 2755 C C . GLU A 1 360 ? 34.274 -10.445 30.425 1.00 9.79 360 GLU A C 1
ATOM 2756 O O . GLU A 1 360 ? 34.078 -10.824 31.608 1.00 10.22 360 GLU A O 1
ATOM 2762 N N . LEU A 1 361 ? 35.234 -9.633 30.066 1.00 9.14 361 LEU A N 1
ATOM 2763 C CA . LEU A 1 361 ? 36.165 -9.060 31.037 1.00 9.37 361 LEU A CA 1
ATOM 2764 C C . LEU A 1 361 ? 35.395 -8.206 32.048 1.00 9.52 361 LEU A C 1
ATOM 2765 O O . LEU A 1 361 ? 35.672 -8.202 33.261 1.00 9.99 361 LEU A O 1
ATOM 2770 N N . TRP A 1 362 ? 34.415 -7.462 31.575 1.00 9.51 362 TRP A N 1
ATOM 2771 C CA . TRP A 1 362 ? 33.559 -6.689 32.474 1.00 9.97 362 TRP A CA 1
ATOM 2772 C C . TRP A 1 362 ? 32.774 -7.504 33.469 1.00 10.63 362 TRP A C 1
ATOM 2773 O O . TRP A 1 362 ? 32.483 -7.017 34.552 1.00 11.84 362 TRP A O 1
ATOM 2784 N N . HIS A 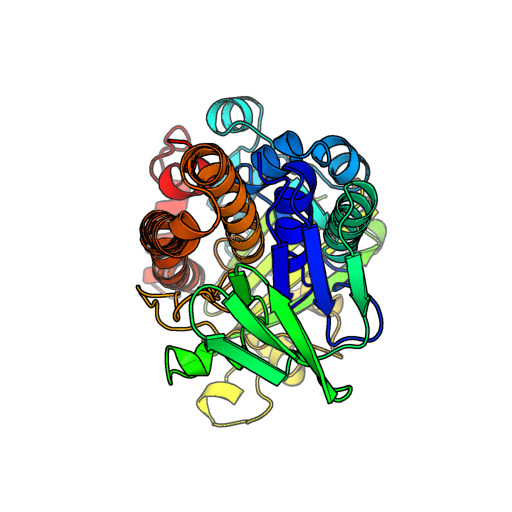1 363 ? 32.378 -8.707 33.079 1.00 10.39 363 HIS A N 1
ATOM 2785 C CA . HIS A 1 363 ? 31.332 -9.437 33.814 1.00 10.84 363 HIS A CA 1
ATOM 2786 C C . HIS A 1 363 ? 31.890 -10.554 34.717 1.00 11.02 363 HIS A C 1
ATOM 2787 O O . HIS A 1 363 ? 31.129 -11.376 35.263 1.00 12.03 363 HIS A O 1
ATOM 2794 N N . LEU A 1 364 ? 33.219 -10.573 34.883 1.00 11.32 364 LEU A N 1
ATOM 2795 C CA . LEU A 1 364 ? 33.892 -11.564 35.718 1.00 11.36 364 LEU A CA 1
ATOM 2796 C C . LEU A 1 364 ? 33.462 -11.494 37.188 1.00 11.99 364 LEU A C 1
ATOM 2797 O O . LEU A 1 364 ? 33.024 -10.449 37.711 1.00 11.55 364 LEU A O 1
ATOM 2802 N N . ASP A 1 365 ? 33.604 -12.631 37.855 1.00 12.88 365 ASP A N 1
ATOM 2803 C CA . ASP A 1 365 ? 33.292 -12.763 39.271 1.00 14.17 365 ASP A CA 1
ATOM 2804 C C . ASP A 1 365 ? 34.473 -13.469 39.988 1.00 13.33 365 ASP A C 1
ATOM 2805 O O . ASP A 1 365 ? 35.438 -13.905 39.385 1.00 12.41 365 ASP A O 1
ATOM 2810 N N . GLY A 1 366 ? 34.407 -13.489 41.295 1.00 13.37 366 GLY A N 1
ATOM 2811 C CA . GLY A 1 366 ? 35.350 -14.308 42.041 1.00 13.54 366 GLY A CA 1
ATOM 2812 C C . GLY A 1 366 ? 36.745 -13.807 41.914 1.00 12.51 366 GLY A C 1
ATOM 2813 O O . GLY A 1 366 ? 37.004 -12.596 41.773 1.00 12.13 366 GLY A O 1
ATOM 2814 N N . THR A 1 367 ? 37.668 -14.756 41.974 1.00 12.14 367 THR A N 1
ATOM 2815 C CA . THR A 1 367 ? 39.083 -14.405 41.849 1.00 11.61 367 THR A CA 1
ATOM 2816 C C . THR A 1 367 ? 39.356 -13.712 40.510 1.00 11.06 367 THR A C 1
ATOM 2817 O O . THR A 1 367 ? 40.253 -12.845 40.439 1.00 10.26 367 THR A O 1
ATOM 2821 N N . ALA A 1 368 ? 38.647 -14.081 39.456 1.00 11.00 368 ALA A N 1
ATOM 2822 C CA . ALA A 1 368 ? 38.837 -13.457 38.163 1.00 10.45 368 ALA A CA 1
ATOM 2823 C C . ALA A 1 368 ? 38.560 -11.966 38.222 1.00 10.42 368 ALA A C 1
ATOM 2824 O O . ALA A 1 368 ? 39.281 -11.133 37.658 1.00 10.62 368 ALA A O 1
ATOM 2826 N N . ARG A 1 369 ? 37.532 -11.594 38.955 1.00 10.54 369 ARG A N 1
ATOM 2827 C CA . ARG A 1 369 ? 37.215 -10.157 39.211 1.00 10.97 369 ARG A CA 1
ATOM 2828 C C . ARG A 1 369 ? 38.291 -9.455 39.994 1.00 11.03 369 ARG A C 1
ATOM 2829 O O . ARG A 1 369 ? 38.655 -8.319 39.699 1.00 10.86 369 ARG A O 1
ATOM 2837 N N . ILE A 1 370 ? 38.832 -10.168 40.992 1.00 11.58 370 ILE A N 1
ATOM 2838 C CA . ILE A 1 370 ? 39.940 -9.606 41.785 1.00 12.04 370 ILE A CA 1
ATOM 2839 C C . ILE A 1 370 ? 41.113 -9.251 40.822 1.00 11.26 370 ILE A C 1
ATOM 2840 O O . ILE A 1 370 ? 41.734 -8.199 40.896 1.00 11.64 370 ILE A O 1
ATOM 2845 N N . ALA A 1 371 ? 41.451 -10.189 39.952 1.00 11.11 371 ALA A N 1
ATOM 2846 C CA . ALA A 1 371 ? 42.550 -10.025 38.978 1.00 10.69 371 ALA A CA 1
ATOM 2847 C C . ALA A 1 371 ? 42.244 -8.860 38.018 1.00 10.04 371 ALA A C 1
ATOM 2848 O O . ALA A 1 371 ? 43.081 -8.002 37.789 1.00 9.78 371 ALA A O 1
ATOM 2850 N N . ARG A 1 372 ? 41.027 -8.835 37.499 1.00 10.16 372 ARG A N 1
ATOM 2851 C CA . ARG A 1 372 ? 40.608 -7.814 36.547 1.00 9.56 372 ARG A CA 1
ATOM 2852 C C . ARG A 1 372 ? 40.667 -6.409 37.187 1.00 9.36 372 ARG A C 1
ATOM 2853 O O . ARG A 1 372 ? 41.205 -5.443 36.581 1.00 9.13 372 ARG A O 1
ATOM 2861 N N . ASN A 1 373 ? 40.193 -6.302 38.417 1.00 9.63 373 ASN A N 1
ATOM 2862 C CA . ASN A 1 373 ? 40.252 -5.007 39.080 1.00 9.77 373 ASN A CA 1
ATOM 2863 C C . ASN A 1 373 ? 41.673 -4.494 39.233 1.00 9.48 373 ASN A C 1
ATOM 2864 O O . ASN A 1 373 ? 41.926 -3.339 38.974 1.00 10.06 373 ASN A O 1
ATOM 2869 N N . GLU A 1 374 ? 42.583 -5.374 39.639 1.00 9.31 374 GLU A N 1
ATOM 2870 C CA . GLU A 1 374 ? 43.947 -5.008 39.860 1.00 9.14 374 GLU A CA 1
ATOM 2871 C C . GLU A 1 374 ? 44.648 -4.667 38.552 1.00 8.97 374 GLU A C 1
ATOM 2872 O O . GLU A 1 374 ? 45.437 -3.732 38.481 1.00 9.39 374 GLU A O 1
ATOM 2878 N N . LEU A 1 375 ? 44.329 -5.373 37.479 1.00 8.98 375 LEU A N 1
ATOM 2879 C CA . LEU A 1 375 ? 44.815 -5.069 36.151 1.00 9.42 375 LEU A CA 1
ATOM 2880 C C . LEU A 1 375 ? 44.427 -3.651 35.727 1.00 9.27 375 LEU A C 1
ATOM 2881 O O . LEU A 1 375 ? 45.298 -2.878 35.224 1.00 9.77 375 LEU A O 1
ATOM 2886 N N . PHE A 1 376 ? 43.172 -3.291 35.911 1.00 9.73 376 PHE A N 1
ATOM 2887 C CA . PHE A 1 376 ? 42.701 -2.014 35.557 1.00 9.69 376 PHE A CA 1
ATOM 2888 C C . PHE A 1 376 ? 43.396 -0.913 36.385 1.00 10.00 376 PHE A C 1
ATOM 2889 O O . PHE A 1 376 ? 43.848 0.102 35.806 1.00 10.02 376 PHE A O 1
ATOM 2897 N N . ARG A 1 377 ? 43.488 -1.163 37.662 1.00 10.80 377 ARG A N 1
ATOM 2898 C CA . ARG A 1 377 ? 44.080 -0.152 38.616 1.00 11.67 377 ARG A CA 1
ATOM 2899 C C . ARG A 1 377 ? 45.517 0.188 38.287 1.00 11.43 377 ARG A C 1
ATOM 2900 O O . ARG A 1 377 ? 45.886 1.362 38.419 1.00 11.68 377 ARG A O 1
ATOM 2908 N N . THR A 1 378 ? 46.325 -0.839 37.980 1.00 11.44 378 THR A N 1
ATOM 2909 C CA . THR A 1 378 ? 47.769 -0.677 37.929 1.00 11.53 378 THR A CA 1
ATOM 2910 C C . THR A 1 378 ? 48.308 -0.350 36.553 1.00 11.80 378 THR A C 1
ATOM 2911 O O . THR A 1 378 ? 49.533 -0.266 36.451 1.00 12.26 378 THR A O 1
ATOM 2915 N N . ARG A 1 379 ? 47.420 -0.158 35.551 1.00 11.37 379 ARG A N 1
ATOM 2916 C CA . ARG A 1 379 ? 47.858 -0.002 34.163 1.00 11.57 379 ARG A CA 1
ATOM 2917 C C . ARG A 1 379 ? 48.663 1.268 33.989 1.00 11.25 379 ARG A C 1
ATOM 2918 O O . ARG A 1 379 ? 48.530 2.242 34.747 1.00 11.68 379 ARG A O 1
ATOM 2926 N N . ASP A 1 380 ? 49.413 1.301 32.895 1.00 12.07 380 ASP A N 1
ATOM 2927 C CA . ASP A 1 380 ? 50.115 2.537 32.458 1.00 11.59 380 ASP A CA 1
ATOM 2928 C C . ASP A 1 380 ? 49.088 3.394 31.744 1.00 12.03 380 ASP A C 1
ATOM 2929 O O . ASP A 1 380 ? 48.725 3.116 30.574 1.00 11.96 380 ASP A O 1
ATOM 2934 N N . THR A 1 381 ? 48.591 4.408 32.436 1.00 12.46 381 THR A N 1
ATOM 2935 C CA . THR A 1 381 ? 47.525 5.245 31.875 1.00 13.30 381 THR A CA 1
ATOM 2936 C C . THR A 1 381 ? 48.059 6.127 30.733 1.00 13.66 381 THR A C 1
ATOM 2937 O O . THR A 1 381 ? 47.217 6.708 29.970 1.00 14.86 381 THR A O 1
ATOM 2941 N N . SER A 1 382 ? 49.346 6.293 30.569 1.00 13.01 382 SER A N 1
ATOM 2942 C CA . SER A 1 382 ? 49.942 7.029 29.446 1.00 13.08 382 SER A CA 1
ATOM 2943 C C . SER A 1 382 ? 50.035 6.214 28.224 1.00 13.30 382 SER A C 1
ATOM 2944 O O . SER A 1 382 ? 50.313 6.804 27.126 1.00 14.67 382 SER A O 1
ATOM 2947 N N . SER A 1 383 ? 49.834 4.893 28.301 1.00 12.82 383 SER A N 1
ATOM 2948 C CA . SER A 1 383 ? 49.947 4.034 27.172 1.00 12.62 383 SER A CA 1
ATOM 2949 C C . SER A 1 383 ? 48.619 4.091 26.393 1.00 12.96 383 SER A C 1
ATOM 2950 O O . SER A 1 383 ? 47.535 4.267 26.990 1.00 14.85 383 SER A O 1
ATOM 2953 N N . TYR A 1 384 ? 48.727 3.863 25.098 1.00 11.66 384 TYR A N 1
ATOM 2954 C CA . TYR A 1 384 ? 47.530 3.745 24.248 1.00 12.18 384 TYR A CA 1
ATOM 2955 C C . TYR A 1 384 ? 47.462 2.369 23.621 1.00 11.47 384 TYR A C 1
ATOM 2956 O O . TYR A 1 384 ? 46.719 2.137 22.657 1.00 11.20 384 TYR A O 1
ATOM 2965 N N . LYS A 1 385 ? 48.235 1.399 24.137 1.00 10.90 385 LYS A N 1
ATOM 2966 C CA . LYS A 1 385 ? 48.238 0.136 23.469 1.00 10.96 385 LYS A CA 1
ATOM 2967 C C . LYS A 1 385 ? 46.882 -0.609 23.471 1.00 9.98 385 LYS A C 1
ATOM 2968 O O . LYS A 1 385 ? 46.651 -1.388 22.545 1.00 10.22 385 LYS A O 1
ATOM 2974 N N . TYR A 1 386 ? 46.049 -0.370 24.470 1.00 9.61 386 TYR A N 1
ATOM 2975 C CA . TYR A 1 386 ? 44.752 -1.041 24.500 1.00 9.26 386 TYR A CA 1
ATOM 2976 C C . TYR A 1 386 ? 43.703 -0.363 23.550 1.00 9.58 386 TYR A C 1
ATOM 2977 O O . TYR A 1 386 ? 42.661 -0.972 23.323 1.00 9.46 386 TYR A O 1
ATOM 2986 N N . THR A 1 387 ? 43.984 0.843 23.080 1.00 9.78 387 THR A N 1
ATOM 2987 C CA . THR A 1 387 ? 42.989 1.622 22.317 1.00 9.98 387 THR A CA 1
ATOM 2988 C C . THR A 1 387 ? 43.381 2.077 20.940 1.00 9.87 387 THR A C 1
ATOM 2989 O O . THR A 1 387 ? 42.467 2.453 20.173 1.00 9.66 387 THR A O 1
ATOM 2993 N N . ASP A 1 388 ? 44.687 2.158 20.576 1.00 10.01 388 ASP A N 1
ATOM 2994 C CA . ASP A 1 388 ? 45.028 2.649 19.272 1.00 9.94 388 ASP A CA 1
ATOM 2995 C C . ASP A 1 388 ? 44.404 1.876 18.093 1.00 9.98 388 ASP A C 1
ATOM 2996 O O . ASP A 1 388 ? 43.973 2.480 17.113 1.00 10.34 388 ASP A O 1
ATOM 3001 N N . TRP A 1 389 ? 44.257 0.569 18.237 1.00 9.31 389 TRP A N 1
ATOM 3002 C CA . TRP A 1 389 ? 43.625 -0.257 17.192 1.00 9.60 389 TRP A CA 1
ATOM 3003 C C . TRP A 1 389 ? 42.203 0.184 16.912 1.00 9.64 389 TRP A C 1
ATOM 3004 O O . TRP A 1 389 ? 41.690 -0.050 15.816 1.00 10.22 389 TRP A O 1
ATOM 3015 N N . LEU A 1 390 ? 41.512 0.675 17.930 1.00 9.25 390 LEU A N 1
ATOM 3016 C CA . LEU A 1 390 ? 40.143 1.061 17.836 1.00 9.62 390 LEU A CA 1
ATOM 3017 C C . LEU A 1 390 ? 40.038 2.475 17.375 1.00 9.71 390 LEU A C 1
ATOM 3018 O O . LEU A 1 390 ? 39.490 2.768 16.295 1.00 9.90 390 LEU A O 1
ATOM 3023 N N . TRP A 1 391 ? 40.583 3.411 18.151 1.00 9.41 391 TRP A N 1
ATOM 3024 C CA . TRP A 1 391 ? 40.305 4.840 17.932 1.00 9.67 391 TRP A CA 1
ATOM 3025 C C . TRP A 1 391 ? 41.267 5.449 16.943 1.00 10.17 391 TRP A C 1
ATOM 3026 O O . TRP A 1 391 ? 41.010 6.537 16.444 1.00 10.75 391 TRP A O 1
ATOM 3037 N N . GLY A 1 392 ? 42.382 4.761 16.636 1.00 10.17 392 GLY A N 1
ATOM 3038 C CA . GLY A 1 392 ? 43.385 5.275 15.717 1.00 11.29 392 GLY A CA 1
ATOM 3039 C C . GLY A 1 392 ? 43.306 4.750 14.306 1.00 11.82 392 GLY A C 1
ATOM 3040 O O . GLY A 1 392 ? 44.075 5.214 13.460 1.00 14.45 392 GLY A O 1
ATOM 3041 N N . TYR A 1 393 ? 42.390 3.817 14.023 1.00 11.42 393 TYR A N 1
ATOM 3042 C CA . TYR A 1 393 ? 42.160 3.343 12.680 1.00 11.15 393 TYR A CA 1
ATOM 3043 C C . TYR A 1 393 ? 41.699 4.433 11.728 1.00 11.94 393 TYR A C 1
ATOM 3044 O O . TYR A 1 393 ? 40.873 5.287 12.058 1.00 13.12 393 TYR A O 1
ATOM 3053 N N . SER A 1 394 ? 42.146 4.310 10.482 1.00 12.79 394 SER A N 1
ATOM 3054 C CA . SER A 1 394 ? 41.570 5.061 9.370 1.00 13.32 394 SER A CA 1
ATOM 3055 C C . SER A 1 394 ? 41.594 4.181 8.124 1.00 13.19 394 SER A C 1
ATOM 3056 O O . SER A 1 394 ? 42.552 3.428 7.885 1.00 13.91 394 SER A O 1
ATOM 3059 N N . SER A 1 395 ? 40.582 4.344 7.300 1.00 13.17 395 SER A N 1
ATOM 3060 C CA . SER A 1 395 ? 40.521 3.680 6.018 1.00 13.68 395 SER A CA 1
ATOM 3061 C C . SER A 1 395 ? 41.342 4.414 4.946 1.00 14.68 395 SER A C 1
ATOM 3062 O O . SER A 1 395 ? 41.506 3.869 3.875 1.00 15.39 395 SER A O 1
ATOM 3065 N N . ASP A 1 396 ? 41.904 5.570 5.260 1.00 17.71 396 ASP A N 1
ATOM 3066 C CA . ASP A 1 396 ? 42.624 6.376 4.249 1.00 20.88 396 ASP A CA 1
ATOM 3067 C C . ASP A 1 396 ? 43.742 5.605 3.616 1.00 21.78 396 ASP A C 1
ATOM 3068 O O . ASP A 1 396 ? 44.565 4.956 4.289 1.00 21.54 396 ASP A O 1
ATOM 3073 N N . ARG A 1 397 ? 43.744 5.579 2.295 1.00 25.18 397 ARG A N 1
ATOM 3074 C CA . ARG A 1 397 ? 44.911 4.982 1.611 1.00 26.61 397 ARG A CA 1
ATOM 3075 C C . ARG A 1 397 ? 45.569 6.078 0.769 1.00 31.33 397 ARG A C 1
ATOM 3076 O O . ARG A 1 397 ? 44.847 6.980 0.278 1.00 30.18 397 ARG A O 1
#

CATH classification: 3.50.50.60 (+1 more: 3.30.9.30)